Protein AF-0000000083873376 (afdb_homodimer)

Sequence (584 aa):
MPSGKTVKLILYEALQFTAFIVPVFVIFERFARLIHNVKGQDLTTYWLVVAVSTAYVTSASLLVWVPLKYMILKRRFLTEITQRPTVLVYLMLCTFPCFAILITSSKVQVDGGHCYDHFAELPVSLVLFSLICVDIIEQIRPCRLTGQPSAAYLYSLSAHPQSHSGPLGFLWRRDGRSQVFMDTFLFWLDTVEMVRVAGEPSVYYSGWVFPVYILAFLSTLRIAITPHNPLLSSAGVALQDLPFFIIRVALIIVFGYVTPLLYPLKNVLVSLTYIYFTFLTKLRIFRSHSMFMPSGKTVKLI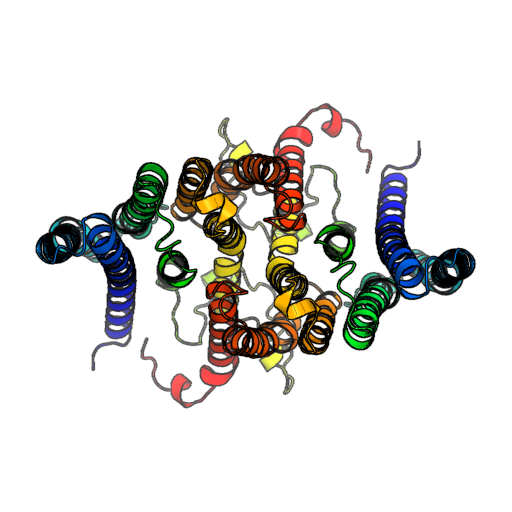LYEALQFTAFIVPVFVIFERFARLIHNVKGQDLTTYWLVVAVSTAYVTSASLLVWVPLKYMILKRRFLTEITQRPTVLVYLMLCTFPCFAILITSSKVQVDGGHCYDHFAELPVSLVLFSLICVDIIEQIRPCRLTGQPSAAYLYSLSAHPQSHSGPLGFLWRRDGRSQVFMDTFLFWLDTVEMVRVAGEPSVYYSGWVFPVYILAFLSTLRIAITPHNPLLSSAGVALQDLPFFIIRVALIIVFGYVTPLLYPLKNVLVSLTYIYFTFLTKLRIFRSHSMF

Nearest PDB structures (foldseek):
  8pjk-assembly1_R  TM=2.085E-01  e=6.915E+00  Homo sapiens
  8pjk-assembly1_R  TM=2.202E-01  e=6.065E+00  Homo sapiens

Solvent-accessible surface area (backbone atoms only — not comparable to full-atom values): 31466 Å² total; per-residue (Å²): 123,78,50,30,57,54,51,51,50,49,50,53,52,49,50,44,49,46,42,46,48,50,36,46,53,50,46,40,47,54,48,17,52,48,49,14,59,74,62,72,65,36,65,66,58,24,52,49,41,48,47,50,47,53,50,47,55,50,48,47,41,65,69,46,51,49,55,50,53,50,50,53,66,66,42,57,74,61,64,72,52,73,58,45,63,71,55,46,50,43,40,62,69,33,53,47,54,48,52,49,50,52,50,49,52,33,48,54,25,51,75,67,74,47,88,85,70,65,64,70,58,58,54,60,36,41,44,52,48,26,51,51,49,48,52,51,48,65,65,42,61,84,49,67,87,49,71,71,68,68,66,67,73,58,41,64,75,55,61,83,74,68,74,56,85,54,96,65,28,63,47,40,56,70,57,65,65,43,48,49,54,45,49,53,51,44,67,43,46,64,54,51,50,54,54,50,45,38,44,35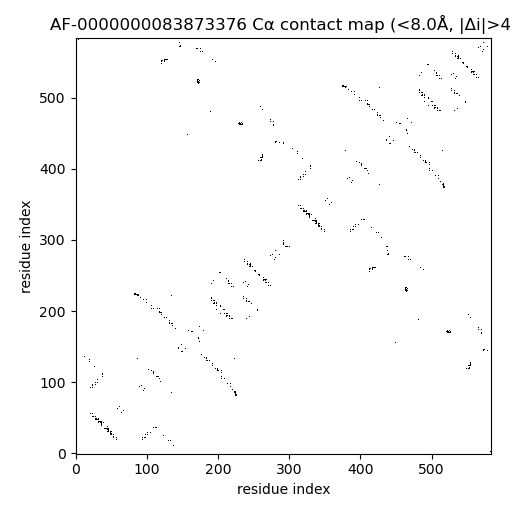,66,80,34,29,67,39,81,60,33,54,60,49,53,51,46,48,52,50,35,58,55,53,68,39,46,39,92,84,39,28,53,44,58,48,45,42,36,64,40,34,24,51,53,49,26,55,51,45,54,51,44,36,72,74,75,34,86,75,58,62,61,53,56,42,48,49,21,48,50,46,39,49,43,42,47,37,61,58,50,44,40,65,32,61,79,56,58,62,64,80,45,84,123,79,51,31,56,54,52,50,50,50,50,54,52,51,49,46,51,48,43,48,48,50,40,48,52,51,46,40,47,54,48,16,52,50,50,14,57,73,62,72,64,36,65,65,58,25,54,49,40,48,48,49,48,54,51,46,53,52,48,46,40,64,69,45,52,49,54,51,52,51,50,51,66,67,42,59,75,67,61,73,53,74,59,46,63,70,56,46,52,44,41,61,68,33,53,44,54,48,52,50,50,52,50,50,52,34,49,54,25,52,74,66,73,46,89,86,72,65,62,61,64,59,56,60,36,42,43,52,48,27,51,51,48,47,52,50,49,66,66,43,63,83,50,64,87,47,74,72,69,68,67,67,74,56,40,64,77,54,61,82,74,70,76,55,84,54,96,64,28,61,49,40,57,71,58,65,64,45,48,49,54,45,50,53,52,45,65,42,47,64,53,51,50,52,54,50,44,39,45,35,67,79,34,30,66,38,79,61,35,52,62,51,53,52,46,48,54,50,34,56,55,51,69,40,44,42,97,82,39,31,52,42,60,48,45,42,35,64,38,33,26,49,53,49,25,56,51,44,54,51,44,38,72,75,74,33,86,76,57,61,62,52,56,42,49,48,23,46,50,45,40,48,44,40,46,37,63,60,49,43,39,64,33,59,80,58,58,62,63,78,45,90

Secondary structure (DSSP, 8-state):
---HHHHHHHHHHHHHHHHHHHHHHHHHHHHHHHHHHHTTS-HHHHHHHHHHHHHHHHHHIIIIIHHHHHHHHH-GGGGG-SS-HHHHHHIIIIIHHHHHHHHHHHHHHHHHT--S----SHHHHHHHHHHHHHHHHHHHTTS-SSSS--HHHHHHHS-------SGGGGGG---HHHHHHHHHHHHHHHHHHHHHHHHSHHHHTSTTHHHHHHHHHHHHGGGGS-TT-HHHHHHHIIIIIHHHHHHHHHHHHHH-SSS-THHHHHHHHHHHHHHIIIIITTSHHHHH----/---HHHHHHHHHHHHHHHHHHHHHHHHHHHHHHHHHHHTTS-HHHHHHHHHHHHHHHHHHIIIIIHHHHHHHHH-TTGGG-SS-HHHHHHIIIIIHHHHHHHHHHHHHHHHHT-------HHHHHHHHHHHHHHHHHHHHTTS-SSSS--HHHHHHHS-------SGGGGGG---HHHHHHHHHHHHHHHHHHHHHHHHSHHHHTSTTHHHHHHHHHHHHGGGGS-TT-THHHHHHIIIIIHHHHHHHHHHHHHH-SSS-THHHHHHHHHHHHHHIIIIITTSHHHHH----

Organism: Monopterus albus (NCBI:txid43700)

Radius of gyration: 25.75 Å; Cα contacts (8 Å, |Δi|>4): 603; chains: 2; bounding box: 70×65×58 Å

pLDDT: mean 78.65, std 17.52, range [33.59, 95.5]

InterPro domains:
  IPR020394 Uncharacterised protein family, FAM23-like, transmembrane [PTHR31453] (158-292)

Structure (mmCIF, N/CA/C/O backbone):
data_AF-0000000083873376-model_v1
#
loop_
_entity.id
_entity.type
_entity.pdbx_description
1 polymer 'Uncharacterized protein'
#
loop_
_atom_site.group_PDB
_atom_site.id
_atom_site.type_symbol
_atom_site.label_atom_id
_atom_site.label_alt_id
_atom_site.label_comp_id
_atom_site.label_asym_id
_atom_site.label_entity_id
_atom_site.label_seq_id
_atom_site.pdbx_PDB_ins_code
_atom_site.Cartn_x
_atom_site.Cartn_y
_atom_site.Cartn_z
_atom_site.occupancy
_atom_site.B_iso_or_equiv
_atom_site.auth_seq_id
_atom_site.auth_comp_id
_atom_site.auth_asym_id
_atom_site.auth_atom_id
_atom_site.pdbx_PDB_model_num
ATOM 1 N N . MET A 1 1 ? 34.344 11.828 24.578 1 45.91 1 MET A N 1
ATOM 2 C CA . MET A 1 1 ? 33.125 11.141 24.188 1 45.91 1 MET A CA 1
ATOM 3 C C . MET A 1 1 ? 32.531 11.742 22.906 1 45.91 1 MET A C 1
ATOM 5 O O . MET A 1 1 ? 32.406 12.961 22.797 1 45.91 1 MET A O 1
ATOM 9 N N . PRO A 1 2 ? 32.719 11.055 21.812 1 57.53 2 PRO A N 1
ATOM 10 C CA . PRO A 1 2 ? 32.25 11.664 20.578 1 57.53 2 PRO A CA 1
ATOM 11 C C . PRO A 1 2 ? 30.844 12.266 20.703 1 57.53 2 PRO A C 1
ATOM 13 O O . PRO A 1 2 ? 30.031 11.766 21.469 1 57.53 2 PRO A O 1
ATOM 16 N N . SER A 1 3 ? 30.812 13.562 20.594 1 66.56 3 SER A N 1
ATOM 17 C CA . SER A 1 3 ? 29.578 14.336 20.703 1 66.56 3 SER A CA 1
ATOM 18 C C . SER A 1 3 ? 28.422 13.625 20.016 1 66.56 3 SER A C 1
ATOM 20 O O . SER A 1 3 ? 28.641 12.812 19.109 1 66.56 3 SER A O 1
ATOM 22 N N . GLY A 1 4 ? 27.438 13.281 20.719 1 69.5 4 GLY A N 1
ATOM 23 C CA . GLY A 1 4 ? 26.203 12.719 20.203 1 69.5 4 GLY A CA 1
ATOM 24 C C . GLY A 1 4 ? 25.922 13.086 18.766 1 69.5 4 GLY A C 1
ATOM 25 O O . GLY A 1 4 ? 25.438 12.258 17.984 1 69.5 4 GLY A O 1
ATOM 26 N N . LYS A 1 5 ? 26.438 14.203 18.469 1 74.44 5 LYS A N 1
ATOM 27 C CA . LYS A 1 5 ? 26.234 14.664 17.094 1 74.44 5 LYS A CA 1
ATOM 28 C C . LYS A 1 5 ? 27.109 13.898 16.109 1 74.44 5 LYS A C 1
ATOM 30 O O . LYS A 1 5 ? 26.672 13.555 15.008 1 74.44 5 LYS A O 1
ATOM 35 N N . THR A 1 6 ? 28.281 13.625 16.547 1 78.75 6 THR A N 1
ATOM 36 C CA . THR A 1 6 ? 29.203 12.898 15.688 1 78.75 6 THR A CA 1
ATOM 37 C C . THR A 1 6 ? 28.781 11.438 15.539 1 78.75 6 THR A C 1
ATOM 39 O O . THR A 1 6 ? 28.891 10.859 14.453 1 78.75 6 THR A O 1
ATOM 42 N N . VAL A 1 7 ? 28.344 10.93 16.562 1 79.75 7 VAL A N 1
ATOM 43 C CA . VAL A 1 7 ? 27.875 9.547 16.516 1 79.75 7 VAL A CA 1
ATOM 44 C C . VAL A 1 7 ? 26.672 9.43 15.594 1 79.75 7 VAL A C 1
ATOM 46 O O . VAL A 1 7 ? 26.547 8.477 14.828 1 79.75 7 VAL A O 1
ATOM 49 N N . LYS A 1 8 ? 25.781 10.359 15.781 1 81 8 LYS A N 1
ATOM 50 C CA . LYS A 1 8 ? 24.609 10.359 14.906 1 81 8 LYS A CA 1
ATOM 51 C C . LYS A 1 8 ? 25.031 10.492 13.445 1 81 8 LYS A C 1
ATOM 53 O O . LYS A 1 8 ? 24.484 9.797 12.578 1 81 8 LYS A O 1
ATOM 58 N N . LEU A 1 9 ? 25.969 11.328 13.227 1 81.94 9 LEU A N 1
ATOM 59 C CA . LEU A 1 9 ? 26.422 11.523 11.859 1 81.94 9 LEU A CA 1
ATOM 60 C C . LEU A 1 9 ? 27.094 10.258 11.32 1 81.94 9 LEU A C 1
ATOM 62 O O . LEU A 1 9 ? 26.828 9.852 10.18 1 81.94 9 LEU A O 1
ATOM 66 N N . ILE A 1 10 ? 27.812 9.609 12.102 1 85.31 10 ILE A N 1
ATOM 67 C CA . ILE A 1 10 ? 28.5 8.391 11.68 1 85.31 10 ILE A CA 1
ATOM 68 C C . ILE A 1 10 ? 27.484 7.277 11.461 1 85.31 10 ILE A C 1
ATOM 70 O O . ILE A 1 10 ? 27.609 6.5 10.508 1 85.31 10 ILE A O 1
ATOM 74 N N . LEU A 1 11 ? 26.562 7.23 12.25 1 84.81 11 LEU A N 1
ATOM 75 C CA . LEU A 1 11 ? 25.547 6.191 12.125 1 84.81 11 LEU A CA 1
ATOM 76 C C . LEU A 1 11 ? 24.719 6.391 10.859 1 84.81 11 LEU A C 1
ATOM 78 O O . LEU A 1 11 ? 24.469 5.438 10.117 1 84.81 11 LEU A O 1
ATOM 82 N N . TYR A 1 12 ? 24.359 7.551 10.633 1 85.56 12 TYR A N 1
ATOM 83 C CA . TYR A 1 12 ? 23.562 7.832 9.453 1 85.56 12 TYR A CA 1
ATOM 84 C C . TYR A 1 12 ? 24.359 7.586 8.172 1 85.56 12 TYR A C 1
ATOM 86 O O . TYR A 1 12 ? 23.828 7.047 7.203 1 85.56 12 TYR A O 1
ATOM 94 N N . GLU A 1 13 ? 25.641 7.945 8.227 1 88.62 13 GLU A N 1
ATOM 95 C CA . GLU A 1 13 ? 26.469 7.73 7.039 1 88.62 13 GLU A CA 1
ATOM 96 C C . GLU A 1 13 ? 26.75 6.25 6.828 1 88.62 13 GLU A C 1
ATOM 98 O O . GLU A 1 13 ? 26.781 5.77 5.691 1 88.62 13 GLU A O 1
ATOM 103 N N . ALA A 1 14 ? 26.922 5.562 7.867 1 90.19 14 ALA A N 1
ATOM 104 C CA . ALA A 1 14 ? 27.156 4.125 7.766 1 90.19 14 ALA A CA 1
ATOM 105 C C . ALA A 1 14 ? 25.906 3.398 7.262 1 90.19 14 ALA A C 1
ATOM 107 O O . ALA A 1 14 ? 26.016 2.469 6.457 1 90.19 14 ALA A O 1
ATOM 108 N N . LEU A 1 15 ? 24.781 3.838 7.699 1 90.25 15 LEU A N 1
ATOM 109 C CA . LEU A 1 15 ? 23.547 3.215 7.27 1 90.25 15 LEU A CA 1
ATOM 110 C C . LEU A 1 15 ? 23.266 3.51 5.797 1 90.25 15 LEU A C 1
ATOM 112 O O . LEU A 1 15 ? 22.812 2.633 5.059 1 90.25 15 LEU A O 1
ATOM 116 N N . GLN A 1 16 ? 23.531 4.656 5.438 1 90.44 16 GLN A N 1
ATOM 117 C CA . GLN A 1 16 ? 23.312 5.008 4.035 1 90.44 16 GLN A CA 1
ATOM 118 C C . GLN A 1 16 ? 24.297 4.262 3.131 1 90.44 16 GLN A C 1
ATOM 120 O O . GLN A 1 16 ? 23.922 3.82 2.039 1 90.44 16 GLN A O 1
ATOM 125 N N . PHE A 1 17 ? 25.469 4.129 3.58 1 91.88 17 PHE A N 1
ATOM 126 C CA . PHE A 1 17 ? 26.484 3.416 2.797 1 91.88 17 PHE A CA 1
ATOM 127 C C . PHE A 1 17 ? 26.141 1.933 2.707 1 91.88 17 PHE A C 1
ATOM 129 O O . PHE A 1 17 ? 26.297 1.317 1.649 1 91.88 17 PHE A O 1
ATOM 136 N N . THR A 1 18 ? 25.688 1.406 3.758 1 93.5 18 THR A N 1
ATOM 137 C CA . THR A 1 18 ? 25.25 0.011 3.748 1 93.5 18 THR A CA 1
ATOM 138 C C . THR A 1 18 ? 24.047 -0.181 2.828 1 93.5 18 THR A C 1
ATOM 140 O O . THR A 1 18 ? 23.969 -1.174 2.104 1 93.5 18 THR A O 1
ATOM 143 N N . ALA A 1 19 ? 23.141 0.744 2.879 1 92.81 19 ALA A N 1
ATOM 144 C CA . ALA A 1 19 ? 21.969 0.675 2.018 1 92.81 19 ALA A CA 1
ATOM 145 C C . ALA A 1 19 ? 22.359 0.789 0.546 1 92.81 19 ALA A C 1
ATOM 147 O O . ALA A 1 19 ? 21.641 0.304 -0.332 1 92.81 19 ALA A O 1
ATOM 148 N N . PHE A 1 20 ? 23.469 1.391 0.306 1 92.81 20 PHE A N 1
ATOM 149 C CA . PHE A 1 20 ? 23.969 1.562 -1.05 1 92.81 20 PHE A CA 1
ATOM 150 C C . PHE A 1 20 ? 24.656 0.29 -1.538 1 92.81 20 PHE A C 1
ATOM 152 O O . PHE A 1 20 ? 24.375 -0.187 -2.641 1 92.81 20 PHE A O 1
ATOM 159 N N . ILE A 1 21 ? 25.359 -0.399 -0.729 1 93.88 21 ILE A N 1
ATOM 160 C CA . ILE A 1 21 ? 26.234 -1.466 -1.188 1 93.88 21 ILE A CA 1
ATOM 161 C C . ILE A 1 21 ? 25.516 -2.807 -1.111 1 93.88 21 ILE A C 1
ATOM 163 O O . ILE A 1 21 ? 25.656 -3.65 -1.999 1 93.88 21 ILE A O 1
ATOM 167 N N . VAL A 1 22 ? 24.719 -2.99 -0.181 1 92.88 22 VAL A N 1
ATOM 168 C CA . VAL A 1 22 ? 24.156 -4.309 0.096 1 92.88 22 VAL A CA 1
ATOM 169 C C . VAL A 1 22 ? 23.234 -4.727 -1.044 1 92.88 22 VAL A C 1
ATOM 171 O O . VAL A 1 22 ? 23.375 -5.82 -1.598 1 92.88 22 VAL A O 1
ATOM 174 N N . PRO A 1 23 ? 22.312 -3.918 -1.459 1 94.19 23 PRO A N 1
ATOM 175 C CA . PRO A 1 23 ? 21.438 -4.367 -2.543 1 94.19 23 PRO A CA 1
ATOM 176 C C . PRO A 1 23 ? 22.188 -4.613 -3.848 1 94.19 23 PRO A C 1
ATOM 178 O O . PRO A 1 23 ? 21.828 -5.523 -4.605 1 94.19 23 PRO A O 1
ATOM 181 N N . VAL A 1 24 ? 23.188 -3.887 -4.094 1 94.94 24 VAL A N 1
ATOM 182 C CA . VAL A 1 24 ? 23.969 -4.059 -5.32 1 94.94 24 VAL A CA 1
ATOM 183 C C . VAL A 1 24 ? 24.672 -5.41 -5.297 1 94.94 24 VAL A C 1
ATOM 185 O O . VAL A 1 24 ? 24.625 -6.16 -6.273 1 94.94 24 VAL A O 1
ATOM 188 N N . PHE A 1 25 ? 25.234 -5.727 -4.176 1 94.75 25 PHE A N 1
ATOM 189 C CA . PHE A 1 25 ? 25.953 -6.988 -4.066 1 94.75 25 PHE A CA 1
ATOM 190 C C . PHE A 1 25 ? 25 -8.164 -4.156 1 94.75 25 PHE A C 1
ATOM 192 O O . PHE A 1 25 ? 25.297 -9.18 -4.789 1 94.75 25 PHE A O 1
ATOM 199 N N . VAL A 1 26 ? 23.891 -8.008 -3.57 1 92.62 26 VAL A N 1
ATOM 200 C CA . VAL A 1 26 ? 22.938 -9.109 -3.561 1 92.62 26 VAL A CA 1
ATOM 201 C C . VAL A 1 26 ? 22.391 -9.328 -4.969 1 92.62 26 VAL A C 1
ATOM 203 O O . VAL A 1 26 ? 22.328 -10.461 -5.441 1 92.62 26 VAL A O 1
ATOM 206 N N . ILE A 1 27 ? 22.031 -8.273 -5.648 1 93.56 27 ILE A N 1
ATOM 207 C CA . ILE A 1 27 ? 21.469 -8.391 -6.984 1 93.56 27 ILE A CA 1
ATOM 208 C C . ILE A 1 27 ? 22.516 -8.922 -7.953 1 93.56 27 ILE A C 1
ATOM 210 O O . ILE A 1 27 ? 22.234 -9.797 -8.773 1 93.56 27 ILE A O 1
ATOM 214 N N . PHE A 1 28 ? 23.75 -8.492 -7.84 1 93.69 28 PHE A N 1
ATOM 215 C CA . PHE A 1 28 ? 24.812 -8.953 -8.727 1 93.69 28 PHE A CA 1
ATOM 216 C C . PHE A 1 28 ? 25.156 -10.414 -8.445 1 93.69 28 PHE A C 1
ATOM 218 O O . PHE A 1 28 ? 25.484 -11.164 -9.367 1 93.69 28 PHE A O 1
ATOM 225 N N . GLU A 1 29 ? 25.125 -10.742 -7.18 1 92 29 GLU A N 1
ATOM 226 C CA . GLU A 1 29 ? 25.406 -12.133 -6.84 1 92 29 GLU A CA 1
ATOM 227 C C . GLU A 1 29 ? 24.359 -13.07 -7.426 1 92 29 GLU A C 1
ATOM 229 O O . GLU A 1 29 ? 24.688 -14.141 -7.941 1 92 29 GLU A O 1
ATOM 234 N N . ARG A 1 30 ? 23.156 -12.703 -7.336 1 91.5 30 ARG A N 1
ATOM 235 C CA . ARG A 1 30 ? 22.094 -13.523 -7.91 1 91.5 30 ARG A CA 1
ATOM 236 C C . ARG A 1 30 ? 22.203 -13.578 -9.43 1 91.5 30 ARG A C 1
ATOM 238 O O . ARG A 1 30 ? 21.922 -14.609 -10.039 1 91.5 30 ARG A O 1
ATOM 245 N N . PHE A 1 31 ?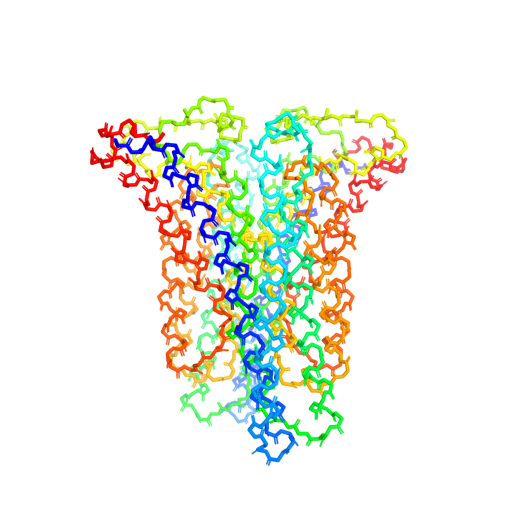 22.562 -12.516 -9.992 1 92.75 31 PHE A N 1
ATOM 246 C CA . PHE A 1 31 ? 22.781 -12.477 -11.43 1 92.75 31 PHE A CA 1
ATOM 247 C C . PHE A 1 31 ? 23.953 -13.375 -11.82 1 92.75 31 PHE A C 1
ATOM 249 O O . PHE A 1 31 ? 23.906 -14.062 -12.844 1 92.75 31 PHE A O 1
ATOM 256 N N . ALA A 1 32 ? 24.969 -13.336 -11.016 1 93.5 32 ALA A N 1
ATOM 257 C CA . ALA A 1 32 ? 26.125 -14.195 -11.281 1 93.5 32 ALA A CA 1
ATOM 258 C C . ALA A 1 32 ? 25.719 -15.664 -11.242 1 93.5 32 ALA A C 1
ATOM 260 O O . ALA A 1 32 ? 26.156 -16.453 -12.086 1 93.5 32 ALA A O 1
ATOM 261 N N . ARG A 1 33 ? 24.891 -15.984 -10.328 1 90.25 33 ARG A N 1
ATOM 262 C CA . ARG A 1 33 ? 24.422 -17.359 -10.219 1 90.25 33 ARG A CA 1
ATOM 263 C C . ARG A 1 33 ? 23.562 -17.75 -11.422 1 90.25 33 ARG A C 1
ATOM 265 O O . ARG A 1 33 ? 23.641 -18.875 -11.914 1 90.25 33 ARG A O 1
ATOM 272 N N . LEU A 1 34 ? 22.812 -16.859 -11.852 1 91.06 34 LEU A N 1
ATOM 273 C CA . LEU A 1 34 ? 21.953 -17.094 -13.016 1 91.06 34 LEU A CA 1
ATOM 274 C C . LEU A 1 34 ? 22.797 -17.328 -14.266 1 91.06 34 LEU A C 1
ATOM 276 O O . LEU A 1 34 ? 22.562 -18.266 -15.016 1 91.06 34 LEU A O 1
ATOM 280 N N . ILE A 1 35 ? 23.797 -16.469 -14.445 1 90 35 ILE A N 1
ATOM 281 C CA . ILE A 1 35 ? 24.641 -16.578 -15.625 1 90 35 ILE A CA 1
ATOM 282 C C . ILE A 1 35 ? 25.469 -17.859 -15.555 1 90 35 ILE A C 1
ATOM 284 O O . ILE A 1 35 ? 25.734 -18.5 -16.578 1 90 35 ILE A O 1
ATOM 288 N N . HIS A 1 36 ? 25.828 -18.156 -14.328 1 91.5 36 HIS A N 1
ATOM 289 C CA . HIS A 1 36 ? 26.547 -19.406 -14.125 1 91.5 36 HIS A CA 1
ATOM 290 C C . HIS A 1 36 ? 25.734 -20.594 -14.617 1 91.5 36 HIS A C 1
ATOM 292 O O . HIS A 1 36 ? 26.266 -21.484 -15.289 1 91.5 36 HIS A O 1
ATOM 298 N N . ASN A 1 37 ? 24.453 -20.578 -14.336 1 89.12 37 ASN A N 1
ATOM 299 C CA . ASN A 1 37 ? 23.578 -21.672 -14.742 1 89.12 37 ASN A CA 1
ATOM 300 C C . ASN A 1 37 ? 23.281 -21.641 -16.234 1 89.12 37 ASN A C 1
ATOM 302 O O . ASN A 1 37 ? 23.219 -22.688 -16.891 1 89.12 37 ASN A O 1
ATOM 306 N N . VAL A 1 38 ? 23.125 -20.531 -16.766 1 88.19 38 VAL A N 1
ATOM 307 C CA . VAL A 1 38 ? 22.781 -20.391 -18.188 1 88.19 38 VAL A CA 1
ATOM 308 C C . VAL A 1 38 ? 23.969 -20.781 -19.047 1 88.19 38 VAL A C 1
ATOM 310 O O . VAL A 1 38 ? 23.797 -21.375 -20.125 1 88.19 38 VAL A O 1
ATOM 313 N N . LYS A 1 39 ? 25.141 -20.453 -18.578 1 87.88 39 LYS A N 1
ATOM 314 C CA . LYS A 1 39 ? 26.344 -20.734 -19.375 1 87.88 39 LYS A CA 1
ATOM 315 C C . LYS A 1 39 ? 26.891 -22.125 -19.062 1 87.88 39 LYS A C 1
ATOM 317 O O . LYS A 1 39 ? 28.078 -22.391 -19.312 1 87.88 39 LYS A O 1
ATOM 322 N N . GLY A 1 40 ? 26.25 -22.984 -18.547 1 86.94 40 GLY A N 1
ATOM 323 C CA . GLY A 1 40 ? 26.656 -24.375 -18.344 1 86.94 40 GLY A CA 1
ATOM 324 C C . GLY A 1 40 ? 27.531 -24.578 -17.125 1 86.94 40 GLY A C 1
ATOM 325 O O . GLY A 1 40 ? 28.516 -25.312 -17.188 1 86.94 40 GLY A O 1
ATOM 326 N N . GLN A 1 41 ? 27.312 -23.797 -16.078 1 86.5 41 GLN A N 1
ATOM 327 C CA . GLN A 1 41 ? 27.984 -23.953 -14.805 1 86.5 41 GLN A CA 1
ATOM 328 C C . GLN A 1 41 ? 29.469 -23.594 -14.914 1 86.5 41 GLN A C 1
ATOM 330 O O . GLN A 1 41 ? 30.328 -24.328 -14.422 1 86.5 41 GLN A O 1
ATOM 335 N N . ASP A 1 42 ? 29.688 -22.547 -15.656 1 88.25 42 ASP A N 1
ATOM 336 C CA . ASP A 1 42 ? 31.047 -22 -15.773 1 88.25 42 ASP A CA 1
ATOM 337 C C . ASP A 1 42 ? 31.375 -21.125 -14.57 1 88.25 42 ASP A C 1
ATOM 339 O O . ASP A 1 42 ? 30.766 -20.062 -14.391 1 88.25 42 ASP A O 1
ATOM 343 N N . LEU A 1 43 ? 32.375 -21.484 -13.797 1 90.56 43 LEU A N 1
ATOM 344 C CA . LEU A 1 43 ? 32.75 -20.766 -12.594 1 90.56 43 LEU A CA 1
ATOM 345 C C . LEU A 1 43 ? 33.469 -19.453 -12.953 1 90.56 43 LEU A C 1
ATOM 347 O O . LEU A 1 43 ? 33.375 -18.469 -12.203 1 90.56 43 LEU A O 1
ATOM 351 N N . THR A 1 44 ? 34.062 -19.406 -14.07 1 90.88 44 THR A N 1
ATOM 352 C CA . THR A 1 44 ? 34.781 -18.188 -14.5 1 90.88 44 THR A CA 1
ATOM 353 C C . THR A 1 44 ? 33.781 -17.062 -14.742 1 90.88 44 THR A C 1
ATOM 355 O O . THR A 1 44 ? 34.062 -15.906 -14.398 1 90.88 44 THR A O 1
ATOM 358 N N . THR A 1 45 ? 32.75 -17.406 -15.297 1 90.5 45 THR A N 1
ATOM 359 C CA . THR A 1 45 ? 31.734 -16.391 -15.57 1 90.5 45 THR A CA 1
ATOM 360 C C . THR A 1 45 ? 31.141 -15.859 -14.266 1 90.5 45 THR A C 1
ATOM 362 O O . THR A 1 45 ? 30.875 -14.664 -14.141 1 90.5 45 THR A O 1
ATOM 365 N N . TYR A 1 46 ? 30.953 -16.75 -13.32 1 92.25 46 TYR A N 1
ATOM 366 C CA . TYR A 1 46 ? 30.469 -16.344 -12.008 1 92.25 46 TYR A CA 1
ATOM 367 C C . TYR A 1 46 ? 31.406 -15.344 -11.367 1 92.25 46 TYR A C 1
ATOM 369 O O . TYR A 1 46 ? 30.984 -14.266 -10.938 1 92.25 46 TYR A O 1
ATOM 377 N N . TRP A 1 47 ? 32.688 -15.625 -11.32 1 93.25 47 TRP A N 1
ATOM 378 C CA . TRP A 1 47 ? 33.656 -14.781 -10.656 1 93.25 47 TRP A CA 1
ATOM 379 C C . TRP A 1 47 ? 33.906 -13.5 -11.453 1 93.25 47 TRP A C 1
ATOM 381 O O . TRP A 1 47 ? 34.219 -12.453 -10.875 1 93.25 47 TRP A O 1
ATOM 391 N N . LEU A 1 48 ? 33.688 -13.539 -12.719 1 91.75 48 LEU A N 1
ATOM 392 C CA . LEU A 1 48 ? 33.812 -12.328 -13.531 1 91.75 48 LEU A CA 1
ATOM 393 C C . LEU A 1 48 ? 32.719 -11.336 -13.164 1 91.75 48 LEU A C 1
ATOM 395 O O . LEU A 1 48 ? 32.969 -10.141 -13.016 1 91.75 48 LEU A O 1
ATOM 399 N N . VAL A 1 49 ? 31.484 -11.867 -12.992 1 92.69 49 VAL A N 1
ATOM 400 C CA . VAL A 1 49 ? 30.375 -11.008 -12.641 1 92.69 49 VAL A CA 1
ATOM 401 C C . VAL A 1 49 ? 30.578 -10.43 -11.242 1 92.69 49 VAL A C 1
ATOM 403 O O . VAL A 1 49 ? 30.344 -9.242 -11.008 1 92.69 49 VAL A O 1
ATOM 406 N N . VAL A 1 50 ? 31.062 -11.25 -10.352 1 93 50 VAL A N 1
ATOM 407 C CA . VAL A 1 50 ? 31.328 -10.797 -8.984 1 93 50 VAL A CA 1
ATOM 408 C C . VAL A 1 50 ? 32.438 -9.758 -8.992 1 93 50 VAL A C 1
ATOM 410 O O . VAL A 1 50 ? 32.375 -8.758 -8.273 1 93 50 VAL A O 1
ATOM 413 N N . ALA A 1 51 ? 33.375 -9.938 -9.789 1 94.69 51 ALA A N 1
ATOM 414 C CA . ALA A 1 51 ? 34.5 -8.992 -9.898 1 94.69 51 ALA A CA 1
ATOM 415 C C . ALA A 1 51 ? 34 -7.656 -10.477 1 94.69 51 ALA A C 1
ATOM 417 O O . ALA A 1 51 ? 34.438 -6.59 -10.016 1 94.69 51 ALA A O 1
ATOM 418 N N . VAL A 1 52 ? 33.219 -7.707 -11.398 1 93.25 52 VAL A N 1
ATOM 419 C CA . VAL A 1 52 ? 32.656 -6.5 -12 1 93.25 52 VAL A CA 1
ATOM 420 C C . VAL A 1 52 ? 31.828 -5.738 -10.969 1 93.25 52 VAL A C 1
ATOM 422 O O . VAL A 1 52 ? 31.891 -4.508 -10.898 1 93.25 52 VAL A O 1
ATOM 425 N N . SER A 1 53 ? 31.062 -6.504 -10.188 1 93.94 53 SER A N 1
ATOM 426 C CA . SER A 1 53 ? 30.25 -5.859 -9.156 1 93.94 53 SER A CA 1
ATOM 427 C C . SER A 1 53 ? 31.125 -5.184 -8.109 1 93.94 53 SER A C 1
ATOM 429 O O . SER A 1 53 ? 30.844 -4.066 -7.68 1 93.94 53 SER A O 1
ATOM 431 N N . THR A 1 54 ? 32.156 -5.844 -7.707 1 95.12 54 THR A N 1
ATOM 432 C CA . THR A 1 54 ? 33.094 -5.266 -6.734 1 95.12 54 THR A CA 1
ATOM 433 C C . THR A 1 54 ? 33.781 -4.039 -7.312 1 95.12 54 THR A C 1
ATOM 435 O O . THR A 1 54 ? 33.969 -3.033 -6.621 1 95.12 54 THR A O 1
ATOM 438 N N . ALA A 1 55 ? 34.188 -4.125 -8.547 1 95.5 55 ALA A N 1
ATOM 439 C CA . ALA A 1 55 ? 34.812 -2.984 -9.211 1 95.5 55 ALA A CA 1
ATOM 440 C C . ALA A 1 55 ? 33.844 -1.816 -9.328 1 95.5 55 ALA A C 1
ATOM 442 O O . ALA A 1 55 ? 34.219 -0.66 -9.141 1 95.5 55 ALA A O 1
ATOM 443 N N . TYR A 1 56 ? 32.625 -2.115 -9.641 1 95.19 56 TYR A N 1
ATOM 444 C CA . TYR A 1 56 ? 31.609 -1.081 -9.773 1 95.19 56 TYR A CA 1
ATOM 445 C C . TYR A 1 56 ? 31.359 -0.385 -8.438 1 95.19 56 TYR A C 1
ATOM 447 O O . TYR A 1 56 ? 31.391 0.846 -8.359 1 95.19 56 TYR A O 1
ATOM 455 N N . VAL A 1 57 ? 31.109 -1.16 -7.383 1 94.5 57 VAL A N 1
ATOM 456 C CA . VAL A 1 57 ? 30.812 -0.602 -6.066 1 94.5 57 VAL A CA 1
ATOM 457 C C . VAL A 1 57 ? 32 0.213 -5.566 1 94.5 57 VAL A C 1
ATOM 459 O O . VAL A 1 57 ? 31.828 1.294 -5 1 94.5 57 VAL A O 1
ATOM 462 N N . THR A 1 58 ? 33.188 -0.289 -5.777 1 94.81 58 THR A N 1
ATOM 463 C CA . THR A 1 58 ? 34.375 0.416 -5.324 1 94.81 58 THR A CA 1
ATOM 464 C C . THR A 1 58 ? 34.562 1.719 -6.094 1 94.81 58 THR A C 1
ATOM 466 O O . THR A 1 58 ? 34.812 2.768 -5.5 1 94.81 58 THR A O 1
ATOM 469 N N . SER A 1 59 ? 34.438 1.671 -7.379 1 94.94 59 SER A N 1
ATOM 470 C CA . SER A 1 59 ? 34.594 2.869 -8.195 1 94.94 59 SER A CA 1
ATOM 471 C C . SER A 1 59 ? 33.5 3.887 -7.898 1 94.94 59 SER A C 1
ATOM 473 O O . SER A 1 59 ? 33.75 5.074 -7.73 1 94.94 59 SER A O 1
ATOM 475 N N . ALA A 1 60 ? 32.219 3.426 -7.812 1 94.19 60 ALA A N 1
ATOM 476 C CA . ALA A 1 60 ? 31.109 4.309 -7.52 1 94.19 60 ALA A CA 1
ATOM 477 C C . ALA A 1 60 ? 31.25 4.938 -6.137 1 94.19 60 ALA A C 1
ATOM 479 O O . ALA A 1 60 ? 30.891 6.102 -5.938 1 94.19 60 ALA A O 1
ATOM 480 N N . SER A 1 61 ? 31.734 4.18 -5.176 1 93.19 61 SER A N 1
ATOM 481 C CA . SER A 1 61 ? 31.906 4.691 -3.818 1 93.19 61 SER A CA 1
ATOM 482 C C . SER A 1 61 ? 33.031 5.719 -3.752 1 93.19 61 SER A C 1
ATOM 484 O O . SER A 1 61 ? 32.875 6.789 -3.166 1 93.19 61 SER A O 1
ATOM 486 N N . LEU A 1 62 ? 34.156 5.449 -4.418 1 93.25 62 LEU A N 1
ATOM 487 C CA . LEU A 1 62 ? 35.344 6.297 -4.281 1 93.25 62 LEU A CA 1
ATOM 488 C C . LEU A 1 62 ? 35.25 7.516 -5.195 1 93.25 62 LEU A C 1
ATOM 490 O O . LEU A 1 62 ? 35.688 8.602 -4.832 1 93.25 62 LEU A O 1
ATOM 494 N N . LEU A 1 63 ? 34.625 7.418 -6.332 1 93 63 LEU A N 1
ATOM 495 C CA . LEU A 1 63 ? 34.625 8.492 -7.32 1 93 63 LEU A CA 1
ATOM 496 C C . LEU A 1 63 ? 33.406 9.391 -7.164 1 93 63 LEU A C 1
ATOM 498 O O . LEU A 1 63 ? 33.469 10.57 -7.523 1 93 63 LEU A O 1
ATOM 502 N N . VAL A 1 64 ? 32.375 8.844 -6.703 1 91.69 64 VAL A N 1
ATOM 503 C CA . VAL A 1 64 ? 31.156 9.641 -6.715 1 91.69 64 VAL A CA 1
ATOM 504 C C . VAL A 1 64 ? 30.641 9.812 -5.293 1 91.69 64 VAL A C 1
ATOM 506 O O . VAL A 1 64 ? 30.547 10.938 -4.789 1 91.69 64 VAL A O 1
ATOM 509 N N . TRP A 1 65 ? 30.391 8.68 -4.523 1 90.25 65 TRP A N 1
ATOM 510 C CA . TRP A 1 65 ? 29.703 8.719 -3.24 1 90.25 65 TRP A CA 1
ATOM 511 C C . TRP A 1 65 ? 30.516 9.5 -2.209 1 90.25 65 TRP A C 1
ATOM 513 O O . TRP A 1 65 ? 30 10.43 -1.577 1 90.25 65 TRP A O 1
ATOM 523 N N . VAL A 1 66 ? 31.766 9.273 -2.051 1 88.81 66 VAL A N 1
ATOM 524 C CA . VAL A 1 66 ? 32.594 9.875 -1.011 1 88.81 66 VAL A CA 1
ATOM 525 C C . VAL A 1 66 ? 32.844 11.352 -1.332 1 88.81 66 VAL A C 1
ATOM 527 O O . VAL A 1 66 ? 32.656 12.219 -0.478 1 88.81 66 VAL A O 1
ATOM 530 N N . PRO A 1 67 ? 33.25 11.695 -2.529 1 89.25 67 PRO A N 1
ATOM 531 C CA . PRO A 1 67 ? 33.438 13.117 -2.826 1 89.25 67 PRO A CA 1
ATOM 532 C C . PRO A 1 67 ? 32.156 13.93 -2.67 1 89.25 67 PRO A C 1
ATOM 534 O O . PRO A 1 67 ? 32.188 15.086 -2.23 1 89.25 67 PRO A O 1
ATOM 537 N N . LEU A 1 68 ? 31.109 13.344 -3.078 1 86.25 68 LEU A N 1
ATOM 538 C CA . LEU A 1 68 ? 29.844 14.047 -2.941 1 86.25 68 LEU A CA 1
ATOM 539 C C . LEU A 1 68 ? 29.516 14.297 -1.473 1 86.25 68 LEU A C 1
ATOM 541 O O . LEU A 1 68 ? 29.094 15.398 -1.106 1 86.25 68 LEU A O 1
ATOM 545 N N . LYS A 1 69 ? 29.656 13.328 -0.65 1 84.19 69 LYS A N 1
ATOM 546 C CA . LYS A 1 69 ? 29.359 13.477 0.773 1 84.19 69 LYS A CA 1
ATOM 547 C C . LYS A 1 69 ? 30.312 14.469 1.429 1 84.19 69 LYS A C 1
ATOM 549 O O . LYS A 1 69 ? 29.922 15.227 2.316 1 84.19 69 LYS A O 1
ATOM 554 N N . TYR A 1 70 ? 31.484 14.5 0.997 1 83.56 70 TYR A N 1
ATOM 555 C CA . TYR A 1 70 ? 32.469 15.453 1.505 1 83.56 70 TYR A CA 1
ATOM 556 C C . TYR A 1 70 ? 32.062 16.875 1.146 1 83.56 70 TYR A C 1
ATOM 558 O O . TYR A 1 70 ? 32.156 17.781 1.982 1 83.56 70 TYR A O 1
ATOM 566 N N . MET A 1 71 ? 31.656 17.031 -0.041 1 83 71 MET A N 1
ATOM 567 C CA . MET A 1 71 ? 31.25 18.344 -0.505 1 83 71 MET A CA 1
ATOM 568 C C . MET A 1 71 ? 30.016 18.844 0.259 1 83 71 MET A C 1
ATOM 570 O O . MET A 1 71 ? 29.922 20.031 0.586 1 83 71 MET A O 1
ATOM 574 N N . ILE A 1 72 ? 29.094 17.953 0.55 1 77.88 72 ILE A N 1
ATOM 575 C CA . ILE A 1 72 ? 27.875 18.312 1.267 1 77.88 72 ILE A CA 1
ATOM 576 C C . ILE A 1 72 ? 28.203 18.672 2.713 1 77.88 72 ILE A C 1
ATOM 578 O O . ILE A 1 72 ? 27.641 19.609 3.273 1 77.88 72 ILE A O 1
ATOM 582 N N . LEU A 1 73 ? 29.031 17.969 3.334 1 75.25 73 LEU A N 1
ATOM 583 C CA . LEU A 1 73 ? 29.406 18.234 4.719 1 75.25 73 LEU A CA 1
ATOM 584 C C . LEU A 1 73 ? 30.203 19.531 4.828 1 75.25 73 LEU A C 1
ATOM 586 O O . LEU A 1 73 ? 30.078 20.266 5.816 1 75.25 73 LEU A O 1
ATOM 590 N N . LYS A 1 74 ? 31.031 19.703 3.902 1 72.56 74 LYS A N 1
ATOM 591 C CA . LYS A 1 74 ? 31.828 20.938 3.934 1 72.56 74 LYS A CA 1
ATOM 592 C C . LYS A 1 74 ? 30.984 22.156 3.568 1 72.56 74 LYS A C 1
ATOM 594 O O . LYS A 1 74 ? 31.125 23.219 4.164 1 72.56 74 LYS A O 1
ATOM 599 N N . ARG A 1 75 ? 30.312 22.062 2.58 1 61.53 75 ARG A N 1
ATOM 600 C CA . ARG A 1 75 ? 29.547 23.219 2.109 1 61.53 75 ARG A CA 1
ATOM 601 C C . ARG A 1 75 ? 28.219 23.328 2.838 1 61.53 75 ARG A C 1
ATOM 603 O O . ARG A 1 75 ? 27.203 22.781 2.389 1 61.53 75 ARG A O 1
ATOM 610 N N . ARG A 1 76 ? 28.219 23.312 4.152 1 53.38 76 ARG A N 1
ATOM 611 C CA . ARG A 1 76 ? 27 23.625 4.883 1 53.38 76 ARG A CA 1
ATOM 612 C C . ARG A 1 76 ? 26.062 24.469 4.023 1 53.38 76 ARG A C 1
ATOM 614 O O . ARG A 1 76 ? 24.844 24.469 4.258 1 53.38 76 ARG A O 1
ATOM 621 N N . PHE A 1 77 ? 26.609 25.484 3.363 1 41.75 77 PHE A N 1
ATOM 622 C CA . PHE A 1 77 ? 25.875 26.562 2.74 1 41.75 77 PHE A CA 1
ATOM 623 C C . PHE A 1 77 ? 24.906 26.031 1.689 1 41.75 77 PHE A C 1
ATOM 625 O O . PHE A 1 77 ? 24 26.75 1.25 1 41.75 77 PHE A O 1
ATOM 632 N N . LEU A 1 78 ? 25.266 25.062 1.074 1 41.19 78 LEU A N 1
ATOM 633 C CA . LEU A 1 78 ? 24.359 24.625 0.011 1 41.19 78 LEU A CA 1
ATOM 634 C C . LEU A 1 78 ? 23.125 23.953 0.589 1 41.19 78 LEU A C 1
ATOM 636 O O . LEU A 1 78 ? 22.406 23.25 -0.125 1 41.19 78 LEU A O 1
ATOM 640 N N . THR A 1 79 ? 23.062 23.969 1.853 1 43.12 79 THR A N 1
ATOM 641 C CA . THR A 1 79 ? 21.922 23.422 2.59 1 43.12 79 THR A CA 1
ATOM 642 C C . THR A 1 79 ? 20.609 23.922 2.01 1 43.12 79 THR A C 1
ATOM 644 O O . THR A 1 79 ? 19.531 23.453 2.379 1 43.12 79 THR A O 1
ATOM 647 N N . GLU A 1 80 ? 20.844 25.219 1.615 1 42.84 80 GLU A N 1
ATOM 648 C CA . GLU A 1 80 ? 19.562 25.797 1.214 1 42.84 80 GLU A CA 1
ATOM 649 C C . GLU A 1 80 ? 18.938 25.016 0.058 1 42.84 80 GLU A C 1
ATOM 651 O O . GLU A 1 80 ? 17.875 25.375 -0.448 1 42.84 80 GLU A O 1
ATOM 656 N N . ILE A 1 81 ? 19.797 24.328 -0.709 1 44.56 81 ILE A N 1
ATOM 657 C CA . ILE A 1 81 ? 19.234 23.828 -1.963 1 44.56 81 ILE A CA 1
ATOM 658 C C . ILE A 1 81 ? 18.141 22.812 -1.674 1 44.56 81 ILE A C 1
ATOM 660 O O . ILE A 1 81 ? 18.359 21.844 -0.938 1 44.56 81 ILE A O 1
ATOM 664 N N . THR A 1 82 ? 16.922 23.109 -1.865 1 49.25 82 THR A N 1
ATOM 665 C CA . THR A 1 82 ? 15.617 22.453 -1.982 1 49.25 82 THR A CA 1
ATOM 666 C C . THR A 1 82 ? 15.773 21.031 -2.496 1 49.25 82 THR A C 1
ATOM 668 O O . THR A 1 82 ? 14.844 20.219 -2.395 1 49.25 82 THR A O 1
ATOM 671 N N . GLN A 1 83 ? 17.016 20.656 -3.23 1 60.19 83 GLN A N 1
ATOM 672 C CA . GLN A 1 83 ? 17.109 19.344 -3.848 1 60.19 83 GLN A CA 1
ATOM 673 C C . GLN A 1 83 ? 17.906 18.375 -2.969 1 60.19 83 GLN A C 1
ATOM 675 O O . GLN A 1 83 ? 18.734 18.797 -2.16 1 60.19 83 GLN A O 1
ATOM 680 N N . ARG A 1 84 ? 17.531 17.172 -2.799 1 76.12 84 ARG A N 1
ATOM 681 C CA . ARG A 1 84 ? 18.172 16.062 -2.113 1 76.12 84 ARG A CA 1
ATOM 682 C C . ARG A 1 84 ? 19.172 15.359 -3.029 1 76.12 84 ARG A C 1
ATOM 684 O O . ARG A 1 84 ? 18.891 14.289 -3.568 1 76.12 84 ARG A O 1
ATOM 691 N N . PRO A 1 85 ? 20.391 15.953 -3.234 1 79.31 85 PRO A N 1
ATOM 692 C CA . PRO A 1 85 ? 21.359 15.344 -4.145 1 79.31 85 PRO A CA 1
ATOM 693 C C . PRO A 1 85 ? 21.766 13.93 -3.721 1 79.31 85 PRO A C 1
ATOM 695 O O . PRO A 1 85 ? 22.047 13.086 -4.57 1 79.31 85 PRO A O 1
ATOM 698 N N . THR A 1 86 ? 21.859 13.641 -2.465 1 83.56 86 THR A N 1
ATOM 699 C CA . THR A 1 86 ? 22.25 12.312 -1.984 1 83.56 86 THR A CA 1
ATOM 700 C C . THR A 1 86 ? 21.266 11.258 -2.488 1 83.56 86 THR A C 1
ATOM 702 O O . THR A 1 86 ? 21.688 10.172 -2.91 1 83.56 86 THR A O 1
ATOM 705 N N . VAL A 1 87 ? 20.078 11.648 -2.545 1 86.81 87 VAL A N 1
ATOM 706 C CA . VAL A 1 87 ? 19.062 10.688 -2.959 1 86.81 87 VAL A CA 1
ATOM 707 C C . VAL A 1 87 ? 19.141 10.461 -4.465 1 86.81 87 VAL A C 1
ATOM 709 O O . VAL A 1 87 ? 18.953 9.344 -4.945 1 86.81 87 VAL A O 1
ATOM 712 N N . LEU A 1 88 ? 19.469 11.508 -5.168 1 87.06 88 LEU A N 1
ATOM 713 C CA . LEU A 1 88 ? 19.578 11.383 -6.617 1 87.06 88 LEU A CA 1
ATOM 714 C C . LEU A 1 88 ? 20.766 10.5 -7 1 87.06 88 LEU A C 1
ATOM 716 O O . LEU A 1 88 ? 20.656 9.672 -7.91 1 87.06 88 LEU A O 1
ATOM 720 N N . VAL A 1 89 ? 21.812 10.742 -6.355 1 89.38 89 VAL A N 1
ATOM 721 C CA . VAL A 1 89 ? 22.984 9.938 -6.641 1 89.38 89 VAL A CA 1
ATOM 722 C C . VAL A 1 89 ? 22.734 8.484 -6.242 1 89.38 89 VAL A C 1
ATOM 724 O O . VAL A 1 89 ? 23.156 7.559 -6.938 1 89.38 89 VAL A O 1
ATOM 727 N N . TYR A 1 90 ? 22.047 8.258 -5.156 1 91.12 90 TYR A N 1
ATOM 728 C CA . TYR A 1 90 ? 21.672 6.91 -4.742 1 91.12 90 TYR A CA 1
ATOM 729 C C . TYR A 1 90 ? 20.844 6.223 -5.812 1 91.12 90 TYR A C 1
ATOM 731 O O . TYR A 1 90 ? 21.078 5.055 -6.137 1 91.12 90 TYR A O 1
ATOM 739 N N . LEU A 1 91 ? 19.906 6.957 -6.355 1 91.75 91 LEU A N 1
ATOM 740 C CA . LEU A 1 91 ? 19.047 6.398 -7.391 1 91.75 91 LEU A CA 1
ATOM 741 C C . LEU A 1 91 ? 19.859 6.012 -8.625 1 91.75 91 LEU A C 1
ATOM 743 O O . LEU A 1 91 ? 19.641 4.941 -9.203 1 91.75 91 LEU A O 1
ATOM 747 N N . MET A 1 92 ? 20.812 6.828 -8.961 1 92.06 92 MET A N 1
ATOM 748 C CA . MET A 1 92 ? 21.594 6.609 -10.172 1 92.06 92 MET A CA 1
ATOM 749 C C . MET A 1 92 ? 22.609 5.492 -9.969 1 92.06 92 MET A C 1
ATOM 751 O O . MET A 1 92 ? 22.891 4.73 -10.898 1 92.06 92 MET A O 1
ATOM 755 N N . LEU A 1 93 ? 23.047 5.387 -8.758 1 93.31 93 LEU A N 1
ATOM 756 C CA . LEU A 1 93 ? 24.156 4.473 -8.555 1 93.31 93 LEU A CA 1
ATOM 757 C C . LEU A 1 93 ? 23.672 3.135 -8.008 1 93.31 93 LEU A C 1
ATOM 759 O O . LEU A 1 93 ? 24.375 2.123 -8.133 1 93.31 93 LEU A O 1
ATOM 763 N N . CYS A 1 94 ? 22.516 3.088 -7.41 1 93.75 94 CYS A N 1
ATOM 764 C CA . CYS A 1 94 ? 22.078 1.839 -6.801 1 93.75 94 CYS A CA 1
ATOM 765 C C . CYS A 1 94 ? 20.797 1.338 -7.449 1 93.75 94 CYS A C 1
ATOM 767 O O . CYS A 1 94 ? 20.766 0.246 -8.023 1 93.75 94 CYS A O 1
ATOM 769 N N . THR A 1 95 ? 19.797 2.145 -7.5 1 92.94 95 THR A N 1
ATOM 770 C CA . THR A 1 95 ? 18.5 1.685 -7.977 1 92.94 95 THR A CA 1
ATOM 771 C C . THR A 1 95 ? 18.531 1.426 -9.477 1 92.94 95 THR A C 1
ATOM 773 O O . THR A 1 95 ? 18.031 0.399 -9.945 1 92.94 95 THR A O 1
ATOM 776 N N . PHE A 1 96 ? 19.172 2.277 -10.195 1 93.88 96 PHE A N 1
ATOM 777 C CA . PHE A 1 96 ? 19.203 2.162 -11.648 1 93.88 96 PHE A CA 1
ATOM 778 C C . PHE A 1 96 ? 19.938 0.901 -12.086 1 93.88 96 PHE A C 1
ATOM 780 O O . PHE A 1 96 ? 19.391 0.074 -12.812 1 93.88 96 PHE A O 1
ATOM 787 N N . PRO A 1 97 ? 21.094 0.712 -11.68 1 93.75 97 PRO A N 1
ATOM 788 C CA . PRO A 1 97 ? 21.781 -0.51 -12.102 1 93.75 97 PRO A CA 1
ATOM 789 C C . PRO A 1 97 ? 21.094 -1.777 -11.602 1 93.75 97 PRO A C 1
ATOM 791 O O . PRO A 1 97 ? 21.094 -2.799 -12.297 1 93.75 97 PRO A O 1
ATOM 794 N N . CYS A 1 98 ? 20.531 -1.747 -10.43 1 93.94 98 CYS A N 1
ATOM 795 C CA . CYS A 1 98 ? 19.828 -2.916 -9.922 1 93.94 98 CYS A CA 1
ATOM 796 C C . CYS A 1 98 ? 18.641 -3.266 -10.805 1 93.94 98 CYS A C 1
ATOM 798 O O . CYS A 1 98 ? 18.438 -4.43 -11.156 1 93.94 98 CYS A O 1
ATOM 800 N N . PHE A 1 99 ? 17.906 -2.307 -11.211 1 93.56 99 PHE A N 1
ATOM 801 C CA . PHE A 1 99 ? 16.766 -2.557 -12.086 1 93.56 99 PHE A CA 1
ATOM 802 C C . PHE A 1 99 ? 17.234 -2.994 -13.469 1 93.56 99 PHE A C 1
ATOM 804 O O . PHE A 1 99 ? 16.594 -3.83 -14.109 1 93.56 99 PHE A O 1
ATOM 811 N N . ALA A 1 100 ? 18.328 -2.449 -13.898 1 93.44 100 ALA A N 1
ATOM 812 C CA . ALA A 1 100 ? 18.875 -2.85 -15.188 1 93.44 100 ALA A CA 1
ATOM 813 C C . ALA A 1 100 ? 19.297 -4.316 -15.18 1 93.44 100 ALA A C 1
ATOM 815 O O . ALA A 1 100 ? 19.062 -5.047 -16.141 1 93.44 100 ALA A O 1
ATOM 816 N N . ILE A 1 101 ? 19.875 -4.707 -14.117 1 93.75 101 ILE A N 1
ATOM 817 C CA . ILE A 1 101 ? 20.328 -6.094 -14.008 1 93.75 101 ILE A CA 1
ATOM 818 C C . ILE A 1 101 ? 19.109 -7.02 -13.914 1 93.75 101 ILE A C 1
ATOM 820 O O . ILE A 1 101 ? 19.125 -8.125 -14.453 1 93.75 101 ILE A O 1
ATOM 824 N N . LEU A 1 102 ? 18.078 -6.582 -13.289 1 92.44 102 LEU A N 1
ATOM 825 C CA . LEU A 1 102 ? 16.859 -7.383 -13.203 1 92.44 102 LEU A CA 1
ATOM 826 C C . LEU A 1 102 ? 16.219 -7.555 -14.578 1 92.44 102 LEU A C 1
ATOM 828 O O . LEU A 1 102 ? 15.797 -8.656 -14.93 1 92.44 102 LEU A O 1
ATOM 832 N N . ILE A 1 103 ? 16.219 -6.453 -15.312 1 92.5 103 ILE A N 1
ATOM 833 C CA . ILE A 1 103 ? 15.68 -6.512 -16.672 1 92.5 103 ILE A CA 1
ATOM 834 C C . ILE A 1 103 ? 16.531 -7.441 -17.531 1 92.5 103 ILE A C 1
ATOM 836 O O . ILE A 1 103 ? 16.016 -8.273 -18.266 1 92.5 103 ILE A O 1
ATOM 840 N N . THR A 1 104 ? 17.812 -7.34 -17.422 1 92.12 104 THR A N 1
ATOM 841 C CA . THR A 1 104 ? 18.719 -8.164 -18.203 1 92.12 104 THR A CA 1
ATOM 842 C C . THR A 1 104 ? 18.594 -9.633 -17.812 1 92.12 104 THR A C 1
ATOM 844 O O . THR A 1 104 ? 18.672 -10.523 -18.656 1 92.12 104 THR A O 1
ATOM 847 N N . SER A 1 105 ? 18.438 -9.859 -16.531 1 91.62 105 SER A N 1
ATOM 848 C CA . SER A 1 105 ? 18.281 -11.234 -16.062 1 91.62 105 SER A CA 1
ATOM 849 C C . SER A 1 105 ? 17.031 -11.883 -16.641 1 91.62 105 SER A C 1
ATOM 851 O O . SER A 1 105 ? 17.031 -13.07 -16.953 1 91.62 105 SER A O 1
ATOM 853 N N . SER A 1 106 ? 15.977 -11.148 -16.719 1 90.44 106 SER A N 1
ATOM 854 C CA . SER A 1 106 ? 14.75 -11.672 -17.312 1 90.44 106 SER A CA 1
ATOM 855 C C . SER A 1 106 ? 14.93 -11.938 -18.812 1 90.44 106 SER A C 1
ATOM 857 O O . SER A 1 106 ? 14.516 -12.984 -19.312 1 90.44 106 SER A O 1
ATOM 859 N N . LYS A 1 107 ? 15.641 -11.039 -19.469 1 91.12 107 LYS A N 1
ATOM 860 C CA . LYS A 1 107 ? 15.836 -11.172 -20.906 1 91.12 107 LYS A CA 1
ATOM 861 C C . LYS A 1 107 ? 16.703 -12.383 -21.234 1 91.12 107 LYS A C 1
ATOM 863 O O . LYS A 1 107 ? 16.422 -13.125 -22.188 1 91.12 107 LYS A O 1
ATOM 868 N N . VAL A 1 108 ? 17.656 -12.609 -20.5 1 89.38 108 VAL A N 1
ATOM 869 C CA . VAL A 1 108 ? 18.562 -13.727 -20.75 1 89.38 108 VAL A CA 1
ATOM 870 C C . VAL A 1 108 ? 17.828 -15.047 -20.578 1 89.38 108 VAL A C 1
ATOM 872 O O . VAL A 1 108 ? 18.047 -16 -21.328 1 89.38 108 VAL A O 1
ATOM 875 N N . GLN A 1 109 ? 16.969 -15.062 -19.672 1 89.5 109 GLN A N 1
ATOM 876 C CA . GLN A 1 109 ? 16.219 -16.297 -19.406 1 89.5 109 GLN A CA 1
ATOM 877 C C . GLN A 1 109 ? 15.156 -16.516 -20.469 1 89.5 109 GLN A C 1
ATOM 879 O O . GLN A 1 109 ? 14.961 -17.656 -20.938 1 89.5 109 GLN A O 1
ATOM 884 N N . VAL A 1 110 ? 14.5 -15.492 -20.812 1 87.69 110 VAL A N 1
ATOM 885 C CA . VAL A 1 110 ? 13.453 -15.609 -21.828 1 87.69 110 VAL A CA 1
ATOM 886 C C . VAL A 1 110 ? 14.07 -15.984 -23.172 1 87.69 110 VAL A C 1
ATOM 888 O O . VAL A 1 110 ? 13.539 -16.828 -23.891 1 87.69 110 VAL A O 1
ATOM 891 N N . ASP A 1 111 ? 15.156 -15.367 -23.469 1 88.19 111 ASP A N 1
ATOM 892 C CA . ASP A 1 111 ? 15.844 -15.656 -24.734 1 88.19 111 ASP A CA 1
ATOM 893 C C . ASP A 1 111 ? 16.406 -17.062 -24.734 1 88.19 111 ASP A C 1
ATOM 895 O O . ASP A 1 111 ? 16.453 -17.734 -25.766 1 88.19 111 ASP A O 1
ATOM 899 N N . GLY A 1 112 ? 16.812 -17.547 -23.641 1 87 112 GLY A N 1
ATOM 900 C CA . GLY A 1 112 ? 17.391 -18.875 -23.547 1 87 112 GLY A CA 1
ATOM 901 C C . GLY A 1 112 ? 16.375 -19.969 -23.312 1 87 112 GLY A C 1
ATOM 902 O O . GLY A 1 112 ? 16.688 -21.156 -23.391 1 87 112 GLY A O 1
ATOM 903 N N . GLY A 1 113 ? 15.18 -19.562 -23.031 1 83.81 113 GLY A N 1
ATOM 904 C CA . GLY A 1 113 ? 14.125 -20.531 -22.781 1 83.81 113 GLY A CA 1
ATOM 905 C C . GLY A 1 113 ? 14.266 -21.234 -21.438 1 83.81 113 GLY A C 1
ATOM 906 O O . GLY A 1 113 ? 13.977 -22.422 -21.328 1 83.81 113 GLY A O 1
ATOM 907 N N . HIS A 1 114 ? 14.984 -20.516 -20.531 1 82.94 114 HIS A N 1
ATOM 908 C CA . HIS A 1 114 ? 15.18 -21.094 -19.219 1 82.94 114 HIS A CA 1
ATOM 909 C C . HIS A 1 114 ? 14.375 -20.344 -18.156 1 82.94 114 HIS A C 1
ATOM 911 O O . HIS A 1 114 ? 14.07 -19.156 -18.328 1 82.94 114 HIS A O 1
ATOM 917 N N . CYS A 1 115 ? 13.859 -21.078 -17.203 1 81 115 CYS A N 1
ATOM 918 C CA . CYS A 1 115 ? 13.18 -20.5 -16.047 1 81 115 CYS A CA 1
ATOM 919 C C . CYS A 1 115 ? 13.867 -20.891 -14.75 1 81 115 CYS A C 1
ATOM 921 O O . CYS A 1 115 ? 13.375 -21.75 -14.016 1 81 115 CYS A O 1
ATOM 923 N N . TYR A 1 116 ? 15.031 -20.219 -14.57 1 78.25 116 TYR A N 1
ATOM 924 C CA . TYR A 1 116 ? 15.836 -20.625 -13.414 1 78.25 116 TYR A CA 1
ATOM 925 C C . TYR A 1 116 ? 15.414 -19.859 -12.172 1 78.25 116 TYR A C 1
ATOM 927 O O . TYR A 1 116 ? 15.18 -20.453 -11.117 1 78.25 116 TYR A O 1
ATOM 935 N N . ASP A 1 117 ? 15.539 -18.609 -12.328 1 78.38 117 ASP A N 1
ATOM 936 C CA . ASP A 1 117 ? 15.297 -17.781 -11.156 1 78.38 117 ASP A CA 1
ATOM 937 C C . ASP A 1 117 ? 14.492 -16.531 -11.516 1 78.38 117 ASP A C 1
ATOM 939 O O . ASP A 1 117 ? 14.852 -15.805 -12.445 1 78.38 117 ASP A O 1
ATOM 943 N N . HIS A 1 118 ? 13.367 -16.375 -10.898 1 73 118 HIS A N 1
ATOM 944 C CA . HIS A 1 118 ? 12.594 -15.156 -11.164 1 73 118 HIS A CA 1
ATOM 945 C C . HIS A 1 118 ? 12.797 -14.125 -10.055 1 73 118 HIS A C 1
ATOM 947 O O . HIS A 1 118 ? 11.977 -13.227 -9.891 1 73 118 HIS A O 1
ATOM 953 N N . PHE A 1 119 ? 14.078 -14.164 -9.469 1 69.38 119 PHE A N 1
ATOM 954 C CA . PHE A 1 119 ? 14.477 -13.18 -8.469 1 69.38 119 PHE A CA 1
ATOM 955 C C . PHE A 1 119 ? 13.398 -13.023 -7.402 1 69.38 119 PHE A C 1
ATOM 957 O O . PHE A 1 119 ? 12.828 -11.945 -7.238 1 69.38 119 PHE A O 1
ATOM 964 N N . ALA A 1 120 ? 13.156 -14.203 -6.84 1 67.31 120 ALA A N 1
ATOM 965 C CA . ALA A 1 120 ? 12.141 -14.297 -5.797 1 67.31 120 ALA A CA 1
ATOM 966 C C . ALA A 1 120 ? 12.227 -13.109 -4.84 1 67.31 120 ALA A C 1
ATOM 968 O O . ALA A 1 120 ? 13.273 -12.859 -4.254 1 67.31 120 ALA A O 1
ATOM 969 N N . GLU A 1 121 ? 11.398 -12.227 -4.527 1 77.25 121 GLU A N 1
ATOM 970 C CA . GLU A 1 121 ? 10.906 -11.148 -3.672 1 77.25 121 GLU A CA 1
ATOM 971 C C . GLU A 1 121 ? 12.016 -10.609 -2.773 1 77.25 121 GLU A C 1
ATOM 973 O O . GLU A 1 121 ? 12.109 -9.398 -2.559 1 77.25 121 GLU A O 1
ATOM 978 N N . LEU A 1 122 ? 13.227 -11.32 -2.508 1 79.56 122 LEU A N 1
ATOM 979 C CA . LEU A 1 122 ? 14.18 -10.836 -1.518 1 79.56 122 LEU A CA 1
ATOM 980 C C . LEU A 1 122 ? 15.078 -9.75 -2.111 1 79.56 122 LEU A C 1
ATOM 982 O O . LEU A 1 122 ? 15.18 -8.648 -1.561 1 79.56 122 LEU A O 1
ATOM 986 N N . PRO A 1 123 ? 15.633 -10.031 -3.311 1 85.31 123 PRO A N 1
ATOM 987 C CA . PRO A 1 123 ? 16.531 -9 -3.836 1 85.31 123 PRO A CA 1
ATOM 988 C C . PRO A 1 123 ? 15.797 -7.711 -4.199 1 85.31 123 PRO A C 1
ATOM 990 O O . PRO A 1 123 ? 16.297 -6.617 -3.932 1 85.31 123 PRO A O 1
ATOM 993 N N . VAL A 1 124 ? 14.672 -7.852 -4.773 1 87.25 124 VAL A N 1
ATOM 994 C CA . VAL A 1 124 ? 13.922 -6.672 -5.191 1 87.25 124 VAL A CA 1
ATOM 995 C C . VAL A 1 124 ? 13.43 -5.91 -3.965 1 87.25 124 VAL A C 1
ATOM 997 O O . VAL A 1 124 ? 13.469 -4.68 -3.93 1 87.25 124 VAL A O 1
ATOM 1000 N N . SER A 1 125 ? 12.977 -6.633 -2.959 1 88.38 125 SER A N 1
ATOM 1001 C CA . SER A 1 125 ? 12.523 -6.004 -1.726 1 88.38 125 SER A CA 1
ATOM 1002 C C . SER A 1 125 ? 13.672 -5.297 -1.01 1 88.38 125 SER A C 1
ATOM 1004 O O . SER A 1 125 ? 13.469 -4.262 -0.37 1 88.38 125 SER A O 1
ATOM 1006 N N . LEU A 1 126 ? 14.789 -5.852 -1.161 1 90.19 126 LEU A N 1
ATOM 1007 C CA . LEU A 1 126 ? 15.953 -5.25 -0.521 1 90.19 126 LEU A CA 1
ATOM 1008 C C . LEU A 1 126 ? 16.297 -3.908 -1.164 1 90.19 126 LEU A C 1
ATOM 1010 O O . LEU A 1 126 ? 16.656 -2.957 -0.47 1 90.19 126 LEU A O 1
ATOM 1014 N N . VAL A 1 127 ? 16.203 -3.844 -2.439 1 92 127 VAL A N 1
ATOM 1015 C CA . VAL A 1 127 ? 16.484 -2.604 -3.154 1 92 127 VAL A CA 1
ATOM 1016 C C . VAL A 1 127 ? 15.508 -1.519 -2.725 1 92 127 VAL A C 1
ATOM 1018 O O . VAL A 1 127 ? 15.906 -0.393 -2.422 1 92 127 VAL A O 1
ATOM 1021 N N . LEU A 1 128 ? 14.234 -1.857 -2.648 1 91.25 128 LEU A N 1
ATOM 1022 C CA . LEU A 1 128 ? 13.211 -0.888 -2.279 1 91.25 128 LEU A CA 1
ATOM 1023 C C . LEU A 1 128 ? 13.328 -0.515 -0.804 1 91.25 128 LEU A C 1
ATOM 1025 O O . LEU A 1 128 ? 13.117 0.644 -0.435 1 91.25 128 LEU A O 1
ATOM 1029 N N . PHE A 1 129 ? 13.656 -1.476 -0.036 1 91.25 129 PHE A N 1
ATOM 1030 C CA . PHE A 1 129 ? 13.836 -1.203 1.385 1 91.25 129 PHE A CA 1
ATOM 1031 C C . PHE A 1 129 ? 15 -0.24 1.606 1 91.25 129 PHE A C 1
ATOM 1033 O O . PHE A 1 129 ? 14.914 0.66 2.443 1 91.25 129 PHE A O 1
ATOM 1040 N N . SER A 1 130 ? 16 -0.468 0.939 1 92.75 130 SER A N 1
ATOM 1041 C CA . SER A 1 130 ? 17.156 0.416 1.059 1 92.75 130 SER A CA 1
ATOM 1042 C C . SER A 1 130 ? 16.812 1.83 0.599 1 92.75 130 SER A C 1
ATOM 1044 O O . SER A 1 130 ? 17.266 2.809 1.199 1 92.75 130 SER A O 1
ATOM 1046 N N . LEU A 1 131 ? 16.078 1.874 -0.443 1 91.12 131 LEU A N 1
ATOM 1047 C CA . LEU A 1 131 ? 15.648 3.182 -0.922 1 91.12 131 LEU A CA 1
ATOM 1048 C C . LEU A 1 131 ? 14.82 3.9 0.137 1 91.12 131 LEU A C 1
ATOM 1050 O O . LEU A 1 131 ? 15.008 5.094 0.377 1 91.12 131 LEU A O 1
ATOM 1054 N N . ILE A 1 132 ? 13.938 3.229 0.771 1 89.56 132 ILE A N 1
ATOM 1055 C CA . ILE A 1 132 ? 13.086 3.801 1.805 1 89.56 132 ILE A CA 1
ATOM 1056 C C . ILE A 1 132 ? 13.938 4.242 2.994 1 89.56 132 ILE A C 1
ATOM 1058 O O . ILE A 1 132 ? 13.703 5.309 3.566 1 89.56 132 ILE A O 1
ATOM 1062 N N . CYS A 1 133 ? 14.891 3.449 3.258 1 88.5 133 CYS A N 1
ATOM 1063 C CA . CYS A 1 133 ? 15.758 3.775 4.379 1 88.5 133 CYS A CA 1
ATOM 1064 C C . CYS A 1 133 ? 16.547 5.059 4.113 1 88.5 133 CYS A C 1
ATOM 1066 O O . CYS A 1 133 ? 16.656 5.91 4.992 1 88.5 133 CYS A O 1
ATOM 1068 N N . VAL A 1 134 ? 17.047 5.156 2.979 1 88.94 134 VAL A N 1
ATOM 1069 C CA . VAL A 1 134 ? 17.812 6.352 2.627 1 88.94 134 VAL A CA 1
ATOM 1070 C C . VAL A 1 134 ? 16.891 7.574 2.67 1 88.94 134 VAL A C 1
ATOM 1072 O O . VAL A 1 134 ? 17.297 8.641 3.133 1 88.94 134 VAL A O 1
ATOM 1075 N N . ASP A 1 135 ? 15.672 7.398 2.26 1 86.19 135 ASP A N 1
ATOM 1076 C CA . ASP A 1 135 ? 14.711 8.5 2.285 1 86.19 135 ASP A CA 1
ATOM 1077 C C . ASP A 1 135 ? 14.398 8.914 3.719 1 86.19 135 ASP A C 1
ATOM 1079 O O . ASP A 1 135 ? 14.352 10.109 4.027 1 86.19 135 ASP A O 1
ATOM 1083 N N . ILE A 1 136 ? 14.195 7.953 4.504 1 84.56 136 ILE A N 1
ATOM 1084 C CA . ILE A 1 136 ? 13.875 8.234 5.898 1 84.56 136 ILE A CA 1
ATOM 1085 C C . ILE A 1 136 ? 15.039 8.945 6.57 1 84.56 136 ILE A C 1
ATOM 1087 O O . ILE A 1 136 ? 14.844 9.914 7.305 1 84.56 136 ILE A O 1
ATOM 1091 N N . ILE A 1 137 ? 16.234 8.523 6.316 1 84.38 137 ILE A N 1
ATOM 1092 C CA . ILE A 1 137 ? 17.422 9.094 6.938 1 84.38 137 ILE A CA 1
ATOM 1093 C C . ILE A 1 137 ? 17.594 10.547 6.508 1 84.38 137 ILE A C 1
ATOM 1095 O O . ILE A 1 137 ? 17.938 11.406 7.324 1 84.38 137 ILE A O 1
ATOM 1099 N N . GLU A 1 138 ? 17.359 10.805 5.316 1 82.31 138 GLU A N 1
ATOM 1100 C CA . GLU A 1 138 ? 17.484 12.164 4.816 1 82.31 138 GLU A CA 1
ATOM 1101 C C . GLU A 1 138 ? 16.438 13.086 5.422 1 82.31 138 GLU A C 1
ATOM 1103 O O . GLU A 1 138 ? 16.672 14.273 5.629 1 82.31 138 GLU A O 1
ATOM 1108 N N . GLN A 1 139 ? 15.312 12.531 5.723 1 78.5 139 GLN A N 1
ATOM 1109 C CA . GLN A 1 139 ? 14.234 13.336 6.289 1 78.5 139 GLN A CA 1
ATOM 1110 C C . GLN A 1 139 ? 14.438 13.555 7.785 1 78.5 139 GLN A C 1
ATOM 1112 O O . GLN A 1 139 ? 14.039 14.586 8.328 1 78.5 139 GLN A O 1
ATOM 1117 N N . ILE A 1 140 ? 15.031 12.602 8.422 1 76.88 140 ILE A N 1
ATOM 1118 C CA . ILE A 1 140 ? 15.172 12.672 9.867 1 76.88 140 ILE A CA 1
ATOM 1119 C C . ILE A 1 140 ? 16.5 13.32 10.234 1 76.88 140 ILE A C 1
ATOM 1121 O O . ILE A 1 140 ? 16.703 13.758 11.367 1 76.88 140 ILE A O 1
ATOM 1125 N N . ARG A 1 141 ? 17.312 13.477 9.305 1 74.56 141 ARG A N 1
ATOM 1126 C CA . ARG A 1 141 ? 18.656 14.016 9.547 1 74.56 141 ARG A CA 1
ATOM 1127 C C . ARG A 1 141 ? 18.578 15.344 10.297 1 74.56 141 ARG A C 1
ATOM 1129 O O . ARG A 1 141 ? 19.297 15.555 11.273 1 74.56 141 ARG A O 1
ATOM 1136 N N . PRO A 1 142 ? 17.641 16.156 9.875 1 69.25 142 PRO A N 1
ATOM 1137 C CA . PRO A 1 142 ? 17.594 17.422 10.609 1 69.25 142 PRO A CA 1
ATOM 1138 C C . PRO A 1 142 ? 16.922 17.297 11.977 1 69.25 142 PRO A C 1
ATOM 1140 O O . PRO A 1 142 ? 17.047 18.172 12.82 1 69.25 142 PRO A O 1
ATOM 1143 N N . CYS A 1 143 ? 16.234 16.172 12.234 1 64.31 143 CYS A N 1
ATOM 1144 C CA . CYS A 1 143 ? 15.484 15.992 13.469 1 64.31 143 CYS A CA 1
ATOM 1145 C C . CYS A 1 143 ? 16.359 15.414 14.57 1 64.31 143 CYS A C 1
ATOM 1147 O O . CYS A 1 143 ? 17.297 14.664 14.297 1 64.31 143 CYS A O 1
ATOM 1149 N N . ARG A 1 144 ? 16.203 16.031 15.797 1 59.97 144 ARG A N 1
ATOM 1150 C CA . ARG A 1 144 ? 16.922 15.477 16.938 1 59.97 144 ARG A CA 1
ATOM 1151 C C . ARG A 1 144 ? 16.312 14.156 17.375 1 59.97 144 ARG A C 1
ATOM 1153 O O . ARG A 1 144 ? 15.086 14.023 17.453 1 59.97 144 ARG A O 1
ATOM 1160 N N . LEU A 1 145 ? 16.906 13.172 17.047 1 58.03 145 LEU A N 1
ATOM 1161 C CA . LEU A 1 145 ? 16.406 11.852 17.422 1 58.03 145 LEU A CA 1
ATOM 1162 C C . LEU A 1 145 ? 16.062 11.805 18.906 1 58.03 145 LEU A C 1
ATOM 1164 O O . LEU A 1 145 ? 15.398 10.867 19.359 1 58.03 145 LEU A O 1
ATOM 1168 N N . THR A 1 146 ? 16.641 12.758 19.641 1 53.25 146 THR A N 1
ATOM 1169 C CA . THR A 1 146 ? 16.328 12.734 21.078 1 53.25 146 THR A CA 1
ATOM 1170 C C . THR A 1 146 ? 14.992 13.414 21.344 1 53.25 146 THR A C 1
ATOM 1172 O O . THR A 1 146 ? 14.523 14.219 20.547 1 53.25 146 THR A O 1
ATOM 1175 N N . GLY A 1 147 ? 14.094 13.07 22.281 1 46.59 147 GLY A N 1
ATOM 1176 C CA . GLY A 1 147 ? 12.781 13.32 22.859 1 46.59 147 GLY A CA 1
ATOM 1177 C C . GLY A 1 147 ? 12.305 14.742 22.688 1 46.59 147 GLY A C 1
ATOM 1178 O O . GLY A 1 147 ? 11.109 15.031 22.812 1 46.59 147 GLY A O 1
ATOM 1179 N N . GLN A 1 148 ? 13.102 15.781 23.203 1 40.84 148 GLN A N 1
ATOM 1180 C CA . GLN A 1 148 ? 12.5 17.094 23.344 1 40.84 148 GLN A CA 1
ATOM 1181 C C . GLN A 1 148 ? 12.359 17.781 21.984 1 40.84 148 GLN A C 1
ATOM 1183 O O . GLN A 1 148 ? 13.352 17.969 21.266 1 40.84 148 GLN A O 1
ATOM 1188 N N . PRO A 1 149 ? 11.25 17.594 21.391 1 43.16 149 PRO A N 1
ATOM 1189 C CA . PRO A 1 149 ? 11.008 18.234 20.109 1 43.16 149 PRO A CA 1
ATOM 1190 C C . PRO A 1 149 ? 11.633 19.625 20.016 1 43.16 149 PRO A C 1
ATOM 1192 O O . PRO A 1 149 ? 11.453 20.438 20.906 1 43.16 149 PRO A O 1
ATOM 1195 N N . SER A 1 150 ? 12.789 19.859 19.797 1 37.78 150 SER A N 1
ATOM 1196 C CA . SER A 1 150 ? 12.945 21.297 19.531 1 37.78 150 SER A CA 1
ATOM 1197 C C . SER A 1 150 ? 11.727 21.859 18.828 1 37.78 150 SER A C 1
ATOM 1199 O O . SER A 1 150 ? 11.078 21.172 18.031 1 37.78 150 SER A O 1
ATOM 1201 N N . ALA A 1 151 ? 10.992 22.906 19.266 1 36.22 151 ALA A N 1
ATOM 1202 C CA . ALA A 1 151 ? 9.758 23.672 19.141 1 36.22 151 ALA A CA 1
ATOM 1203 C C . ALA A 1 151 ? 9.312 23.781 17.688 1 36.22 151 ALA A C 1
ATOM 1205 O O . ALA A 1 151 ? 8.117 23.703 17.391 1 36.22 151 ALA A O 1
ATOM 1206 N N . ALA A 1 152 ? 10.094 24.156 16.812 1 37.25 152 ALA A N 1
ATOM 1207 C CA . ALA A 1 152 ? 9.719 24.859 15.586 1 37.25 152 ALA A CA 1
ATOM 1208 C C . ALA A 1 152 ? 9.172 23.891 14.539 1 37.25 152 ALA A C 1
ATOM 1210 O O . ALA A 1 152 ? 8.133 24.156 13.922 1 37.25 152 ALA A O 1
ATOM 1211 N N . TYR A 1 153 ? 9.953 22.906 14.07 1 35.62 153 TYR A N 1
ATOM 1212 C CA . TYR A 1 153 ? 9.57 22.172 12.867 1 35.62 153 TYR A CA 1
ATOM 1213 C C . TYR A 1 153 ? 8.453 21.172 13.172 1 35.62 153 TYR A C 1
ATOM 1215 O O . TYR A 1 153 ? 7.57 20.953 12.336 1 35.62 153 TYR A O 1
ATOM 1223 N N . LEU A 1 154 ? 8.43 20.422 14.273 1 38.88 154 LEU A N 1
ATOM 1224 C CA . LEU A 1 154 ? 7.371 19.531 14.758 1 38.88 154 LEU A CA 1
ATOM 1225 C C . LEU A 1 154 ? 6.094 20.328 15.031 1 38.88 154 LEU A C 1
ATOM 1227 O O . LEU A 1 154 ? 5.016 19.734 15.156 1 38.88 154 LEU A O 1
ATOM 1231 N N . TYR A 1 155 ? 6.129 21.516 15.578 1 35.06 155 TYR A N 1
ATOM 1232 C CA . TYR A 1 155 ? 5.055 22.469 15.805 1 35.06 155 TYR A CA 1
ATOM 1233 C C . TYR A 1 155 ? 4.199 22.625 14.555 1 35.06 155 TYR A C 1
ATOM 1235 O O . TYR A 1 155 ? 2.996 22.891 14.648 1 35.06 155 TYR A O 1
ATOM 1243 N N . SER A 1 156 ? 4.805 22.859 13.414 1 39.34 156 SER A N 1
ATOM 1244 C CA . SER A 1 156 ? 3.984 23.125 12.234 1 39.34 156 SER A CA 1
ATOM 1245 C C . SER A 1 156 ? 3.135 21.922 11.859 1 39.34 156 SER A C 1
ATOM 1247 O O . SER A 1 156 ? 2.068 22.078 11.258 1 39.34 156 SER A O 1
ATOM 1249 N N . LEU A 1 157 ? 3.646 20.719 11.789 1 40.16 157 LEU A N 1
ATOM 1250 C CA . LEU A 1 157 ? 2.857 19.547 11.445 1 40.16 157 LEU A CA 1
ATOM 1251 C C . LEU A 1 157 ? 1.852 19.219 12.547 1 40.16 157 LEU A C 1
ATOM 1253 O O . LEU A 1 157 ? 0.75 18.734 12.266 1 40.16 157 LEU A O 1
ATOM 1257 N N . SER A 1 158 ? 2.271 18.906 13.836 1 40.28 158 SER A N 1
ATOM 1258 C CA . SER A 1 158 ? 1.427 18.578 14.977 1 40.28 158 SER A CA 1
ATOM 1259 C C . SER A 1 158 ? 0.765 19.812 15.555 1 40.28 158 SER A C 1
ATOM 1261 O O . SER A 1 158 ? 1.362 20.531 16.375 1 40.28 158 SER A O 1
ATOM 1263 N N . ALA A 1 159 ? 0.194 20.703 14.93 1 39.12 159 ALA A N 1
ATOM 1264 C CA . ALA A 1 159 ? -0.448 21.797 15.648 1 39.12 159 ALA A CA 1
ATOM 1265 C C . ALA A 1 159 ? -0.897 21.344 17.047 1 39.12 159 ALA A C 1
ATOM 1267 O O . ALA A 1 159 ? -0.628 22.031 18.031 1 39.12 159 ALA A O 1
ATOM 1268 N N . HIS A 1 160 ? -2.174 20.703 17.266 1 37.91 160 HIS A N 1
ATOM 1269 C CA . HIS A 1 160 ? -2.854 20.812 18.547 1 37.91 160 HIS A CA 1
ATOM 1270 C C . HIS A 1 160 ? -2.357 19.75 19.516 1 37.91 160 HIS A C 1
ATOM 1272 O O . HIS A 1 160 ? -2.648 18.562 19.359 1 37.91 160 HIS A O 1
ATOM 1278 N N . PRO A 1 161 ? -1.165 19.859 20.125 1 42.94 161 PRO A N 1
ATOM 1279 C CA . PRO A 1 161 ? -0.872 19.047 21.312 1 42.94 161 PRO A CA 1
ATOM 1280 C C . PRO A 1 161 ? -2.07 18.922 22.25 1 42.94 161 PRO A C 1
ATOM 1282 O O . PRO A 1 161 ? -2.48 19.906 22.875 1 42.94 161 PRO A O 1
ATOM 1285 N N . GLN A 1 162 ? -3.268 18.531 21.922 1 41.22 162 GLN A N 1
ATOM 1286 C CA . GLN A 1 162 ? -4.105 18.438 23.125 1 41.22 162 GLN A CA 1
ATOM 1287 C C . GLN A 1 162 ? -3.516 17.469 24.141 1 41.22 162 GLN A C 1
ATOM 1289 O O . GLN A 1 162 ? -3.441 16.266 23.875 1 41.22 162 GLN A O 1
ATOM 1294 N N . SER A 1 163 ? -2.393 17.766 24.828 1 42.22 163 SER A N 1
ATOM 1295 C CA . SER A 1 163 ? -1.873 17.156 26.047 1 42.22 163 SER A CA 1
ATOM 1296 C C . SER A 1 163 ? -3.004 16.656 26.938 1 42.22 163 SER A C 1
ATOM 1298 O O . SER A 1 163 ? -3.785 17.453 27.469 1 42.22 163 SER A O 1
ATOM 1300 N N . HIS A 1 164 ? -3.812 15.758 26.609 1 41.25 164 HIS A N 1
ATOM 1301 C CA . HIS A 1 164 ? -4.602 15.289 27.75 1 41.25 164 HIS A CA 1
ATOM 1302 C C . HIS A 1 164 ? -3.707 14.688 28.828 1 41.25 164 HIS A C 1
ATOM 1304 O O . HIS A 1 164 ? -2.799 13.906 28.531 1 41.25 164 HIS A O 1
ATOM 1310 N N . SER A 1 165 ? -3.416 15.344 29.844 1 44.81 165 SER A N 1
ATOM 1311 C CA . SER A 1 165 ? -2.715 15.148 31.109 1 44.81 165 SER A CA 1
ATOM 1312 C C . SER A 1 165 ? -2.973 13.75 31.672 1 44.81 165 SER A C 1
ATOM 1314 O O . SER A 1 165 ? -2.49 13.414 32.75 1 44.81 165 SER A O 1
ATOM 1316 N N . GLY A 1 166 ? -3.84 12.883 31.297 1 46.41 166 GLY A N 1
ATOM 1317 C CA . GLY A 1 166 ? -4.102 11.711 32.125 1 46.41 166 GLY A CA 1
ATOM 1318 C C . GLY A 1 166 ? -3.111 10.586 31.891 1 46.41 166 GLY A C 1
ATOM 1319 O O . GLY A 1 166 ? -2.193 10.719 31.078 1 46.41 166 GLY A O 1
ATOM 1320 N N . PRO A 1 167 ? -3.109 9.531 32.781 1 50.34 167 PRO A N 1
ATOM 1321 C CA . PRO A 1 167 ? -2.201 8.383 32.75 1 50.34 167 PRO A CA 1
ATOM 1322 C C . PRO A 1 167 ? -2.068 7.773 31.344 1 50.34 167 PRO A C 1
ATOM 1324 O O . PRO A 1 167 ? -1.06 7.133 31.047 1 50.34 167 PRO A O 1
ATOM 1327 N N . LEU A 1 168 ? -3.053 7.984 30.672 1 49.38 168 LEU A N 1
ATOM 1328 C CA . LEU A 1 168 ? -3.02 7.398 29.328 1 49.38 168 LEU A CA 1
ATOM 1329 C C . LEU A 1 168 ? -2.646 8.445 28.297 1 49.38 168 LEU A C 1
ATOM 1331 O O . LEU A 1 168 ? -2.906 8.266 27.109 1 49.38 168 LEU A O 1
ATOM 1335 N N . GLY A 1 169 ? -2.059 9.383 28.766 1 53.53 169 GLY A N 1
ATOM 1336 C CA . GLY A 1 169 ? -1.682 10.508 27.922 1 53.53 169 GLY A CA 1
ATOM 1337 C C . GLY A 1 169 ? -0.664 10.148 26.859 1 53.53 169 GLY A C 1
ATOM 1338 O O . GLY A 1 169 ? -0.606 10.781 25.812 1 53.53 169 GLY A O 1
ATOM 1339 N N . PHE A 1 170 ? -0.013 9.078 27.312 1 54.66 170 PHE A N 1
ATOM 1340 C CA . PHE A 1 170 ? 1.074 8.703 26.422 1 54.66 170 PHE A CA 1
ATOM 1341 C C . PHE A 1 170 ? 0.528 8.164 25.109 1 54.66 170 PHE A C 1
ATOM 1343 O O . PHE A 1 170 ? 1.183 8.281 24.062 1 54.66 170 PHE A O 1
ATOM 1350 N N . LEU A 1 171 ? -0.608 7.66 25.203 1 54.66 171 LEU A N 1
ATOM 1351 C CA . LEU A 1 171 ? -1.212 7.086 24 1 54.66 171 LEU A CA 1
ATOM 1352 C C . LEU A 1 171 ? -1.67 8.18 23.047 1 54.66 171 LEU A C 1
ATOM 1354 O O . LEU A 1 171 ? -1.92 7.914 21.875 1 54.66 171 LEU A O 1
ATOM 1358 N N . TRP A 1 172 ? -1.619 9.359 23.609 1 53.16 172 TRP A N 1
ATOM 1359 C CA . TRP A 1 172 ? -2.189 10.477 22.875 1 53.16 172 TRP A CA 1
ATOM 1360 C C . TRP A 1 172 ? -1.096 11.281 22.172 1 53.16 172 TRP A C 1
ATOM 1362 O O . TRP A 1 172 ? -1.377 12.289 21.516 1 53.16 172 TRP A O 1
ATOM 1372 N N . ARG A 1 173 ? 0.089 10.812 22.453 1 55.09 173 ARG A N 1
ATOM 1373 C CA . ARG A 1 173 ? 1.137 11.656 21.891 1 55.09 173 ARG A CA 1
ATOM 1374 C C . ARG A 1 173 ? 1.456 11.258 20.453 1 55.09 173 ARG A C 1
ATOM 1376 O O . ARG A 1 173 ? 1.628 10.07 20.156 1 55.09 173 ARG A O 1
ATOM 1383 N N . ARG A 1 174 ? 1.027 12.109 19.578 1 58.44 174 ARG A N 1
ATOM 1384 C CA . ARG A 1 174 ? 1.416 11.938 18.188 1 58.44 174 ARG A CA 1
ATOM 1385 C C . ARG A 1 174 ? 2.85 12.406 17.953 1 58.44 174 ARG A C 1
ATOM 1387 O O . ARG A 1 174 ? 3.174 13.57 18.188 1 58.44 174 ARG A O 1
ATOM 1394 N N . ASP A 1 175 ? 3.777 11.367 18.031 1 60.56 175 ASP A N 1
ATOM 1395 C CA . ASP A 1 175 ? 5.137 11.781 17.703 1 60.56 175 ASP A CA 1
ATOM 1396 C C . ASP A 1 175 ? 5.309 11.953 16.188 1 60.56 175 ASP A C 1
ATOM 1398 O O . ASP A 1 175 ? 4.934 11.078 15.406 1 60.56 175 ASP A O 1
ATOM 1402 N N . GLY A 1 176 ? 5.535 13.062 15.734 1 64.44 176 GLY A N 1
ATOM 1403 C CA . GLY A 1 176 ? 5.738 13.453 14.344 1 64.44 176 GLY A CA 1
ATOM 1404 C C . GLY A 1 176 ? 6.73 12.57 13.617 1 64.44 176 GLY A C 1
ATOM 1405 O O . GLY A 1 176 ? 6.605 12.352 12.414 1 64.44 176 GLY A O 1
ATOM 1406 N N . ARG A 1 177 ? 7.668 12.008 14.367 1 68.31 177 ARG A N 1
ATOM 1407 C CA . ARG A 1 177 ? 8.695 11.211 13.711 1 68.31 177 ARG A CA 1
ATOM 1408 C C . ARG A 1 177 ? 8.141 9.859 13.266 1 68.31 177 ARG A C 1
ATOM 1410 O O . ARG A 1 177 ? 8.453 9.383 12.172 1 68.31 177 ARG A O 1
ATOM 1417 N N . SER A 1 178 ? 7.395 9.297 14.102 1 71.31 178 SER A N 1
ATOM 1418 C CA . SER A 1 178 ? 6.777 8.031 13.734 1 71.31 178 SER A CA 1
ATOM 1419 C C . SER A 1 178 ? 5.848 8.195 12.531 1 71.31 178 SER A C 1
ATOM 1421 O O . SER A 1 178 ? 5.738 7.297 11.695 1 71.31 178 SER A O 1
ATOM 1423 N N . GLN A 1 179 ? 5.328 9.305 12.445 1 72.31 179 GLN A N 1
ATOM 1424 C CA . GLN A 1 179 ? 4.43 9.57 11.32 1 72.31 179 GLN A CA 1
ATOM 1425 C C . GLN A 1 179 ? 5.207 9.695 10.016 1 72.31 179 GLN A C 1
ATOM 1427 O O . GLN A 1 179 ? 4.73 9.281 8.961 1 72.31 179 GLN A O 1
ATOM 1432 N N . VAL A 1 180 ? 6.355 10.195 10.188 1 72.44 180 VAL A N 1
ATOM 1433 C CA . VAL A 1 180 ? 7.184 10.312 8.992 1 72.44 180 VAL A CA 1
ATOM 1434 C C . VAL A 1 180 ? 7.551 8.922 8.477 1 72.44 180 VAL A C 1
ATOM 1436 O O . VAL A 1 180 ? 7.535 8.68 7.273 1 72.44 180 VAL A O 1
ATOM 1439 N N . PHE A 1 181 ? 7.852 8.031 9.359 1 76.62 181 PHE A N 1
ATOM 1440 C CA . PHE A 1 181 ? 8.188 6.66 8.992 1 76.62 181 PHE A CA 1
ATOM 1441 C C . PHE A 1 181 ? 7.008 5.984 8.305 1 76.62 181 PHE A C 1
ATOM 1443 O O . PHE A 1 181 ? 7.168 5.371 7.246 1 76.62 181 PHE A O 1
ATOM 1450 N N . MET A 1 182 ? 5.895 6.215 8.867 1 75.56 182 MET A N 1
ATOM 1451 C CA . MET A 1 182 ? 4.699 5.598 8.297 1 75.56 182 MET A CA 1
ATOM 1452 C C . MET A 1 182 ? 4.367 6.211 6.941 1 75.56 182 MET A C 1
ATOM 1454 O O . MET A 1 182 ? 4.094 5.488 5.98 1 75.56 182 MET A O 1
ATOM 1458 N N . ASP A 1 183 ? 4.512 7.461 6.898 1 76.75 183 ASP A N 1
ATOM 1459 C CA . ASP A 1 183 ? 4.156 8.156 5.668 1 76.75 183 ASP A CA 1
ATOM 1460 C C . ASP A 1 183 ? 5.113 7.793 4.535 1 76.75 183 ASP A C 1
ATOM 1462 O O . ASP A 1 183 ? 4.699 7.656 3.383 1 76.75 183 ASP A O 1
ATOM 1466 N N . THR A 1 184 ? 6.309 7.594 4.895 1 80.62 184 THR A N 1
ATOM 1467 C CA . THR A 1 184 ? 7.281 7.254 3.867 1 80.62 184 THR A CA 1
ATOM 1468 C C . THR A 1 184 ? 7.043 5.84 3.342 1 80.62 184 THR A C 1
ATOM 1470 O O . THR A 1 184 ? 7.094 5.605 2.133 1 80.62 184 THR A O 1
ATOM 1473 N N . PHE A 1 185 ? 6.738 5.012 4.16 1 80.88 185 PHE A N 1
ATOM 1474 C CA . PHE A 1 185 ? 6.457 3.645 3.732 1 80.88 185 PHE A CA 1
ATOM 1475 C C . PHE A 1 185 ? 5.207 3.598 2.865 1 80.88 185 PHE A C 1
ATOM 1477 O O . PHE A 1 185 ? 5.184 2.922 1.834 1 80.88 185 PHE A O 1
ATOM 1484 N N . LEU A 1 186 ? 4.246 4.316 3.361 1 77.12 186 LEU A N 1
ATOM 1485 C CA . LEU A 1 186 ? 2.996 4.316 2.613 1 77.12 186 LEU A CA 1
ATOM 1486 C C . LEU A 1 186 ? 3.188 4.938 1.233 1 77.12 186 LEU A C 1
ATOM 1488 O O . LEU A 1 186 ? 2.557 4.512 0.263 1 77.12 186 LEU A O 1
ATOM 1492 N N . PHE A 1 187 ? 4.129 5.801 1.218 1 79.25 187 PHE A N 1
ATOM 1493 C CA . PHE A 1 187 ? 4.418 6.496 -0.031 1 79.25 187 PHE A CA 1
ATOM 1494 C C . PHE A 1 187 ? 4.969 5.527 -1.074 1 79.25 187 PHE A C 1
ATOM 1496 O O . PHE A 1 187 ? 4.684 5.664 -2.266 1 79.25 187 PHE A O 1
ATOM 1503 N N . TRP A 1 188 ? 5.594 4.523 -0.6 1 86.44 188 TRP A N 1
ATOM 1504 C CA . TRP A 1 188 ? 6.289 3.645 -1.533 1 86.44 188 TRP A CA 1
ATOM 1505 C C . TRP A 1 188 ? 5.516 2.344 -1.735 1 86.44 188 TRP A C 1
ATOM 1507 O O . TRP A 1 188 ? 5.922 1.492 -2.529 1 86.44 188 TRP A O 1
ATOM 1517 N N . LEU A 1 189 ? 4.395 2.168 -1.138 1 83.88 189 LEU A N 1
ATOM 1518 C CA . LEU A 1 189 ? 3.678 0.897 -1.193 1 83.88 189 LEU A CA 1
ATOM 1519 C C . LEU A 1 189 ? 3.16 0.626 -2.602 1 83.88 189 LEU A C 1
ATOM 1521 O O . LEU A 1 189 ? 3.141 -0.523 -3.051 1 83.88 189 LEU A O 1
ATOM 1525 N N . ASP A 1 190 ? 2.83 1.723 -3.225 1 86.88 190 ASP A N 1
ATOM 1526 C CA . ASP A 1 190 ? 2.342 1.541 -4.59 1 86.88 190 ASP A CA 1
ATOM 1527 C C . ASP A 1 190 ? 3.453 1.032 -5.504 1 86.88 190 ASP A C 1
ATOM 1529 O O . ASP A 1 190 ? 3.223 0.149 -6.336 1 86.88 190 ASP A O 1
ATOM 1533 N N . THR A 1 191 ? 4.598 1.568 -5.359 1 89.19 191 THR A N 1
ATOM 1534 C CA . THR A 1 191 ? 5.738 1.137 -6.16 1 89.19 191 THR A CA 1
ATOM 1535 C C . THR A 1 191 ? 6.137 -0.292 -5.801 1 89.19 191 THR A C 1
ATOM 1537 O O . THR A 1 191 ? 6.508 -1.077 -6.68 1 89.19 191 THR A O 1
ATOM 1540 N N . VAL A 1 192 ? 6.066 -0.596 -4.547 1 87.88 192 VAL A N 1
ATOM 1541 C CA . VAL A 1 192 ? 6.402 -1.939 -4.09 1 87.88 192 VAL A CA 1
ATOM 1542 C C . VAL A 1 192 ? 5.461 -2.957 -4.73 1 87.88 192 VAL A C 1
ATOM 1544 O O . VAL A 1 192 ? 5.895 -4.031 -5.152 1 87.88 192 VAL A O 1
ATOM 1547 N N . GLU A 1 193 ? 4.223 -2.576 -4.836 1 87.94 193 GLU A N 1
ATOM 1548 C CA . GLU A 1 193 ? 3.266 -3.492 -5.445 1 87.94 193 GLU A CA 1
ATOM 1549 C C . GLU A 1 193 ? 3.543 -3.668 -6.938 1 87.94 193 GLU A C 1
ATOM 1551 O O . GLU A 1 193 ? 3.371 -4.762 -7.48 1 87.94 193 GLU A O 1
ATOM 1556 N N . MET A 1 194 ? 3.93 -2.604 -7.559 1 90.69 194 MET A N 1
ATOM 1557 C CA . MET A 1 194 ? 4.238 -2.705 -8.984 1 90.69 194 MET A CA 1
ATOM 1558 C C . MET A 1 194 ? 5.418 -3.639 -9.219 1 90.69 194 MET A C 1
ATOM 1560 O O . MET A 1 194 ? 5.402 -4.441 -10.148 1 90.69 194 MET A O 1
ATOM 1564 N N . VAL A 1 195 ? 6.398 -3.52 -8.391 1 89.94 195 VAL A N 1
ATOM 1565 C CA . VAL A 1 195 ? 7.59 -4.348 -8.547 1 89.94 195 VAL A CA 1
ATOM 1566 C C . VAL A 1 195 ? 7.27 -5.789 -8.156 1 89.94 195 VAL A C 1
ATOM 1568 O O . VAL A 1 195 ? 7.832 -6.73 -8.727 1 89.94 195 VAL A O 1
ATOM 1571 N N . ARG A 1 196 ? 6.359 -5.984 -7.258 1 87.56 196 ARG A N 1
ATOM 1572 C CA . ARG A 1 196 ? 5.914 -7.332 -6.91 1 87.56 196 ARG A CA 1
ATOM 1573 C C . ARG A 1 196 ? 5.234 -8.008 -8.094 1 87.56 196 ARG A C 1
ATOM 1575 O O . ARG A 1 196 ? 5.41 -9.211 -8.312 1 87.56 196 ARG A O 1
ATOM 1582 N N . VAL A 1 197 ? 4.473 -7.23 -8.812 1 88.44 197 VAL A N 1
ATOM 1583 C CA . VAL A 1 197 ? 3.795 -7.766 -9.984 1 88.44 197 VAL A CA 1
ATOM 1584 C C . VAL A 1 197 ? 4.828 -8.234 -11.008 1 88.44 197 VAL A C 1
ATOM 1586 O O . VAL A 1 197 ? 4.621 -9.242 -11.688 1 88.44 197 VAL A O 1
ATOM 1589 N N . ALA A 1 198 ? 5.934 -7.523 -11.078 1 89.5 198 ALA A N 1
ATOM 1590 C CA . ALA A 1 198 ? 7 -7.898 -12 1 89.5 198 ALA A CA 1
ATOM 1591 C C . ALA A 1 198 ? 7.648 -9.219 -11.586 1 89.5 198 ALA A C 1
ATOM 1593 O O . ALA A 1 198 ? 8.234 -9.922 -12.414 1 89.5 198 ALA A O 1
ATOM 1594 N N . GLY A 1 199 ? 7.547 -9.516 -10.297 1 85.69 199 GLY A N 1
ATOM 1595 C CA . GLY A 1 199 ? 8.141 -10.734 -9.781 1 85.69 199 GLY A CA 1
ATOM 1596 C C . GLY A 1 199 ? 7.285 -11.961 -10.008 1 85.69 199 GLY A C 1
ATOM 1597 O O . GLY A 1 199 ? 7.738 -13.094 -9.812 1 85.69 199 GLY A O 1
ATOM 1598 N N . GLU A 1 200 ? 6.07 -11.812 -10.453 1 84.12 200 GLU A N 1
ATOM 1599 C CA . GLU A 1 200 ? 5.223 -12.945 -10.805 1 84.12 200 GLU A CA 1
ATOM 1600 C C . GLU A 1 200 ? 5.77 -13.688 -12.016 1 84.12 200 GLU A C 1
ATOM 1602 O O . GLU A 1 200 ? 6.141 -13.07 -13.016 1 84.12 200 GLU A O 1
ATOM 1607 N N . PRO A 1 201 ? 5.844 -14.992 -11.914 1 86.56 201 PRO A N 1
ATOM 1608 C CA . PRO A 1 201 ? 6.445 -15.773 -12.992 1 86.56 201 PRO A CA 1
ATOM 1609 C C . PRO A 1 201 ? 5.793 -15.516 -14.344 1 86.56 201 PRO A C 1
ATOM 1611 O O . PRO A 1 201 ? 6.48 -15.477 -15.367 1 86.56 201 PRO A O 1
ATOM 1614 N N . SER A 1 202 ? 4.508 -15.289 -14.406 1 87.94 202 SER A N 1
ATOM 1615 C CA . SER A 1 202 ? 3.826 -15.055 -15.672 1 87.94 202 SER A CA 1
ATOM 1616 C C . SER A 1 202 ? 4.266 -13.734 -16.297 1 87.94 202 SER A C 1
ATOM 1618 O O . SER A 1 202 ? 4.379 -13.633 -17.516 1 87.94 202 SER A O 1
ATOM 1620 N N . VAL A 1 203 ? 4.582 -12.797 -15.477 1 89.5 203 VAL A N 1
ATOM 1621 C CA . VAL A 1 203 ? 4.973 -11.477 -15.961 1 89.5 203 VAL A CA 1
ATOM 1622 C C . VAL A 1 203 ? 6.484 -11.422 -16.156 1 89.5 203 VAL A C 1
ATOM 1624 O O . VAL A 1 203 ? 6.973 -10.875 -17.141 1 89.5 203 VAL A O 1
ATOM 1627 N N . TYR A 1 204 ? 7.207 -12.125 -15.289 1 88.94 204 TYR A N 1
ATOM 1628 C CA . TYR A 1 204 ? 8.664 -12.07 -15.297 1 88.94 204 TYR A CA 1
ATOM 1629 C C . TYR A 1 204 ? 9.234 -12.688 -16.562 1 88.94 204 TYR A C 1
ATOM 1631 O O . TYR A 1 204 ? 10.219 -12.195 -17.125 1 88.94 204 TYR A O 1
ATOM 1639 N N . TYR A 1 205 ? 8.648 -13.758 -17 1 89.75 205 TYR A N 1
ATOM 1640 C CA . TYR A 1 205 ? 9.164 -14.445 -18.172 1 89.75 205 TYR A CA 1
ATOM 1641 C C . TYR A 1 205 ? 8.461 -13.969 -19.438 1 89.75 205 TYR A C 1
ATOM 1643 O O . TYR A 1 205 ? 8.375 -14.703 -20.422 1 89.75 205 TYR A O 1
ATOM 1651 N N . SER A 1 206 ? 7.902 -12.797 -19.359 1 88.5 206 SER A N 1
ATOM 1652 C CA . SER A 1 206 ? 7.301 -12.164 -20.531 1 88.5 206 SER A CA 1
ATOM 1653 C C . SER A 1 206 ? 7.961 -10.82 -20.828 1 88.5 206 SER A C 1
ATOM 1655 O O . SER A 1 206 ? 8.828 -10.367 -20.094 1 88.5 206 SER A O 1
ATOM 1657 N N . GLY A 1 207 ? 7.676 -10.211 -21.922 1 88.38 207 GLY A N 1
ATOM 1658 C CA . GLY A 1 207 ? 8.227 -8.922 -22.312 1 88.38 207 GLY A CA 1
ATOM 1659 C C . GLY A 1 207 ? 7.652 -7.766 -21.516 1 88.38 207 GLY A C 1
ATOM 1660 O O . GLY A 1 207 ? 8.148 -6.641 -21.609 1 88.38 207 GLY A O 1
ATOM 1661 N N . TRP A 1 208 ? 6.719 -8.086 -20.641 1 91.62 208 TRP A N 1
ATOM 1662 C CA . TRP A 1 208 ? 6.043 -7.02 -19.906 1 91.62 208 TRP A CA 1
ATOM 1663 C C . TRP A 1 208 ? 6.887 -6.559 -18.719 1 91.62 208 TRP A C 1
ATOM 1665 O O . TRP A 1 208 ? 6.594 -5.527 -18.094 1 91.62 208 TRP A O 1
ATOM 1675 N N . VAL A 1 209 ? 7.945 -7.297 -18.453 1 91 209 VAL A N 1
ATOM 1676 C CA . VAL A 1 209 ? 8.82 -6.938 -17.344 1 91 209 VAL A CA 1
ATOM 1677 C C . VAL A 1 209 ? 9.547 -5.633 -17.672 1 91 209 VAL A C 1
ATOM 1679 O O . VAL A 1 209 ? 9.859 -4.852 -16.766 1 91 209 VAL A O 1
ATOM 1682 N N . PHE A 1 210 ? 9.727 -5.207 -18.922 1 93.38 210 PHE A N 1
ATOM 1683 C CA . PHE A 1 210 ? 10.469 -4.027 -19.344 1 93.38 210 PHE A CA 1
ATOM 1684 C C . PHE A 1 210 ? 9.719 -2.754 -18.969 1 93.38 210 PHE A C 1
ATOM 1686 O O . PHE A 1 210 ? 10.227 -1.937 -18.188 1 93.38 210 PHE A O 1
ATOM 1693 N N . PRO A 1 211 ? 8.5 -2.709 -19.406 1 93.69 211 PRO A N 1
ATOM 1694 C CA . PRO A 1 211 ? 7.797 -1.477 -19.047 1 93.69 211 PRO A CA 1
ATOM 1695 C C . PRO A 1 211 ? 7.52 -1.377 -17.547 1 93.69 211 PRO A C 1
ATOM 1697 O O . PRO A 1 211 ? 7.5 -0.276 -16.984 1 93.69 211 PRO A O 1
ATOM 1700 N N . VAL A 1 212 ? 7.324 -2.441 -16.875 1 94 212 VAL A N 1
ATOM 1701 C CA . VAL A 1 212 ? 7.023 -2.4 -15.445 1 94 212 VAL A CA 1
ATOM 1702 C C . VAL A 1 212 ? 8.219 -1.836 -14.68 1 94 212 VAL A C 1
ATOM 1704 O O . VAL A 1 212 ? 8.062 -0.918 -13.867 1 94 212 VAL A O 1
ATOM 1707 N N . TYR A 1 213 ? 9.422 -2.291 -14.984 1 93.56 213 TYR A N 1
ATOM 1708 C CA . TYR A 1 213 ? 10.602 -1.815 -14.266 1 93.56 213 TYR A CA 1
ATOM 1709 C C . TYR A 1 213 ? 10.977 -0.402 -14.703 1 93.56 213 TYR A C 1
ATOM 1711 O O . TYR A 1 213 ? 11.469 0.392 -13.898 1 93.56 213 TYR A O 1
ATOM 1719 N N . ILE A 1 214 ? 10.719 -0.064 -15.883 1 93.88 214 ILE A N 1
ATOM 1720 C CA . ILE A 1 214 ? 11 1.287 -16.359 1 93.88 214 ILE A CA 1
ATOM 1721 C C . ILE A 1 214 ? 10.086 2.283 -15.641 1 93.88 214 ILE A C 1
ATOM 1723 O O . ILE A 1 214 ? 10.555 3.312 -15.148 1 93.88 214 ILE A O 1
ATOM 1727 N N . LEU A 1 215 ? 8.852 1.937 -15.578 1 94.75 215 LEU A N 1
ATOM 1728 C CA . LEU A 1 215 ? 7.898 2.828 -14.93 1 94.75 215 LEU A CA 1
ATOM 1729 C C . LEU A 1 215 ? 8.141 2.869 -13.422 1 94.75 215 LEU A C 1
ATOM 1731 O O . LEU A 1 215 ? 7.953 3.912 -12.789 1 94.75 215 LEU A O 1
ATOM 1735 N N . ALA A 1 216 ? 8.477 1.709 -12.898 1 93.5 216 ALA A N 1
ATOM 1736 C CA . ALA A 1 216 ? 8.812 1.699 -11.477 1 93.5 216 ALA A CA 1
ATOM 1737 C C . ALA A 1 216 ? 10 2.611 -11.188 1 93.5 216 ALA A C 1
ATOM 1739 O O . ALA A 1 216 ? 10.008 3.3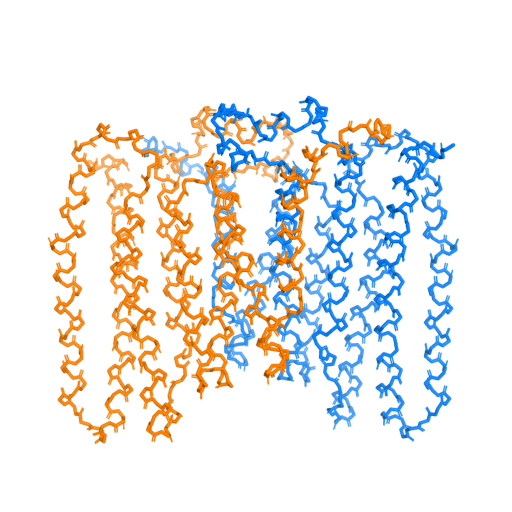36 -10.188 1 93.5 216 ALA A O 1
ATOM 1740 N N . PHE A 1 217 ? 10.977 2.617 -12.062 1 92.69 217 PHE A N 1
ATOM 1741 C CA . PHE A 1 217 ? 12.133 3.48 -11.875 1 92.69 217 PHE A CA 1
ATOM 1742 C C . PHE A 1 217 ? 11.742 4.949 -11.984 1 92.69 217 PHE A C 1
ATOM 1744 O O . PHE A 1 217 ? 12.188 5.777 -11.188 1 92.69 217 PHE A O 1
ATOM 1751 N N . LEU A 1 218 ? 10.93 5.215 -12.906 1 91.81 218 LEU A N 1
ATOM 1752 C CA . LEU A 1 218 ? 10.469 6.586 -13.086 1 91.81 218 LEU A CA 1
ATOM 1753 C C . LEU A 1 218 ? 9.719 7.074 -11.852 1 91.81 218 LEU A C 1
ATOM 1755 O O . LEU A 1 218 ? 9.836 8.242 -11.477 1 91.81 218 LEU A O 1
ATOM 1759 N N . SER A 1 219 ? 9.023 6.18 -11.281 1 91.38 219 SER A N 1
ATOM 1760 C CA . SER A 1 219 ? 8.266 6.555 -10.094 1 91.38 219 SER A CA 1
ATOM 1761 C C . SER A 1 219 ? 9.195 6.883 -8.93 1 91.38 219 SER A C 1
ATOM 1763 O O . SER A 1 219 ? 8.852 7.684 -8.062 1 91.38 219 SER A O 1
ATOM 1765 N N . THR A 1 220 ? 10.375 6.258 -8.883 1 91.12 220 THR A N 1
ATOM 1766 C CA . THR A 1 220 ? 11.297 6.5 -7.781 1 91.12 220 THR A CA 1
ATOM 1767 C C . THR A 1 220 ? 11.953 7.871 -7.914 1 91.12 220 THR A C 1
ATOM 1769 O O . THR A 1 220 ? 12.5 8.406 -6.941 1 91.12 220 THR A O 1
ATOM 1772 N N . LEU A 1 221 ? 11.852 8.516 -9.031 1 87.94 221 LEU A N 1
ATOM 1773 C CA . LEU A 1 221 ? 12.461 9.82 -9.258 1 87.94 221 LEU A CA 1
ATOM 1774 C C . LEU A 1 221 ? 11.742 10.898 -8.453 1 87.94 221 LEU A C 1
ATOM 1776 O O . LEU A 1 221 ? 12.297 11.969 -8.203 1 87.94 221 LEU A O 1
ATOM 1780 N N . ARG A 1 222 ? 10.586 10.547 -7.938 1 86.31 222 ARG A N 1
ATOM 1781 C CA . ARG A 1 222 ? 9.82 11.508 -7.148 1 86.31 222 ARG A CA 1
ATOM 1782 C C . ARG A 1 222 ? 10.516 11.805 -5.824 1 86.31 222 ARG A C 1
ATOM 1784 O O . ARG A 1 222 ? 10.281 12.852 -5.215 1 86.31 222 ARG A O 1
ATOM 1791 N N . ILE A 1 223 ? 11.312 10.898 -5.469 1 81.62 223 ILE A N 1
ATOM 1792 C CA . ILE A 1 223 ? 11.977 11.062 -4.184 1 81.62 223 ILE A CA 1
ATOM 1793 C C . ILE A 1 223 ? 12.922 12.266 -4.238 1 81.62 223 ILE A C 1
ATOM 1795 O O . ILE A 1 223 ? 13.289 12.82 -3.201 1 81.62 223 ILE A O 1
ATOM 1799 N N . ALA A 1 224 ? 13.328 12.633 -5.445 1 78.56 224 ALA A N 1
ATOM 1800 C CA . ALA A 1 224 ? 14.273 13.734 -5.613 1 78.56 224 ALA A CA 1
ATOM 1801 C C . ALA A 1 224 ? 13.609 15.078 -5.328 1 78.56 224 ALA A C 1
ATOM 1803 O O . ALA A 1 224 ? 14.289 16.078 -5.082 1 78.56 224 ALA A O 1
ATOM 1804 N N . ILE A 1 225 ? 12.227 14.984 -5.281 1 76.56 225 ILE A N 1
ATOM 1805 C CA . ILE A 1 225 ? 11.492 16.219 -5.012 1 76.56 225 ILE A CA 1
ATOM 1806 C C . ILE A 1 225 ? 11.234 16.359 -3.512 1 76.56 225 ILE A C 1
ATOM 1808 O O . ILE A 1 225 ? 10.836 15.383 -2.857 1 76.56 225 ILE A O 1
ATOM 1812 N N . THR A 1 226 ? 11.609 17.406 -2.916 1 65.06 226 THR A N 1
ATOM 1813 C CA . THR A 1 226 ? 11.453 17.656 -1.485 1 65.06 226 THR A CA 1
ATOM 1814 C C . THR A 1 226 ? 10.008 17.438 -1.054 1 65.06 226 THR A C 1
ATOM 1816 O O . THR A 1 226 ? 9.078 17.734 -1.807 1 65.06 226 THR A O 1
ATOM 1819 N N . PRO A 1 227 ? 10.07 16.984 0.259 1 62.97 227 PRO A N 1
ATOM 1820 C CA . PRO A 1 227 ? 8.727 16.766 0.807 1 62.97 227 PRO A CA 1
ATOM 1821 C C . PRO A 1 227 ? 7.988 18.078 1.064 1 62.97 227 PRO A C 1
ATOM 1823 O O . PRO A 1 227 ? 8.609 19.094 1.409 1 62.97 227 PRO A O 1
ATOM 1826 N N . HIS A 1 228 ? 6.965 18.469 0.45 1 59.59 228 HIS A N 1
ATOM 1827 C CA . HIS A 1 228 ? 6.113 19.625 0.663 1 59.59 228 HIS A CA 1
ATOM 1828 C C . HIS A 1 228 ? 6.145 20.562 -0.542 1 59.59 228 HIS A C 1
ATOM 1830 O O . HIS A 1 228 ? 5.582 21.656 -0.498 1 59.59 228 HIS A O 1
ATOM 1836 N N . ASN A 1 229 ? 7.035 20.094 -1.455 1 66.56 229 ASN A N 1
ATOM 1837 C CA . ASN A 1 229 ? 6.973 20.828 -2.719 1 66.56 229 ASN A CA 1
ATOM 1838 C C . ASN A 1 229 ? 5.688 20.516 -3.482 1 66.56 229 ASN A C 1
ATOM 1840 O O . ASN A 1 229 ? 5.305 19.344 -3.611 1 66.56 229 ASN A O 1
ATOM 1844 N N . PRO A 1 230 ? 4.953 21.5 -3.73 1 66.5 230 PRO A N 1
ATOM 1845 C CA . PRO A 1 230 ? 3.719 21.25 -4.48 1 66.5 230 PRO A CA 1
ATOM 1846 C C . PRO A 1 230 ? 3.953 20.484 -5.773 1 66.5 230 PRO A C 1
ATOM 1848 O O . PRO A 1 230 ? 3.029 19.859 -6.301 1 66.5 230 PRO A O 1
ATOM 1851 N N . LEU A 1 231 ? 5.215 20.531 -6.172 1 71.25 231 LEU A N 1
ATOM 1852 C CA . LEU A 1 231 ? 5.535 19.781 -7.383 1 71.25 231 LEU A CA 1
ATOM 1853 C C . LEU A 1 231 ? 5.445 18.281 -7.141 1 71.25 231 LEU A C 1
ATOM 1855 O O . LEU A 1 231 ? 5.348 17.5 -8.086 1 71.25 231 LEU A O 1
ATOM 1859 N N . LEU A 1 232 ? 5.441 17.953 -5.926 1 75.44 232 LEU A N 1
ATOM 1860 C CA . LEU A 1 232 ? 5.398 16.531 -5.586 1 75.44 232 LEU A CA 1
ATOM 1861 C C . LEU A 1 232 ? 4.047 15.93 -5.961 1 75.44 232 LEU A C 1
ATOM 1863 O O . LEU A 1 232 ? 3.982 14.789 -6.43 1 75.44 232 LEU A O 1
ATOM 1867 N N . SER A 1 233 ? 3.057 16.719 -5.855 1 75.5 233 SER A N 1
ATOM 1868 C CA . SER A 1 233 ? 1.731 16.203 -6.188 1 75.5 233 SER A CA 1
ATOM 1869 C C . SER A 1 233 ? 1.575 16 -7.691 1 75.5 233 SER A C 1
ATOM 1871 O O . SER A 1 233 ? 1.062 14.977 -8.141 1 75.5 233 SER A O 1
ATOM 1873 N N . SER A 1 234 ? 2.078 16.953 -8.367 1 79 234 SER A N 1
ATOM 1874 C CA . SER A 1 234 ? 2.014 16.828 -9.812 1 79 234 SER A CA 1
ATOM 1875 C C . SER A 1 234 ? 2.939 15.734 -10.32 1 79 234 SER A C 1
ATOM 1877 O O . SER A 1 234 ? 2.584 14.984 -11.234 1 79 234 SER A O 1
ATOM 1879 N N . ALA A 1 235 ? 4.062 15.68 -9.734 1 82.56 235 ALA A N 1
ATOM 1880 C CA . ALA A 1 235 ? 5.008 14.641 -10.125 1 82.56 235 ALA A CA 1
ATOM 1881 C C . ALA A 1 235 ? 4.48 13.258 -9.742 1 82.56 235 ALA A C 1
ATOM 1883 O O . ALA A 1 235 ? 4.719 12.281 -10.461 1 82.56 235 ALA A O 1
ATOM 1884 N N . GLY A 1 236 ? 3.768 13.188 -8.695 1 83.81 236 GLY A N 1
ATOM 1885 C CA . GLY A 1 236 ? 3.178 11.922 -8.289 1 83.81 236 GLY A CA 1
ATOM 1886 C C . GLY A 1 236 ? 2.125 11.414 -9.258 1 83.81 236 GLY A C 1
ATOM 188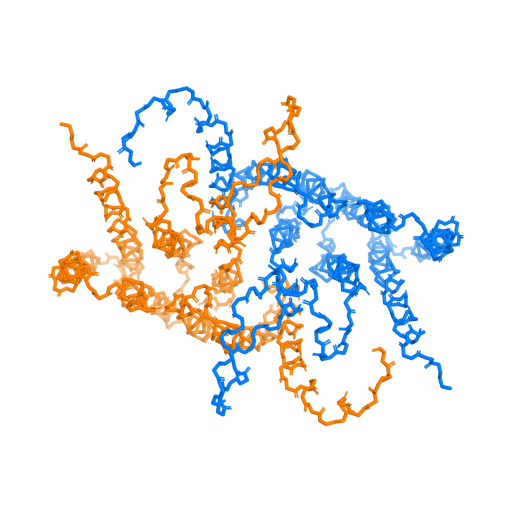7 O O . GLY A 1 236 ? 2.094 10.227 -9.578 1 83.81 236 GLY A O 1
ATOM 1888 N N . VAL A 1 237 ? 1.383 12.289 -9.719 1 85.06 237 VAL A N 1
ATOM 1889 C CA . VAL A 1 237 ? 0.323 11.898 -10.641 1 85.06 237 VAL A CA 1
ATOM 1890 C C . VAL A 1 237 ? 0.918 11.586 -12.008 1 85.06 237 VAL A C 1
ATOM 1892 O O . VAL A 1 237 ? 0.547 10.602 -12.648 1 85.06 237 VAL A O 1
ATOM 1895 N N . ALA A 1 238 ? 1.902 12.32 -12.375 1 86.44 238 ALA A N 1
ATOM 1896 C CA . ALA A 1 238 ? 2.453 12.195 -13.719 1 86.44 238 ALA A CA 1
ATOM 1897 C C . ALA A 1 238 ? 3.424 11.023 -13.812 1 86.44 238 ALA A C 1
ATOM 1899 O O . ALA A 1 238 ? 3.465 10.32 -14.82 1 86.44 238 ALA A O 1
ATOM 1900 N N . LEU A 1 239 ? 4.141 10.766 -12.742 1 88.94 239 LEU A N 1
ATOM 1901 C CA . LEU A 1 239 ? 5.211 9.781 -12.828 1 88.94 239 LEU A CA 1
ATOM 1902 C C . LEU A 1 239 ? 4.77 8.445 -12.227 1 88.94 239 LEU A C 1
ATOM 1904 O O . LEU A 1 239 ? 5.363 7.406 -12.516 1 88.94 239 LEU A O 1
ATOM 1908 N N . GLN A 1 240 ? 3.746 8.461 -11.477 1 89.75 240 GLN A N 1
ATOM 1909 C CA . GLN A 1 240 ? 3.396 7.223 -10.789 1 89.75 240 GLN A CA 1
ATOM 1910 C C . GLN A 1 240 ? 1.939 6.848 -11.047 1 89.75 240 GLN A C 1
ATOM 1912 O O . GLN A 1 240 ? 1.656 5.809 -11.648 1 89.75 240 GLN A O 1
ATOM 1917 N N . ASP A 1 241 ? 1.02 7.703 -10.781 1 89.62 241 ASP A N 1
ATOM 1918 C CA . ASP A 1 241 ? -0.383 7.301 -10.75 1 89.62 241 ASP A CA 1
ATOM 1919 C C . ASP A 1 241 ? -0.91 7.059 -12.164 1 89.62 241 ASP A C 1
ATOM 1921 O O . ASP A 1 241 ? -1.531 6.031 -12.438 1 89.62 241 ASP A O 1
ATOM 1925 N N . LEU A 1 242 ? -0.609 7.863 -13.039 1 91.88 242 LEU A N 1
ATOM 1926 C CA . LEU A 1 242 ? -1.127 7.711 -14.391 1 91.88 242 LEU A CA 1
ATOM 1927 C C . LEU A 1 242 ? -0.44 6.555 -15.109 1 91.88 242 LEU A C 1
ATOM 1929 O O . LEU A 1 242 ? -1.107 5.652 -15.617 1 91.88 242 LEU A O 1
ATOM 1933 N N . PRO A 1 243 ? 0.811 6.586 -15.117 1 93.44 243 PRO A N 1
ATOM 1934 C CA . PRO A 1 243 ? 1.471 5.457 -15.781 1 93.44 243 PRO A CA 1
ATOM 1935 C C . PRO A 1 243 ? 1.163 4.117 -15.109 1 93.44 243 PRO A C 1
ATOM 1937 O O . PRO A 1 243 ? 0.999 3.105 -15.797 1 93.44 243 PRO A O 1
ATOM 1940 N N . PHE A 1 244 ? 1.093 4.066 -13.812 1 94.31 244 PHE A N 1
ATOM 1941 C CA . PHE A 1 244 ? 0.788 2.832 -13.102 1 94.31 244 PHE A CA 1
ATOM 1942 C C . PHE A 1 244 ? -0.622 2.352 -13.43 1 94.31 244 PHE A C 1
ATOM 1944 O O . PHE A 1 244 ? -0.871 1.146 -13.508 1 94.31 244 PHE A O 1
ATOM 1951 N N . PHE A 1 245 ? -1.511 3.293 -13.609 1 94.81 245 PHE A N 1
ATOM 1952 C CA . PHE A 1 245 ? -2.873 2.912 -13.961 1 94.81 245 PHE A CA 1
ATOM 1953 C C . PHE A 1 245 ? -2.91 2.236 -15.328 1 94.81 245 PHE A C 1
ATOM 1955 O O . PHE A 1 245 ? -3.506 1.168 -15.484 1 94.81 245 PHE A O 1
ATOM 1962 N N . ILE A 1 246 ? -2.232 2.811 -16.203 1 94.69 246 ILE A N 1
ATOM 1963 C CA . ILE A 1 246 ? -2.238 2.303 -17.578 1 94.69 246 ILE A CA 1
ATOM 1964 C C . ILE A 1 246 ? -1.587 0.922 -17.609 1 94.69 246 ILE A C 1
ATOM 1966 O O . ILE A 1 246 ? -2.137 -0.013 -18.203 1 94.69 246 ILE A O 1
ATOM 1970 N N . ILE A 1 247 ? -0.521 0.79 -16.938 1 94.94 247 ILE A N 1
ATOM 1971 C CA . ILE A 1 247 ? 0.199 -0.477 -17 1 94.94 247 ILE A CA 1
ATOM 1972 C C . ILE A 1 247 ? -0.564 -1.543 -16.219 1 94.94 247 ILE A C 1
ATOM 1974 O O . ILE A 1 247 ? -0.6 -2.709 -16.609 1 94.94 247 ILE A O 1
ATOM 1978 N N . ARG A 1 248 ? -1.175 -1.196 -15.164 1 94.31 248 ARG A N 1
ATOM 1979 C CA . ARG A 1 248 ? -1.924 -2.166 -14.367 1 94.31 248 ARG A CA 1
ATOM 1980 C C . ARG A 1 248 ? -3.141 -2.676 -15.133 1 94.31 248 ARG A C 1
ATOM 1982 O O . ARG A 1 248 ? -3.443 -3.871 -15.102 1 94.31 248 ARG A O 1
ATOM 1989 N N . VAL A 1 249 ? -3.795 -1.803 -15.781 1 94.06 249 VAL A N 1
ATOM 1990 C CA . VAL A 1 249 ? -4.953 -2.205 -16.578 1 94.06 249 VAL A CA 1
ATOM 1991 C C . VAL A 1 249 ? -4.508 -3.123 -17.719 1 94.06 249 VAL A C 1
ATOM 1993 O O . VAL A 1 249 ? -5.148 -4.141 -17.984 1 94.06 249 VAL A O 1
ATOM 1996 N N . ALA A 1 250 ? -3.395 -2.781 -18.266 1 95.12 250 ALA A N 1
ATOM 1997 C CA . ALA A 1 250 ? -2.857 -3.619 -19.344 1 95.12 250 ALA A CA 1
A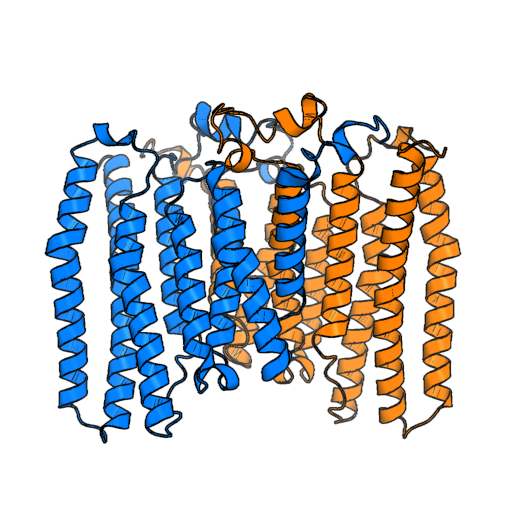TOM 1998 C C . ALA A 1 250 ? -2.48 -5 -18.812 1 95.12 250 ALA A C 1
ATOM 2000 O O . ALA A 1 250 ? -2.775 -6.016 -19.453 1 95.12 250 ALA A O 1
ATOM 2001 N N . LEU A 1 251 ? -1.925 -5.043 -17.703 1 93.88 251 LEU A N 1
ATOM 2002 C CA . LEU A 1 251 ? -1.496 -6.316 -17.125 1 93.88 251 LEU A CA 1
ATOM 2003 C C . LEU A 1 251 ? -2.697 -7.168 -16.734 1 93.88 251 LEU A C 1
ATOM 2005 O O . LEU A 1 251 ? -2.676 -8.391 -16.891 1 93.88 251 LEU A O 1
ATOM 2009 N N . ILE A 1 252 ? -3.727 -6.555 -16.25 1 91 252 ILE A N 1
ATOM 2010 C CA . ILE A 1 252 ? -4.926 -7.285 -15.859 1 91 252 ILE A CA 1
ATOM 2011 C C . ILE A 1 252 ? -5.602 -7.875 -17.094 1 91 252 ILE A C 1
ATOM 2013 O O . ILE A 1 252 ? -6.109 -9 -17.062 1 91 252 ILE A O 1
ATOM 2017 N N . ILE A 1 253 ? -5.543 -7.152 -18.172 1 92.44 253 ILE A N 1
ATOM 2018 C CA . ILE A 1 253 ? -6.168 -7.613 -19.406 1 92.44 253 ILE A CA 1
ATOM 2019 C C . ILE A 1 253 ? -5.383 -8.797 -19.969 1 92.44 253 ILE A C 1
ATOM 2021 O O . ILE A 1 253 ? -5.969 -9.758 -20.453 1 92.44 253 ILE A O 1
ATOM 2025 N N . VAL A 1 254 ? -4.086 -8.812 -19.859 1 92.38 254 VAL A N 1
ATOM 2026 C CA . VAL A 1 254 ? -3.242 -9.828 -20.484 1 92.38 254 VAL A CA 1
ATOM 2027 C C . VAL A 1 254 ? -3.09 -11.023 -19.562 1 92.38 254 VAL A C 1
ATOM 2029 O O . VAL A 1 254 ? -3.174 -12.172 -20 1 92.38 254 VAL A O 1
ATOM 2032 N N . PHE A 1 255 ? -2.82 -10.812 -18.266 1 91.5 255 PHE A N 1
ATOM 2033 C CA . PHE A 1 255 ? -2.428 -11.898 -17.375 1 91.5 255 PHE A CA 1
ATOM 2034 C C . PHE A 1 255 ? -3.535 -12.211 -16.375 1 91.5 255 PHE A C 1
ATOM 2036 O O . PHE A 1 255 ? -3.469 -13.211 -15.664 1 91.5 255 PHE A O 1
ATOM 2043 N N . GLY A 1 256 ? -4.547 -11.367 -16.281 1 84 256 GLY A N 1
ATOM 2044 C CA . GLY A 1 256 ? -5.582 -11.562 -15.273 1 84 256 GLY A CA 1
ATOM 2045 C C . GLY A 1 256 ? -5.328 -10.781 -14 1 84 256 GLY A C 1
ATOM 2046 O O . GLY A 1 256 ? -4.664 -9.742 -14.023 1 84 256 GLY A O 1
ATOM 2047 N N . TYR A 1 257 ? -5.781 -11.234 -12.805 1 78.69 257 TYR A N 1
ATOM 2048 C CA . TYR A 1 257 ? -5.734 -10.484 -11.562 1 78.69 257 TYR A CA 1
ATOM 2049 C C . TYR A 1 257 ? -4.406 -10.695 -10.844 1 78.69 257 TYR A C 1
ATOM 2051 O O . TYR A 1 257 ? -4.363 -11.289 -9.758 1 78.69 257 TYR A O 1
ATOM 2059 N N . VAL A 1 258 ? -3.336 -10.125 -11.531 1 81.12 258 VAL A N 1
ATOM 2060 C CA . VAL A 1 258 ? -2.012 -10.188 -10.922 1 81.12 258 VAL A CA 1
ATOM 2061 C C . VAL A 1 258 ? -1.891 -9.133 -9.828 1 81.12 258 VAL A C 1
ATOM 2063 O O . VAL A 1 258 ? -1.117 -9.297 -8.875 1 81.12 258 VAL A O 1
ATOM 2066 N N . THR A 1 259 ? -2.662 -8.07 -9.969 1 84.12 259 THR A N 1
ATOM 2067 C CA . THR A 1 259 ? -2.719 -7.004 -8.969 1 84.12 259 THR A CA 1
ATOM 2068 C C . THR A 1 259 ? -4.152 -6.777 -8.5 1 84.12 259 THR A C 1
ATOM 2070 O O . THR A 1 259 ? -5.098 -6.938 -9.273 1 84.12 259 THR A O 1
ATOM 2073 N N . PRO A 1 260 ? -4.211 -6.484 -7.246 1 84.75 260 PRO A N 1
ATOM 2074 C CA . PRO A 1 260 ? -5.562 -6.18 -6.781 1 84.75 260 PRO A CA 1
ATOM 2075 C C . PRO A 1 260 ? -6.176 -4.977 -7.492 1 84.75 260 PRO A C 1
ATOM 2077 O O . PRO A 1 260 ? -5.473 -4.004 -7.777 1 84.75 260 PRO A O 1
ATOM 2080 N N . LEU A 1 261 ? -7.426 -5.047 -7.758 1 88.06 261 LEU A N 1
ATOM 2081 C CA . LEU A 1 261 ? -8.148 -4.016 -8.492 1 88.06 261 LEU A CA 1
ATOM 2082 C C . LEU A 1 261 ? -8.164 -2.703 -7.723 1 88.06 261 LEU A C 1
ATOM 2084 O O . LEU A 1 261 ? -8.375 -1.637 -8.305 1 88.06 261 LEU A O 1
ATOM 2088 N N . LEU A 1 262 ? -7.859 -2.811 -6.488 1 86.5 262 LEU A N 1
ATOM 2089 C CA . LEU A 1 262 ? -7.906 -1.61 -5.664 1 86.5 262 LEU A CA 1
ATOM 2090 C C . LEU A 1 262 ? -6.766 -0.663 -6.016 1 86.5 262 LEU A C 1
ATOM 2092 O O . LEU A 1 262 ? -6.895 0.555 -5.871 1 86.5 262 LEU A O 1
ATOM 2096 N N . TYR A 1 263 ? -5.688 -1.222 -6.516 1 88.06 263 TYR A N 1
ATOM 2097 C CA . TYR A 1 263 ? -4.535 -0.381 -6.82 1 88.06 263 TYR A CA 1
ATOM 2098 C C . TYR A 1 263 ? -4.789 0.46 -8.07 1 88.06 263 TYR A C 1
ATOM 2100 O O . TYR A 1 263 ? -4.582 1.676 -8.055 1 88.06 263 TYR A O 1
ATOM 2108 N N . PRO A 1 264 ? -5.312 -0.181 -9.125 1 90.19 264 PRO A N 1
ATOM 2109 C CA . PRO A 1 264 ? -5.652 0.661 -10.273 1 90.19 264 PRO A CA 1
ATOM 2110 C C . PRO A 1 264 ? -6.793 1.632 -9.977 1 90.19 264 PRO A C 1
ATOM 2112 O O . PRO A 1 264 ? -6.828 2.738 -10.516 1 90.19 264 PRO A O 1
ATOM 2115 N N . LEU A 1 265 ? -7.668 1.249 -9.156 1 86.94 265 LEU A N 1
ATOM 2116 C CA . LEU A 1 265 ? -8.758 2.146 -8.781 1 86.94 265 LEU A CA 1
ATOM 2117 C C . LEU A 1 265 ? -8.227 3.346 -8.008 1 86.94 265 LEU A C 1
ATOM 2119 O O . LEU A 1 265 ? -8.68 4.473 -8.211 1 86.94 265 LEU A O 1
ATOM 2123 N N . LYS A 1 266 ? -7.316 3.111 -7.129 1 86.75 266 LYS A N 1
ATOM 2124 C CA . LYS A 1 266 ? -6.691 4.203 -6.391 1 86.75 266 LYS A CA 1
ATOM 2125 C C . LYS A 1 266 ? -5.969 5.16 -7.332 1 86.75 266 LYS A C 1
ATOM 2127 O O . LYS A 1 266 ? -6.105 6.379 -7.211 1 86.75 266 LYS A O 1
ATOM 2132 N N . ASN A 1 267 ? -5.262 4.551 -8.281 1 89.62 267 ASN A N 1
ATOM 2133 C CA . ASN A 1 267 ? -4.48 5.375 -9.203 1 89.62 267 ASN A CA 1
ATOM 2134 C C . ASN A 1 267 ? -5.383 6.25 -10.07 1 89.62 267 ASN A C 1
ATOM 2136 O O . ASN A 1 267 ? -5.086 7.426 -10.289 1 89.62 267 ASN A O 1
ATOM 2140 N N . VAL A 1 268 ? -6.48 5.719 -10.438 1 88.88 268 VAL A N 1
ATOM 2141 C CA . VAL A 1 268 ? -7.359 6.48 -11.32 1 88.88 268 VAL A CA 1
ATOM 2142 C C . VAL A 1 268 ? -8.117 7.535 -10.516 1 88.88 268 VAL A C 1
ATOM 2144 O O . VAL A 1 268 ? -8.289 8.664 -10.969 1 88.88 268 VAL A O 1
ATOM 2147 N N . LEU A 1 269 ? -8.508 7.215 -9.352 1 85.38 269 LEU A N 1
ATOM 2148 C CA . LEU A 1 269 ? -9.273 8.156 -8.539 1 85.38 269 LEU A CA 1
ATOM 2149 C C . LEU A 1 269 ? -8.391 9.312 -8.086 1 85.38 269 LEU A C 1
ATOM 2151 O O . LEU A 1 269 ? -8.812 10.469 -8.102 1 85.38 269 LEU A O 1
ATOM 2155 N N . VAL A 1 270 ? -7.199 8.992 -7.73 1 83.44 270 VAL A N 1
ATOM 2156 C CA . VAL A 1 270 ? -6.273 10.031 -7.305 1 83.44 270 VAL A CA 1
ATOM 2157 C C . VAL A 1 270 ? -5.938 10.945 -8.484 1 83.44 270 VAL A C 1
ATOM 2159 O O . VAL A 1 270 ? -5.879 12.164 -8.336 1 83.44 270 VAL A O 1
ATOM 2162 N N . SER A 1 271 ? -5.797 10.352 -9.617 1 85.5 271 SER A N 1
ATOM 2163 C CA . SER A 1 271 ? -5.488 11.148 -10.805 1 85.5 271 SER A CA 1
ATOM 2164 C C . SER A 1 271 ? -6.672 12.008 -11.211 1 85.5 271 SER A C 1
ATOM 2166 O O . SER A 1 271 ? -6.504 13.188 -11.555 1 85.5 271 SER A O 1
ATOM 2168 N N . LEU A 1 272 ? -7.801 11.43 -11.133 1 83.31 272 LEU A N 1
ATOM 2169 C CA . LEU A 1 272 ? -8.992 12.164 -11.531 1 83.31 272 LEU A CA 1
ATOM 2170 C C . LEU A 1 272 ? -9.273 13.312 -10.562 1 83.31 272 LEU A C 1
ATOM 2172 O O . LEU A 1 272 ? -9.672 14.398 -10.984 1 83.31 272 LEU A O 1
ATOM 2176 N N . THR A 1 273 ? -9.117 13.055 -9.32 1 78.75 273 THR A N 1
ATOM 2177 C CA . THR A 1 273 ? -9.367 14.094 -8.336 1 78.75 273 THR A CA 1
ATOM 2178 C C . THR A 1 273 ? -8.344 15.227 -8.477 1 78.75 273 THR A C 1
ATOM 2180 O O . THR A 1 273 ? -8.688 16.406 -8.344 1 78.75 273 THR A O 1
ATOM 2183 N N . TYR A 1 274 ? -7.168 14.789 -8.742 1 77.75 274 TYR A N 1
ATOM 2184 C CA . TYR A 1 274 ? -6.133 15.805 -8.938 1 77.75 274 TYR A CA 1
ATOM 2185 C C . TYR A 1 274 ? -6.438 16.672 -10.148 1 77.75 274 TYR A C 1
ATOM 2187 O O . TYR A 1 274 ? -6.332 17.906 -10.078 1 77.75 274 TYR A O 1
ATOM 2195 N N . ILE A 1 275 ? -6.789 16.047 -11.203 1 77 275 ILE A N 1
ATOM 2196 C CA . ILE A 1 275 ? -7.086 16.781 -12.438 1 77 275 ILE A CA 1
ATOM 2197 C C . ILE A 1 275 ? -8.344 17.625 -12.242 1 77 275 ILE A C 1
ATOM 2199 O O . ILE A 1 275 ? -8.406 18.766 -12.711 1 77 275 ILE A O 1
ATOM 2203 N N . TYR A 1 276 ? -9.227 17.094 -11.531 1 74.44 276 TYR A N 1
ATOM 2204 C CA . TYR A 1 276 ? -10.477 17.812 -11.297 1 74.44 276 TYR A CA 1
ATOM 2205 C C . TYR A 1 276 ? -10.242 19.062 -10.461 1 74.44 276 TYR A C 1
ATOM 2207 O O . TYR A 1 276 ? -10.672 20.156 -10.836 1 74.44 276 TYR A O 1
ATOM 2215 N N . PHE A 1 277 ? -9.547 19 -9.438 1 71.19 277 PHE A N 1
ATOM 2216 C CA . PHE A 1 277 ? -9.391 20.125 -8.523 1 71.19 277 PHE A CA 1
ATOM 2217 C C . PHE A 1 277 ? -8.367 21.109 -9.055 1 71.19 277 PHE A C 1
ATOM 2219 O O . PHE A 1 277 ? -8.453 22.312 -8.789 1 71.19 277 PHE A O 1
ATOM 2226 N N . THR A 1 278 ? -7.473 20.547 -9.766 1 70.19 278 THR A N 1
ATOM 2227 C CA . THR A 1 278 ? -6.43 21.438 -10.273 1 70.19 278 THR A CA 1
ATOM 2228 C C . THR A 1 278 ? -6.879 22.109 -11.57 1 70.19 278 THR A C 1
ATOM 2230 O O . THR A 1 278 ? -6.582 23.281 -11.805 1 70.19 278 THR A O 1
ATOM 2233 N N . PHE A 1 279 ? -7.582 21.359 -12.398 1 65.88 279 PHE A N 1
ATOM 2234 C CA . PHE A 1 279 ? -7.891 21.891 -13.719 1 65.88 279 PHE A CA 1
ATOM 2235 C C . PHE A 1 279 ? -9.359 22.297 -13.812 1 65.88 279 PHE A C 1
ATOM 2237 O O . PHE A 1 279 ? -9.68 23.359 -14.359 1 65.88 279 PHE A O 1
ATOM 2244 N N . LEU A 1 280 ? -10.195 21.391 -13.297 1 60.56 280 LEU A N 1
ATOM 2245 C CA . LEU A 1 280 ? -11.609 21.609 -13.578 1 60.56 280 LEU A CA 1
ATOM 2246 C C . LEU A 1 280 ? -12.172 22.719 -12.688 1 60.56 280 LEU A C 1
ATOM 2248 O O . LEU A 1 280 ? -13.062 23.469 -13.102 1 60.56 280 LEU A O 1
ATOM 2252 N N . THR A 1 281 ? -11.695 22.688 -11.383 1 58.94 281 THR A N 1
ATOM 2253 C CA . THR A 1 281 ? -12.25 23.75 -10.539 1 58.94 281 THR A CA 1
ATOM 2254 C C . THR A 1 281 ? -11.867 25.125 -11.078 1 58.94 281 THR A C 1
ATOM 2256 O O . THR A 1 281 ? -12.539 26.109 -10.797 1 58.94 281 THR A O 1
ATOM 2259 N N . LYS A 1 282 ? -10.812 25.141 -11.719 1 55.91 282 LYS A N 1
ATOM 2260 C CA . LYS A 1 282 ? -10.445 26.422 -12.312 1 55.91 282 LYS A CA 1
ATOM 2261 C C . LYS A 1 282 ? -11.227 26.672 -13.602 1 55.91 282 LYS A C 1
ATOM 2263 O O . LYS A 1 282 ? -11.211 27.797 -14.133 1 55.91 282 LYS A O 1
ATOM 2268 N N . LEU A 1 283 ? -11.703 25.578 -14.148 1 49.97 283 LEU A N 1
ATOM 2269 C CA . LEU A 1 283 ? -12.484 25.797 -15.367 1 49.97 283 LEU A CA 1
ATOM 2270 C C . LEU A 1 283 ? -13.758 26.578 -15.07 1 49.97 283 LEU A C 1
ATOM 2272 O O . LEU A 1 283 ? -14.352 26.422 -14 1 49.97 283 LEU A O 1
ATOM 2276 N N . ARG A 1 284 ? -13.844 27.656 -15.656 1 50.91 284 ARG A N 1
ATOM 2277 C CA . ARG A 1 284 ? -14.914 28.656 -15.648 1 50.91 284 ARG A CA 1
ATOM 2278 C C . ARG A 1 284 ? -16.266 28 -15.414 1 50.91 284 ARG A C 1
ATOM 2280 O O . ARG A 1 284 ? -17.188 28.625 -14.875 1 50.91 284 ARG A O 1
ATOM 2287 N N . ILE A 1 285 ? -16.438 26.922 -15.961 1 47.47 285 ILE A N 1
ATOM 2288 C CA . ILE A 1 285 ? -17.766 26.359 -15.867 1 47.47 285 ILE A CA 1
ATOM 2289 C C . ILE A 1 285 ? -18.125 26.094 -14.406 1 47.47 285 ILE A C 1
ATOM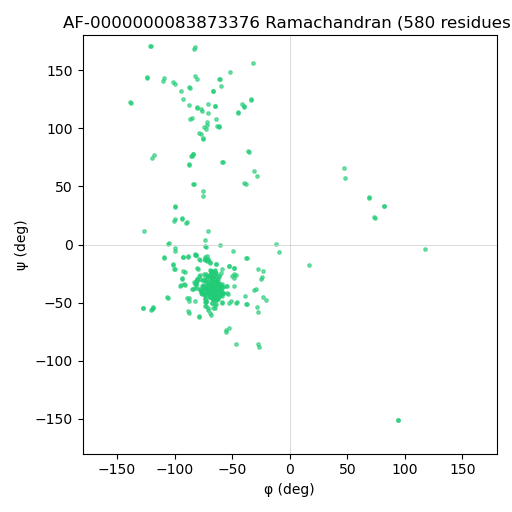 2291 O O . ILE A 1 285 ? -19.281 26.25 -14 1 47.47 285 ILE A O 1
ATOM 2295 N N . PHE A 1 286 ? -17.156 25.75 -13.594 1 46.69 286 PHE A N 1
ATOM 2296 C CA . PHE A 1 286 ? -17.453 25.5 -12.188 1 46.69 286 PHE A CA 1
ATOM 2297 C C . PHE A 1 286 ? -17.266 26.766 -11.359 1 46.69 286 PHE A C 1
ATOM 2299 O O . PHE A 1 286 ? -17.516 26.781 -10.156 1 46.69 286 PHE A O 1
ATOM 2306 N N . ARG A 1 287 ? -16.453 27.766 -11.812 1 46.25 287 ARG A N 1
ATOM 2307 C CA . ARG A 1 287 ? -16.406 29.078 -11.172 1 46.25 287 ARG A CA 1
ATOM 2308 C C . ARG A 1 287 ? -17.812 29.641 -11 1 46.25 287 ARG A C 1
ATOM 2310 O O . ARG A 1 287 ? -18.031 30.484 -10.117 1 46.25 287 ARG A O 1
ATOM 2317 N N . SER A 1 288 ? -18.578 29.578 -12.156 1 39.75 288 SER A N 1
ATOM 2318 C CA . SER A 1 288 ? -19.797 30.359 -11.984 1 39.75 288 SER A CA 1
ATOM 2319 C C . SER A 1 288 ? -20.578 29.891 -10.758 1 39.75 288 SER A C 1
ATOM 2321 O O . SER A 1 288 ? -21.188 30.703 -10.047 1 39.75 288 SER A O 1
ATOM 2323 N N . HIS A 1 289 ? -21.266 28.75 -10.828 1 37.69 289 HIS A N 1
ATOM 2324 C CA . HIS A 1 289 ? -22.375 28.562 -9.898 1 37.69 289 HIS A CA 1
ATOM 2325 C C . HIS A 1 289 ? -21.859 28.266 -8.492 1 37.69 289 HIS A C 1
ATOM 2327 O O . HIS A 1 289 ? -21 27.391 -8.312 1 37.69 289 HIS A O 1
ATOM 2333 N N . SER A 1 290 ? -21.844 29.312 -7.539 1 39.94 290 SER A N 1
ATOM 2334 C CA . SER A 1 290 ? -22.141 29.391 -6.109 1 39.94 290 SER A CA 1
ATOM 2335 C C . SER A 1 290 ? -22.766 28.109 -5.602 1 39.94 290 SER A C 1
ATOM 2337 O O . SER A 1 290 ? -23.5 28.109 -4.609 1 39.94 290 SER A O 1
ATOM 2339 N N . MET A 1 291 ? -23.016 27.312 -6.523 1 36.34 291 MET A N 1
ATOM 2340 C CA . MET A 1 291 ? -24.047 26.406 -6.031 1 36.34 291 MET A CA 1
ATOM 2341 C C . MET A 1 291 ? -23.641 25.781 -4.699 1 36.34 291 MET A C 1
ATOM 2343 O O . MET A 1 291 ? -24.5 25.438 -3.887 1 36.34 291 MET A O 1
ATOM 2347 N N . PHE A 1 292 ? -22.547 24.734 -4.645 1 34.38 292 PHE A N 1
ATOM 2348 C CA . PHE A 1 292 ? -22.594 23.984 -3.4 1 34.38 292 PHE A CA 1
ATOM 2349 C C . PHE A 1 292 ? -21.719 24.625 -2.336 1 34.38 292 PHE A C 1
ATOM 2351 O O . PHE A 1 292 ? -20.656 25.156 -2.646 1 34.38 292 PHE A O 1
ATOM 2358 N N . MET B 1 1 ? -34.562 25.078 -7.93 1 46.53 1 MET B N 1
ATOM 2359 C CA . MET B 1 1 ? -33.281 24.391 -8.188 1 46.53 1 MET B CA 1
ATOM 2360 C C . MET B 1 1 ? -32.688 23.844 -6.898 1 46.53 1 MET B C 1
ATOM 2362 O O . MET B 1 1 ? -32.625 24.562 -5.895 1 46.53 1 MET B O 1
ATOM 2366 N N . PRO B 1 2 ? -32.812 22.562 -6.699 1 58.34 2 PRO B N 1
ATOM 2367 C CA . PRO B 1 2 ? -32.312 22.047 -5.422 1 58.34 2 PRO B CA 1
ATOM 2368 C C . PRO B 1 2 ? -30.953 22.594 -5.051 1 58.34 2 PRO B C 1
ATOM 2370 O O . PRO B 1 2 ? -30.141 22.875 -5.934 1 58.34 2 PRO B O 1
ATOM 2373 N N . SER B 1 3 ? -30.938 23.375 -3.998 1 67.81 3 SER B N 1
ATOM 2374 C CA . SER B 1 3 ? -29.734 24.016 -3.48 1 67.81 3 SER B CA 1
ATOM 2375 C C . SER B 1 3 ? -28.547 23.062 -3.545 1 67.81 3 SER B C 1
ATOM 2377 O O . SER B 1 3 ? -28.719 21.844 -3.562 1 67.81 3 SER B O 1
ATOM 2379 N N . GLY B 1 4 ? -27.562 23.391 -4.23 1 70.06 4 GLY B N 1
ATOM 2380 C CA . GLY B 1 4 ? -26.297 22.688 -4.301 1 70.06 4 GLY B CA 1
ATOM 2381 C C . GLY B 1 4 ? -26 21.844 -3.064 1 70.06 4 GLY B C 1
ATOM 2382 O O . GLY B 1 4 ? -25.484 20.734 -3.166 1 70.06 4 GLY B O 1
ATOM 2383 N N . LYS B 1 5 ? -26.547 22.359 -2.031 1 74.5 5 LYS B N 1
ATOM 2384 C CA . LYS B 1 5 ? -26.328 21.641 -0.779 1 74.5 5 LYS B CA 1
ATOM 2385 C C . LYS B 1 5 ? -27.188 20.375 -0.718 1 74.5 5 LYS B C 1
ATOM 2387 O O . LYS B 1 5 ? -26.719 19.328 -0.239 1 74.5 5 LYS B O 1
ATOM 2392 N N . THR B 1 6 ? -28.344 20.484 -1.237 1 79 6 THR B N 1
ATOM 2393 C CA . THR B 1 6 ? -29.234 19.328 -1.229 1 79 6 THR B CA 1
ATOM 2394 C C . THR B 1 6 ? -28.75 18.266 -2.213 1 79 6 THR B C 1
ATOM 2396 O O . THR B 1 6 ? -28.828 17.062 -1.929 1 79 6 THR B O 1
ATOM 2399 N N . VAL B 1 7 ? -28.312 18.703 -3.26 1 79.88 7 VAL B N 1
ATOM 2400 C CA . VAL B 1 7 ? -27.812 17.766 -4.254 1 79.88 7 VAL B CA 1
ATOM 2401 C C . VAL B 1 7 ? -26.578 17.047 -3.707 1 79.88 7 VAL B C 1
ATOM 2403 O O . VAL B 1 7 ? -26.422 15.836 -3.91 1 79.88 7 VAL B O 1
ATOM 2406 N N . LYS B 1 8 ? -25.719 17.828 -3.123 1 81.12 8 LYS B N 1
ATOM 2407 C CA . LYS B 1 8 ? -24.547 17.219 -2.52 1 81.12 8 LYS B CA 1
ATOM 2408 C C . LYS B 1 8 ? -24.938 16.188 -1.46 1 81.12 8 LYS B C 1
ATOM 2410 O O . LYS B 1 8 ? -24.375 15.094 -1.401 1 81.12 8 LYS B O 1
ATOM 2415 N N . LEU B 1 9 ? -25.906 16.531 -0.704 1 81.94 9 LEU B N 1
ATOM 2416 C CA . LEU B 1 9 ? -26.359 15.625 0.342 1 81.94 9 LEU B CA 1
ATOM 2417 C C . LEU B 1 9 ? -26.969 14.359 -0.262 1 81.94 9 LEU B C 1
ATOM 2419 O O . LEU B 1 9 ? -26.688 13.25 0.191 1 81.94 9 LEU B O 1
ATOM 2423 N N . ILE B 1 10 ? -27.703 14.508 -1.283 1 85.31 10 ILE B N 1
ATOM 2424 C CA . ILE B 1 10 ? -28.344 13.359 -1.924 1 85.31 10 ILE B CA 1
ATOM 2425 C C . ILE B 1 10 ? -27.281 12.484 -2.596 1 85.31 10 ILE B C 1
ATOM 2427 O O . ILE B 1 10 ? -27.359 11.258 -2.547 1 85.31 10 ILE B O 1
ATOM 2431 N N . LEU B 1 11 ? -26.375 13.086 -3.137 1 85.06 11 LEU B N 1
ATOM 2432 C CA . LEU B 1 11 ? -25.328 12.328 -3.814 1 85.06 11 LEU B CA 1
ATOM 2433 C C . LEU B 1 11 ? -24.484 11.539 -2.814 1 85.06 11 LEU B C 1
ATOM 2435 O O . LEU B 1 11 ? -24.203 10.359 -3.029 1 85.06 11 LEU B O 1
ATOM 2439 N N . TYR B 1 12 ? -24.156 12.148 -1.786 1 85.75 12 TYR B N 1
ATOM 2440 C CA . TYR B 1 12 ? -23.344 11.477 -0.782 1 85.75 12 TYR B CA 1
ATOM 2441 C C . TYR B 1 12 ? -24.109 10.336 -0.126 1 85.75 12 TYR B C 1
ATOM 2443 O O . TYR B 1 12 ? -23.547 9.266 0.126 1 85.75 12 TYR B O 1
ATOM 2451 N N . GLU B 1 13 ? -25.406 10.578 0.09 1 88.62 13 GLU B N 1
ATOM 2452 C CA . GLU B 1 13 ? -26.203 9.523 0.709 1 88.62 13 GLU B CA 1
ATOM 2453 C C . GLU B 1 13 ? -26.453 8.367 -0.26 1 88.62 13 GLU B C 1
ATOM 2455 O O . GLU B 1 13 ? -26.438 7.203 0.141 1 88.62 13 GLU B O 1
ATOM 2460 N N . ALA B 1 14 ? -26.609 8.68 -1.466 1 90.19 14 ALA B N 1
ATOM 2461 C CA . ALA B 1 14 ? -26.797 7.637 -2.473 1 90.19 14 ALA B CA 1
ATOM 2462 C C . ALA B 1 14 ? -25.516 6.816 -2.656 1 90.19 14 ALA B C 1
ATOM 2464 O O . ALA B 1 14 ? -25.578 5.594 -2.814 1 90.19 14 ALA B O 1
ATOM 2465 N N . LEU B 1 15 ? -24.422 7.477 -2.594 1 90.44 15 LEU B N 1
ATOM 2466 C CA . LEU B 1 15 ? -23.141 6.777 -2.752 1 90.44 15 LEU B CA 1
ATOM 2467 C C . LEU B 1 15 ? -22.859 5.887 -1.551 1 90.44 15 LEU B C 1
ATOM 2469 O O . LEU B 1 15 ? -22.375 4.762 -1.708 1 90.44 15 LEU B O 1
ATOM 2473 N N . GLN B 1 16 ? -23.156 6.379 -0.471 1 90.5 16 GLN B N 1
ATOM 2474 C CA . GLN B 1 16 ? -22.938 5.574 0.727 1 90.5 16 GLN B CA 1
ATOM 2475 C C . GLN B 1 16 ? -23.875 4.371 0.76 1 90.5 16 GLN B C 1
ATOM 2477 O O . GLN B 1 16 ? -23.484 3.275 1.159 1 90.5 16 GLN B O 1
ATOM 2482 N N . PHE B 1 17 ? -25.062 4.582 0.34 1 91.94 17 PHE B N 1
ATOM 2483 C CA . PHE B 1 17 ? -26.031 3.49 0.32 1 91.94 17 PHE B CA 1
ATOM 2484 C C . PHE B 1 17 ? -25.641 2.443 -0.72 1 91.94 17 PHE B C 1
ATOM 2486 O O . PHE B 1 17 ? -25.766 1.242 -0.477 1 91.94 17 PHE B O 1
ATOM 2493 N N . THR B 1 18 ? -25.172 2.889 -1.797 1 93.5 18 THR B N 1
ATOM 2494 C CA . THR B 1 18 ? -24.703 1.966 -2.824 1 93.5 18 THR B CA 1
ATOM 2495 C C . THR B 1 18 ? -23.484 1.189 -2.336 1 93.5 18 THR B C 1
ATOM 2497 O O . THR B 1 18 ? -23.359 -0.011 -2.588 1 93.5 18 THR B O 1
ATOM 2500 N N . ALA B 1 19 ? -22.609 1.865 -1.659 1 93.06 19 ALA B N 1
ATOM 2501 C CA . ALA B 1 19 ? -21.422 1.215 -1.119 1 93.06 19 ALA B CA 1
ATOM 2502 C C . ALA B 1 19 ? -21.781 0.181 -0.06 1 93.06 19 ALA B C 1
ATOM 2504 O O . ALA B 1 19 ? -21.047 -0.77 0.18 1 93.06 19 ALA B O 1
ATOM 2505 N N . PHE B 1 20 ? -22.922 0.362 0.516 1 93.06 20 PHE B N 1
ATOM 2506 C CA . PHE B 1 20 ? -23.406 -0.55 1.543 1 93.06 20 PHE B CA 1
ATOM 2507 C C . PHE B 1 20 ? -24.047 -1.784 0.914 1 93.06 20 PHE B C 1
ATOM 2509 O O . PHE B 1 20 ? -23.734 -2.914 1.301 1 93.06 20 PHE B O 1
ATOM 2516 N N . ILE B 1 21 ? -24.734 -1.672 -0.147 1 94 21 ILE B N 1
ATOM 2517 C CA . ILE B 1 21 ? -25.578 -2.752 -0.648 1 94 21 ILE B CA 1
ATOM 2518 C C . ILE B 1 21 ? -24.812 -3.562 -1.69 1 94 21 ILE B C 1
ATOM 2520 O O . ILE B 1 21 ? -24.906 -4.793 -1.728 1 94 21 ILE B O 1
ATOM 2524 N N . VAL B 1 22 ? -24.031 -2.963 -2.434 1 93.06 22 VAL B N 1
ATOM 2525 C CA . VAL B 1 22 ? -23.438 -3.613 -3.598 1 93.06 22 VAL B CA 1
ATOM 2526 C C . VAL B 1 22 ? -22.484 -4.715 -3.145 1 93.06 22 VAL B C 1
ATOM 2528 O O . VAL B 1 22 ? -22.578 -5.855 -3.596 1 93.06 22 VAL B O 1
ATOM 2531 N N . PRO B 1 23 ? -21.562 -4.457 -2.248 1 94.38 23 PRO B N 1
ATOM 2532 C CA . PRO B 1 23 ? -20.656 -5.535 -1.858 1 94.38 23 PRO B CA 1
ATOM 2533 C C . PRO B 1 23 ? -21.375 -6.699 -1.185 1 94.38 23 PRO B C 1
ATOM 2535 O O . PRO B 1 23 ? -20.984 -7.855 -1.355 1 94.38 23 PRO B O 1
ATOM 2538 N N . VAL B 1 24 ? -22.406 -6.434 -0.499 1 95.12 24 VAL B N 1
ATOM 2539 C CA . VAL B 1 24 ? -23.141 -7.496 0.177 1 95.12 24 VAL B CA 1
ATOM 2540 C C . VAL B 1 24 ? -23.812 -8.398 -0.857 1 95.12 24 VAL B C 1
ATOM 2542 O O . VAL B 1 24 ? -23.719 -9.625 -0.768 1 95.12 24 VAL B O 1
ATOM 2545 N N . PHE B 1 25 ? -24.391 -7.801 -1.843 1 94.75 25 PHE B N 1
ATOM 2546 C CA . PHE B 1 25 ? -25.062 -8.586 -2.869 1 94.75 25 PHE B CA 1
ATOM 2547 C C . PHE B 1 25 ? -24.062 -9.398 -3.676 1 94.75 25 PHE B C 1
ATOM 2549 O O . PHE B 1 25 ? -24.328 -10.555 -4.02 1 94.75 25 PHE B O 1
ATOM 2556 N N . VAL B 1 26 ? -22.969 -8.812 -3.912 1 92.75 26 VAL B N 1
ATOM 2557 C CA . VAL B 1 26 ? -21.984 -9.5 -4.73 1 92.75 26 VAL B CA 1
ATOM 2558 C C . VAL B 1 26 ? -21.406 -10.68 -3.955 1 92.75 26 VAL B C 1
ATOM 2560 O O . VAL B 1 26 ? -21.297 -11.789 -4.488 1 92.75 26 VAL B O 1
ATOM 2563 N N . ILE B 1 27 ? -21.062 -10.484 -2.719 1 93.69 27 ILE B N 1
ATOM 2564 C CA . ILE B 1 27 ? -20.469 -11.539 -1.912 1 93.69 27 ILE B CA 1
ATOM 2565 C C . ILE B 1 27 ? -21.5 -12.656 -1.687 1 93.69 27 ILE B C 1
ATOM 2567 O O . ILE B 1 27 ? -21.156 -13.836 -1.789 1 93.69 27 ILE B O 1
ATOM 2571 N N . PHE B 1 28 ? -22.75 -12.32 -1.466 1 93.81 28 PHE B N 1
ATOM 2572 C CA . PHE B 1 28 ? -23.781 -13.328 -1.233 1 93.81 28 PHE B CA 1
ATOM 2573 C C . PHE B 1 28 ? -24.078 -14.094 -2.514 1 93.81 28 PHE B C 1
ATOM 2575 O O . PHE B 1 28 ? -24.375 -15.289 -2.473 1 93.81 28 PHE B O 1
ATOM 2582 N N . GLU B 1 29 ? -24.062 -13.367 -3.596 1 91.94 29 GLU B N 1
ATOM 2583 C CA . GLU B 1 29 ? -24.312 -14.039 -4.867 1 91.94 29 GLU B CA 1
ATOM 2584 C C . GLU B 1 29 ? -23.219 -15.062 -5.168 1 91.94 29 GLU B C 1
ATOM 2586 O O . GLU B 1 29 ? -23.5 -16.172 -5.629 1 91.94 29 GLU B O 1
ATOM 2591 N N . ARG B 1 30 ? -22.031 -14.711 -4.91 1 91.62 30 ARG B N 1
ATOM 2592 C CA . ARG B 1 30 ? -20.938 -15.641 -5.133 1 91.62 30 ARG B CA 1
ATOM 2593 C C . ARG B 1 30 ? -21.016 -16.828 -4.168 1 91.62 30 ARG B C 1
ATOM 2595 O O . ARG B 1 30 ? -20.688 -17.953 -4.535 1 91.62 30 ARG B O 1
ATOM 2602 N N . PHE B 1 31 ? -21.406 -16.562 -3.025 1 92.81 31 PHE B N 1
ATOM 2603 C CA . PHE B 1 31 ? -21.594 -17.625 -2.045 1 92.81 31 PHE B CA 1
ATOM 2604 C C . PHE B 1 31 ? -22.734 -18.547 -2.475 1 92.81 31 PHE B C 1
ATOM 2606 O O . PHE B 1 31 ? -22.641 -19.766 -2.312 1 92.81 31 PHE B O 1
ATOM 2613 N N . ALA B 1 32 ? -23.75 -17.969 -2.994 1 93.62 32 ALA B N 1
ATOM 2614 C CA . ALA B 1 32 ? -24.875 -18.766 -3.48 1 93.62 32 ALA B CA 1
ATOM 2615 C C . ALA B 1 32 ? -24.438 -19.703 -4.602 1 93.62 32 ALA B C 1
ATOM 2617 O O . ALA B 1 32 ? -24.828 -20.875 -4.641 1 93.62 32 ALA B O 1
ATOM 2618 N N . ARG B 1 33 ? -23.609 -19.188 -5.434 1 90.38 33 ARG B N 1
ATOM 2619 C CA . ARG B 1 33 ? -23.094 -20.016 -6.531 1 90.38 33 ARG B CA 1
ATOM 2620 C C . ARG B 1 33 ? -22.219 -21.141 -6.008 1 90.38 33 ARG B C 1
ATOM 2622 O O . ARG B 1 33 ? -22.25 -22.25 -6.527 1 90.38 33 ARG B O 1
ATOM 2629 N N . LEU B 1 34 ? -21.469 -20.844 -5.035 1 91.12 34 LEU B N 1
ATOM 2630 C CA . LEU B 1 34 ? -20.609 -21.844 -4.43 1 91.12 34 LEU B CA 1
ATOM 2631 C C . LEU B 1 34 ? -21.422 -22.969 -3.783 1 91.12 34 LEU B C 1
ATOM 2633 O O . LEU B 1 34 ? -21.141 -24.141 -3.992 1 91.12 34 LEU B O 1
ATOM 2637 N N . ILE B 1 35 ? -22.438 -22.562 -3.059 1 90.12 35 ILE B N 1
ATOM 2638 C CA . ILE B 1 35 ? -23.266 -23.547 -2.367 1 90.12 35 ILE B CA 1
ATOM 2639 C C . ILE B 1 35 ? -24.047 -24.359 -3.385 1 90.12 35 ILE B C 1
ATOM 2641 O O . ILE B 1 35 ? -24.281 -25.562 -3.191 1 90.12 35 ILE B O 1
ATOM 2645 N N . HIS B 1 36 ? -24.406 -23.656 -4.418 1 91.56 36 HIS B N 1
ATOM 2646 C CA . HIS B 1 36 ? -25.094 -24.359 -5.504 1 91.56 36 HIS B CA 1
ATOM 2647 C C . HIS B 1 36 ? -24.234 -25.5 -6.051 1 91.56 36 HIS B C 1
ATOM 2649 O O . HIS B 1 36 ? -24.734 -26.594 -6.277 1 91.56 36 HIS B O 1
ATOM 2655 N N . ASN B 1 37 ? -22.953 -25.234 -6.191 1 89.06 37 ASN B N 1
ATOM 2656 C CA . ASN B 1 37 ? -22.047 -26.234 -6.73 1 89.06 37 ASN B CA 1
ATOM 2657 C C . ASN B 1 37 ? -21.734 -27.312 -5.707 1 89.06 37 ASN B C 1
ATOM 2659 O O . ASN B 1 37 ? -21.625 -28.5 -6.055 1 89.06 37 ASN B O 1
ATOM 2663 N N . VAL B 1 38 ? -21.594 -26.984 -4.527 1 88.12 38 VAL B N 1
ATOM 2664 C CA . VAL B 1 38 ? -21.234 -27.938 -3.475 1 88.12 38 VAL B CA 1
ATOM 2665 C C . VAL B 1 38 ? -22.406 -28.891 -3.215 1 88.12 38 VAL B C 1
ATOM 2667 O O . VAL B 1 38 ? -22.188 -30.062 -2.938 1 88.12 38 VAL B O 1
ATOM 2670 N N . LYS B 1 39 ? -23.594 -28.375 -3.311 1 87.75 39 LYS B N 1
ATOM 2671 C CA . LYS B 1 39 ? -24.766 -29.172 -3.008 1 87.75 39 LYS B CA 1
ATOM 2672 C C . LYS B 1 39 ? -25.281 -29.875 -4.258 1 87.75 39 LYS B C 1
ATOM 2674 O O . LYS B 1 39 ? -26.453 -30.281 -4.312 1 87.75 39 LYS B O 1
ATOM 2679 N N . GLY B 1 40 ? -24.625 -30.047 -5.242 1 86.88 40 GLY B N 1
ATOM 2680 C CA . GLY B 1 40 ? -24.984 -30.844 -6.41 1 86.88 40 GLY B CA 1
ATOM 2681 C C . GLY B 1 40 ? -25.875 -30.094 -7.383 1 86.88 40 GLY B C 1
ATOM 2682 O O . GLY B 1 40 ? -26.828 -30.641 -7.914 1 86.88 40 GLY B O 1
ATOM 2683 N N . GLN B 1 41 ? -25.672 -28.766 -7.488 1 86.5 41 GLN B N 1
ATOM 2684 C CA . GLN B 1 41 ? -26.359 -27.938 -8.469 1 86.5 41 GLN B CA 1
ATOM 2685 C C . GLN B 1 41 ? -27.844 -27.828 -8.148 1 86.5 41 GLN B C 1
ATOM 2687 O O . GLN B 1 41 ? -28.688 -27.984 -9.031 1 86.5 41 GLN B O 1
ATOM 2692 N N . ASP B 1 42 ? -28.125 -27.703 -6.883 1 88.25 42 ASP B N 1
ATOM 2693 C CA . ASP B 1 42 ? -29.484 -27.469 -6.414 1 88.25 42 ASP B CA 1
ATOM 2694 C C . ASP B 1 42 ? -29.859 -26 -6.551 1 88.25 42 ASP B C 1
ATOM 2696 O O . ASP B 1 42 ? -29.297 -25.141 -5.871 1 88.25 42 ASP B O 1
ATOM 2700 N N . LEU B 1 43 ? -30.859 -25.703 -7.348 1 90.75 43 LEU B N 1
ATOM 2701 C CA . LEU B 1 43 ? -31.297 -24.328 -7.609 1 90.75 43 LEU B CA 1
ATOM 2702 C C . LEU B 1 43 ? -32.031 -23.766 -6.402 1 90.75 43 LEU B C 1
ATOM 2704 O O . LEU B 1 43 ? -31.984 -22.547 -6.16 1 90.75 43 LEU B O 1
ATOM 2708 N N . THR B 1 44 ? -32.625 -24.578 -5.609 1 91 44 THR B N 1
ATOM 2709 C CA . THR B 1 44 ? -33.344 -24.109 -4.434 1 91 44 THR B CA 1
ATOM 2710 C C . THR B 1 44 ? -32.375 -23.516 -3.406 1 91 44 THR B C 1
ATOM 2712 O O . THR B 1 44 ? -32.688 -22.5 -2.779 1 91 44 THR B O 1
ATOM 2715 N N . THR B 1 45 ? -31.344 -24.141 -3.303 1 90.56 45 THR B N 1
ATOM 2716 C CA . THR B 1 45 ? -30.359 -23.641 -2.352 1 90.56 45 THR B CA 1
ATOM 2717 C C . THR B 1 45 ? -29.797 -22.297 -2.809 1 90.56 45 THR B C 1
ATOM 2719 O O . THR B 1 45 ? -29.578 -21.406 -1.993 1 90.56 45 THR B O 1
ATOM 2722 N N . TYR B 1 46 ? -29.594 -22.172 -4.102 1 92.38 46 TYR B N 1
ATOM 2723 C CA . TYR B 1 46 ? -29.141 -20.891 -4.656 1 92.38 46 TYR B CA 1
ATOM 2724 C C . TYR B 1 46 ? -30.141 -19.781 -4.34 1 92.38 46 TYR B C 1
ATOM 2726 O O . TYR B 1 46 ? -29.75 -18.734 -3.811 1 92.38 46 TYR B O 1
ATOM 2734 N N . TRP B 1 47 ? -31.406 -19.969 -4.594 1 93.19 47 TRP B N 1
ATOM 2735 C CA . TRP B 1 47 ? -32.438 -18.953 -4.41 1 93.19 47 TRP B CA 1
ATOM 2736 C C . TRP B 1 47 ? -32.688 -18.703 -2.93 1 93.19 47 TRP B C 1
ATOM 2738 O O . TRP B 1 47 ? -33.062 -17.594 -2.535 1 93.19 47 TRP B O 1
ATOM 2748 N N . LEU B 1 48 ? -32.438 -19.672 -2.105 1 91.62 48 LEU B N 1
ATOM 2749 C CA . LEU B 1 48 ? -32.562 -19.469 -0.665 1 91.62 48 LEU B CA 1
ATOM 2750 C C . LEU B 1 48 ? -31.5 -18.5 -0.152 1 91.62 48 LEU B C 1
ATOM 2752 O O . LEU B 1 48 ? -31.812 -17.609 0.641 1 91.62 48 LEU B O 1
ATOM 2756 N N . VAL B 1 49 ? -30.281 -18.672 -0.66 1 92.81 49 VAL B N 1
ATOM 2757 C CA . VAL B 1 49 ? -29.188 -17.797 -0.238 1 92.81 49 VAL B CA 1
ATOM 2758 C C . VAL B 1 49 ? -29.453 -16.375 -0.736 1 92.81 49 VAL B C 1
ATOM 2760 O O . VAL B 1 49 ? -29.25 -15.414 -0 1 92.81 49 VAL B O 1
ATOM 2763 N N . VAL B 1 50 ? -29.922 -16.266 -1.938 1 93.06 50 VAL B N 1
ATOM 2764 C CA . VAL B 1 50 ? -30.234 -14.969 -2.508 1 93.06 50 VAL B CA 1
ATOM 2765 C C . VAL B 1 50 ? -31.375 -14.32 -1.732 1 93.06 50 VAL B C 1
ATOM 2767 O O . VAL B 1 50 ? -31.359 -13.117 -1.467 1 93.06 50 VAL B O 1
ATOM 2770 N N . ALA B 1 51 ? -32.281 -15.07 -1.354 1 94.69 51 ALA B N 1
ATOM 2771 C CA . ALA B 1 51 ? -33.438 -14.562 -0.582 1 94.69 51 ALA B CA 1
ATOM 2772 C C . ALA B 1 51 ? -32.969 -14.094 0.8 1 94.69 51 ALA B C 1
ATOM 2774 O O . ALA B 1 51 ? -33.438 -13.062 1.29 1 94.69 51 ALA B O 1
ATOM 2775 N N . VAL B 1 52 ? -32.156 -14.789 1.383 1 93.25 52 VAL B N 1
ATOM 2776 C CA . VAL B 1 52 ? -31.625 -14.422 2.691 1 93.25 52 VAL B CA 1
ATOM 2777 C C . VAL B 1 52 ? -30.844 -13.117 2.582 1 93.25 52 VAL B C 1
ATOM 2779 O O . VAL B 1 52 ? -30.938 -12.25 3.461 1 93.25 52 VAL B O 1
ATOM 2782 N N . SER B 1 53 ? -30.062 -13 1.495 1 93.94 53 SER B N 1
ATOM 2783 C CA . SER B 1 53 ? -29.297 -11.773 1.3 1 93.94 53 SER B CA 1
ATOM 2784 C C . SER B 1 53 ? -30.219 -10.578 1.107 1 93.94 53 SER B C 1
ATOM 2786 O O . SER B 1 53 ? -29.984 -9.5 1.662 1 93.94 53 SER B O 1
ATOM 2788 N N . THR B 1 54 ? -31.25 -10.742 0.344 1 95.19 54 THR B N 1
ATOM 2789 C CA . THR B 1 54 ? -32.219 -9.672 0.124 1 95.19 54 THR B CA 1
ATOM 2790 C C . THR B 1 54 ? -32.938 -9.312 1.421 1 95.19 54 THR B C 1
ATOM 2792 O O . THR B 1 54 ? -33.156 -8.141 1.716 1 95.19 54 THR B O 1
ATOM 2795 N N . ALA B 1 55 ? -33.281 -10.305 2.166 1 95.44 55 ALA B N 1
ATOM 2796 C CA . ALA B 1 55 ? -33.938 -10.07 3.455 1 95.44 55 ALA B CA 1
ATOM 2797 C C . ALA B 1 55 ? -33 -9.344 4.414 1 95.44 55 ALA B C 1
ATOM 2799 O O . ALA B 1 55 ? -33.406 -8.453 5.148 1 95.44 55 ALA B O 1
ATOM 2800 N N . TYR B 1 56 ? -31.781 -9.727 4.398 1 95.12 56 TYR B N 1
ATOM 2801 C CA . TYR B 1 56 ? -30.797 -9.109 5.27 1 95.12 56 TYR B CA 1
ATOM 2802 C C . TYR B 1 56 ? -30.594 -7.641 4.91 1 95.12 56 TYR B C 1
ATOM 2804 O O . TYR B 1 56 ? -30.656 -6.766 5.777 1 95.12 56 TYR B O 1
ATOM 2812 N N . VAL B 1 57 ? -30.328 -7.355 3.637 1 94.5 57 VAL B N 1
ATOM 2813 C CA . VAL B 1 57 ? -30.078 -5.992 3.186 1 94.5 57 VAL B CA 1
ATOM 2814 C C . VAL B 1 57 ? -31.297 -5.117 3.451 1 94.5 57 VAL B C 1
ATOM 2816 O O . VAL B 1 57 ? -31.172 -3.971 3.883 1 94.5 57 VAL B O 1
ATOM 2819 N N . THR B 1 58 ? -32.469 -5.656 3.209 1 94.88 58 THR B N 1
ATOM 2820 C CA . THR B 1 58 ? -33.688 -4.891 3.42 1 94.88 58 THR B CA 1
ATOM 2821 C C . THR B 1 58 ? -33.906 -4.609 4.906 1 94.88 58 THR B C 1
ATOM 2823 O O . THR B 1 58 ? -34.219 -3.48 5.293 1 94.88 58 THR B O 1
ATOM 2826 N N . SER B 1 59 ? -33.75 -5.59 5.719 1 94.81 59 SER B N 1
ATOM 2827 C CA . SER B 1 59 ? -33.906 -5.41 7.152 1 94.81 59 SER B CA 1
ATOM 2828 C C . SER B 1 59 ? -32.844 -4.473 7.73 1 94.81 59 SER B C 1
ATOM 2830 O O . SER B 1 59 ? -33.188 -3.57 8.5 1 94.81 59 SER B O 1
ATOM 2832 N N . ALA B 1 60 ? -31.594 -4.664 7.34 1 94.06 60 ALA B N 1
ATOM 2833 C CA . ALA B 1 60 ? -30.5 -3.818 7.816 1 94.06 60 ALA B CA 1
ATOM 2834 C C . ALA B 1 60 ? -30.688 -2.373 7.359 1 94.06 60 ALA B C 1
ATOM 2836 O O . ALA B 1 60 ? -30.375 -1.438 8.102 1 94.06 60 ALA B O 1
ATOM 2837 N N . SER B 1 61 ? -31.156 -2.176 6.156 1 93.19 61 SER B N 1
ATOM 2838 C CA . SER B 1 61 ? -31.375 -0.83 5.633 1 93.19 61 SER B CA 1
ATOM 2839 C C . SER B 1 61 ? -32.531 -0.137 6.344 1 93.19 61 SER B C 1
ATOM 2841 O O . SER B 1 61 ? -32.406 1.019 6.758 1 93.19 61 SER B O 1
ATOM 2843 N N . LEU B 1 62 ? -33.625 -0.851 6.562 1 93.19 62 LEU B N 1
ATOM 2844 C CA . LEU B 1 62 ? -34.844 -0.227 7.09 1 93.19 62 LEU B CA 1
ATOM 2845 C C . LEU B 1 62 ? -34.75 -0.089 8.609 1 93.19 62 LEU B C 1
ATOM 2847 O O . LEU B 1 62 ? -35.25 0.892 9.172 1 93.19 62 LEU B O 1
ATOM 2851 N N . LEU B 1 63 ? -34.125 -0.981 9.289 1 92.88 63 LEU B N 1
ATOM 2852 C CA . LEU B 1 63 ? -34.156 -0.998 10.75 1 92.88 63 LEU B CA 1
ATOM 2853 C C . LEU B 1 63 ? -32.969 -0.241 11.328 1 92.88 63 LEU B C 1
ATOM 2855 O O . LEU B 1 63 ? -33.031 0.278 12.445 1 92.88 63 LEU B O 1
ATOM 2859 N N . VAL B 1 64 ? -31.922 -0.224 10.617 1 91.5 64 VAL B N 1
ATOM 2860 C CA . VAL B 1 64 ? -30.719 0.336 11.242 1 91.5 64 VAL B CA 1
ATOM 2861 C C . VAL B 1 64 ? -30.234 1.528 10.422 1 91.5 64 VAL B C 1
ATOM 2863 O O . VAL B 1 64 ? -30.172 2.652 10.93 1 91.5 64 VAL B O 1
ATOM 2866 N N . TRP B 1 65 ? -29.953 1.35 9.078 1 90.19 65 TRP B N 1
ATOM 2867 C CA . TRP B 1 65 ? -29.281 2.355 8.258 1 90.19 65 TRP B CA 1
ATOM 2868 C C . TRP B 1 65 ? -30.141 3.613 8.133 1 90.19 65 TRP B C 1
ATOM 2870 O O . TRP B 1 65 ? -29.672 4.719 8.406 1 90.19 65 TRP B O 1
ATOM 2880 N N . VAL B 1 66 ? -31.391 3.545 7.855 1 88.69 66 VAL B N 1
ATOM 2881 C CA . VAL B 1 66 ? -32.25 4.691 7.594 1 88.69 66 VAL B CA 1
ATOM 2882 C C . VAL B 1 66 ? -32.531 5.426 8.898 1 88.69 66 VAL B C 1
ATOM 2884 O O . VAL B 1 66 ? -32.406 6.648 8.977 1 88.69 66 VAL B O 1
ATOM 2887 N N . PRO B 1 67 ? -32.938 4.758 9.953 1 89.12 67 PRO B N 1
ATOM 2888 C CA . PRO B 1 67 ? -33.156 5.48 11.203 1 89.12 67 PRO B CA 1
ATOM 2889 C C . PRO B 1 67 ? -31.922 6.184 11.719 1 89.12 67 PRO B C 1
ATOM 2891 O O . PRO B 1 67 ? -32 7.277 12.281 1 89.12 67 PRO B O 1
ATOM 2894 N N . LEU B 1 68 ? -30.859 5.531 11.57 1 86.19 68 LEU B N 1
ATOM 2895 C CA . LEU B 1 68 ? -29.609 6.148 12.016 1 86.19 68 LEU B CA 1
ATOM 2896 C C . LEU B 1 68 ? -29.328 7.422 11.227 1 86.19 68 LEU B C 1
ATOM 2898 O O . LEU B 1 68 ? -28.953 8.445 11.812 1 86.19 68 LEU B O 1
ATOM 2902 N N . LYS B 1 69 ? -29.453 7.375 9.961 1 84.06 69 LYS B N 1
ATOM 2903 C CA . LYS B 1 69 ? -29.188 8.547 9.125 1 84.06 69 LYS B CA 1
ATOM 2904 C C . LYS B 1 69 ? -30.203 9.656 9.414 1 84.06 69 LYS B C 1
ATOM 2906 O O . LYS B 1 69 ? -29.844 10.836 9.391 1 84.06 69 LYS B O 1
ATOM 2911 N N . TYR B 1 70 ? -31.344 9.305 9.703 1 83.5 70 TYR B N 1
ATOM 2912 C CA . TYR B 1 70 ? -32.375 10.281 10.055 1 83.5 70 TYR B CA 1
ATOM 2913 C C . TYR B 1 70 ? -32.031 10.984 11.367 1 83.5 70 TYR B C 1
ATOM 2915 O O . TYR B 1 70 ? -32.188 12.203 11.477 1 83.5 70 TYR B O 1
ATOM 2923 N N . MET B 1 71 ? -31.594 10.234 12.273 1 82.88 71 MET B N 1
ATOM 2924 C CA . MET B 1 71 ? -31.219 10.781 13.57 1 82.88 71 MET B CA 1
ATOM 2925 C C . MET B 1 71 ? -30.031 11.727 13.445 1 82.88 71 MET B C 1
ATOM 2927 O O . MET B 1 71 ? -29.984 12.766 14.109 1 82.88 71 MET B O 1
ATOM 2931 N N . ILE B 1 72 ? -29.078 11.391 12.594 1 77.75 72 ILE B N 1
ATOM 2932 C CA . ILE B 1 72 ? -27.891 12.211 12.398 1 77.75 72 ILE B CA 1
ATOM 2933 C C . ILE B 1 72 ? -28.266 13.508 11.688 1 77.75 72 ILE B C 1
ATOM 2935 O O . ILE B 1 72 ? -27.75 14.578 12.016 1 77.75 72 ILE B O 1
ATOM 2939 N N . LEU B 1 73 ? -29.078 13.469 10.742 1 75.06 73 LEU B N 1
ATOM 2940 C CA . LEU B 1 73 ? -29.5 14.656 10 1 75.06 73 LEU B CA 1
ATOM 2941 C C . LEU B 1 73 ? -30.344 15.57 10.875 1 75.06 73 LEU B C 1
ATOM 2943 O O . LEU B 1 73 ? -30.266 16.797 10.766 1 75.06 73 LEU B O 1
ATOM 2947 N N . LYS B 1 74 ? -31.156 14.977 11.609 1 72.12 74 LYS B N 1
ATOM 2948 C CA . LYS B 1 74 ? -32 15.781 12.484 1 72.12 74 LYS B CA 1
ATOM 2949 C C . LYS B 1 74 ? -31.203 16.359 13.648 1 72.12 74 LYS B C 1
ATOM 2951 O O . LYS B 1 74 ? -31.406 17.516 14.039 1 72.12 74 LYS B O 1
ATOM 2956 N N . ARG B 1 75 ? -30.516 15.602 14.258 1 61.19 75 ARG B N 1
ATOM 2957 C CA . ARG B 1 75 ? -29.797 16.062 15.438 1 61.19 75 ARG B CA 1
ATOM 2958 C C . ARG B 1 75 ? -28.484 16.734 15.047 1 61.19 75 ARG B C 1
ATOM 2960 O O . ARG B 1 75 ? -27.453 16.062 14.922 1 61.19 75 ARG B O 1
ATOM 2967 N N . ARG B 1 76 ? -28.531 17.719 14.133 1 52.94 76 ARG B N 1
ATOM 2968 C CA . ARG B 1 76 ? -27.328 18.531 13.938 1 52.94 76 ARG B CA 1
ATOM 2969 C C . ARG B 1 76 ? -26.406 18.453 15.148 1 52.94 76 ARG B C 1
ATOM 2971 O O . ARG B 1 76 ? -25.203 18.703 15.031 1 52.94 76 ARG B O 1
ATOM 2978 N N . PHE B 1 77 ? -27 18.625 16.328 1 40.94 77 PHE B N 1
ATOM 2979 C CA . PHE B 1 77 ? -26.297 18.922 17.578 1 40.94 77 PHE B CA 1
ATOM 2980 C C . PHE B 1 77 ? -25.281 17.828 17.906 1 40.94 77 PHE B C 1
ATOM 2982 O O . PHE B 1 77 ? -24.438 18.016 18.781 1 40.94 77 PHE B O 1
ATOM 2989 N N . LEU B 1 78 ? -25.594 16.703 17.641 1 40.91 78 LEU B N 1
ATOM 2990 C CA . LEU B 1 78 ? -24.625 15.711 18.078 1 40.91 78 LEU B CA 1
ATOM 2991 C C . LEU B 1 78 ? -23.359 15.781 17.219 1 40.91 78 LEU B C 1
ATOM 2993 O O . LEU B 1 78 ? -22.938 14.766 16.641 1 40.91 78 LEU B O 1
ATOM 2997 N N . THR B 1 79 ? -23.25 16.781 16.469 1 42.03 79 THR B N 1
ATOM 2998 C CA . THR B 1 79 ? -22.094 17.141 15.664 1 42.03 79 THR B CA 1
ATOM 2999 C C . THR B 1 79 ? -20.797 16.859 16.422 1 42.03 79 THR B C 1
ATOM 3001 O O . THR B 1 79 ? -19.719 16.828 15.82 1 42.03 79 THR B O 1
ATOM 3004 N N . GLU B 1 80 ? -21 17.328 17.719 1 42.56 80 GLU B N 1
ATOM 3005 C CA . GLU B 1 80 ? -19.719 17.328 18.438 1 42.56 80 GLU B CA 1
ATOM 3006 C C . GLU B 1 80 ? -19.109 15.938 18.5 1 42.56 80 GLU B C 1
ATOM 3008 O O . GLU B 1 80 ? -18.109 15.727 19.172 1 42.56 80 GLU B O 1
ATOM 3013 N N . ILE B 1 81 ? -19.969 14.914 18.312 1 44.12 81 ILE B N 1
ATOM 3014 C CA . ILE B 1 81 ? -19.391 13.625 18.688 1 44.12 81 ILE B CA 1
ATOM 3015 C C . ILE B 1 81 ? -18.203 13.305 17.797 1 44.12 81 ILE B C 1
ATOM 3017 O O . ILE B 1 81 ? -18.328 13.281 16.578 1 44.12 81 ILE B O 1
ATOM 3021 N N . THR B 1 82 ? -17.031 13.469 18.234 1 49.16 82 THR B N 1
ATOM 3022 C CA . THR B 1 82 ? -15.695 12.984 17.906 1 49.16 82 THR B CA 1
ATOM 3023 C C . THR B 1 82 ? -15.758 11.656 17.156 1 49.16 82 THR B C 1
ATOM 3025 O O . THR B 1 82 ? -14.773 11.219 16.562 1 49.16 82 THR B O 1
ATOM 3028 N N . GLN B 1 83 ? -17 10.789 17.297 1 60.62 83 GLN B N 1
ATOM 3029 C CA . GLN B 1 83 ? -17.016 9.445 16.719 1 60.62 83 GLN B CA 1
ATOM 3030 C C . GLN B 1 83 ? -17.781 9.422 15.406 1 60.62 83 GLN B C 1
ATOM 3032 O O . GLN B 1 83 ? -18.625 10.281 15.148 1 60.62 83 GLN B O 1
ATOM 3037 N N . ARG B 1 84 ? -17.391 8.758 14.406 1 76.06 84 ARG B N 1
ATOM 3038 C CA . ARG B 1 84 ? -18 8.477 13.109 1 76.06 84 ARG B CA 1
ATOM 3039 C C . ARG B 1 84 ? -18.953 7.297 13.195 1 76.06 84 ARG B C 1
ATOM 3041 O O . ARG B 1 84 ? -18.625 6.191 12.766 1 76.06 84 ARG B O 1
ATOM 3048 N N . PRO B 1 85 ? -20.203 7.52 13.742 1 79.62 85 PRO B N 1
ATOM 3049 C CA . PRO B 1 85 ? -21.141 6.398 13.891 1 79.62 85 PRO B CA 1
ATOM 3050 C C . PRO B 1 85 ? -21.5 5.754 12.555 1 79.62 85 PRO B C 1
ATOM 3052 O O . PRO B 1 85 ? -21.734 4.547 12.492 1 79.62 85 PRO B O 1
ATOM 3055 N N . THR B 1 86 ? -21.625 6.48 11.5 1 83.56 86 THR B N 1
ATOM 3056 C CA . THR B 1 86 ? -21.969 5.938 10.195 1 83.56 86 THR B CA 1
ATOM 3057 C C . THR B 1 86 ? -20.953 4.887 9.758 1 83.56 86 THR B C 1
ATOM 3059 O O . THR B 1 86 ? -21.328 3.836 9.234 1 83.56 86 THR B O 1
ATOM 3062 N N . VAL B 1 87 ? -19.781 5.152 10.102 1 86.81 87 VAL B N 1
ATOM 3063 C CA . VAL B 1 87 ? -18.719 4.238 9.68 1 86.81 87 VAL B CA 1
ATOM 3064 C C . VAL B 1 87 ? -18.781 2.967 10.523 1 86.81 87 VAL B C 1
ATOM 3066 O O . VAL B 1 87 ? -18.531 1.869 10.016 1 86.81 87 VAL B O 1
ATOM 3069 N N . LEU B 1 88 ? -19.125 3.119 11.766 1 87.19 88 LEU B N 1
ATOM 3070 C CA . LEU B 1 88 ? -19.219 1.959 12.641 1 87.19 88 LEU B CA 1
ATOM 3071 C C . LEU B 1 88 ? -20.359 1.045 12.227 1 87.19 88 LEU B C 1
ATOM 3073 O O . LEU B 1 88 ? -20.219 -0.18 12.227 1 87.19 88 LEU B O 1
ATOM 3077 N N . VAL B 1 89 ? -21.422 1.645 11.953 1 89.5 89 VAL B N 1
ATOM 3078 C CA . VAL B 1 89 ? -22.578 0.857 11.531 1 89.5 89 VAL B CA 1
ATOM 3079 C C . VAL B 1 89 ? -22.281 0.19 10.188 1 89.5 89 VAL B C 1
ATOM 3081 O O . VAL B 1 89 ? -22.672 -0.958 9.961 1 89.5 89 VAL B O 1
ATOM 3084 N N . TYR B 1 90 ? -21.594 0.873 9.312 1 91.38 90 TYR B N 1
ATOM 3085 C CA . TYR B 1 90 ? -21.188 0.296 8.031 1 91.38 90 TYR B CA 1
ATOM 3086 C C . TYR B 1 90 ? -20.312 -0.933 8.25 1 91.38 90 TYR B C 1
ATOM 3088 O O . TYR B 1 90 ? -20.516 -1.961 7.594 1 91.38 90 TYR B O 1
ATOM 3096 N N . LEU B 1 91 ? -19.406 -0.815 9.164 1 91.75 91 LEU B N 1
ATOM 3097 C CA . LEU B 1 91 ? -18.5 -1.93 9.453 1 91.75 91 LEU B CA 1
ATOM 3098 C C . LEU B 1 91 ? -19.281 -3.131 9.977 1 91.75 91 LEU B C 1
ATOM 3100 O O . LEU B 1 91 ? -19.031 -4.266 9.57 1 91.75 91 LEU B O 1
ATOM 3104 N N . MET B 1 92 ? -20.266 -2.869 10.781 1 92.06 92 MET B N 1
ATOM 3105 C CA . MET B 1 92 ? -21.016 -3.941 11.414 1 92.06 92 MET B CA 1
ATOM 3106 C C . MET B 1 92 ? -22.016 -4.57 10.438 1 92.06 92 MET B C 1
ATOM 3108 O O . MET B 1 92 ? -22.25 -5.777 10.477 1 92.06 92 MET B O 1
ATOM 3112 N N . LEU B 1 93 ? -22.453 -3.762 9.539 1 93.44 93 LEU B N 1
ATOM 3113 C CA . LEU B 1 93 ? -23.547 -4.25 8.703 1 93.44 93 LEU B CA 1
ATOM 3114 C C . LEU B 1 93 ? -23.016 -4.723 7.348 1 93.44 93 LEU B C 1
ATOM 3116 O O . LEU B 1 93 ? -23.688 -5.508 6.664 1 93.44 93 LEU B O 1
ATOM 3120 N N . CYS B 1 94 ? -21.875 -4.281 6.941 1 93.88 94 CYS B N 1
ATOM 3121 C CA . CYS B 1 94 ? -21.406 -4.645 5.609 1 93.88 94 CYS B CA 1
ATOM 3122 C C . CYS B 1 94 ? -20.094 -5.418 5.688 1 93.88 94 CYS B C 1
ATOM 3124 O O . CYS B 1 94 ? -20.031 -6.57 5.262 1 93.88 94 CYS B O 1
ATOM 3126 N N . THR B 1 95 ? -19.125 -4.875 6.32 1 93.12 95 THR B N 1
ATOM 3127 C CA . THR B 1 95 ? -17.797 -5.488 6.309 1 93.12 95 THR B CA 1
ATOM 3128 C C . THR B 1 95 ? -17.797 -6.785 7.113 1 93.12 95 THR B C 1
ATOM 3130 O O . THR B 1 95 ? -17.25 -7.801 6.668 1 93.12 95 THR B O 1
ATOM 3133 N N . PHE B 1 96 ? -18.469 -6.781 8.227 1 94 96 PHE B N 1
ATOM 3134 C CA . PHE B 1 96 ? -18.453 -7.945 9.102 1 94 96 PHE B CA 1
ATOM 3135 C C . PHE B 1 96 ? -19.141 -9.133 8.438 1 94 96 PHE B C 1
ATOM 3137 O O . PHE B 1 96 ? -18.562 -10.211 8.312 1 94 96 PHE B O 1
ATOM 3144 N N . PRO B 1 97 ? -20.297 -9.008 8.008 1 93.81 97 PRO B N 1
ATOM 3145 C CA . PRO B 1 97 ? -20.938 -10.156 7.367 1 93.81 97 PRO B CA 1
ATOM 3146 C C . PRO B 1 97 ? -20.203 -10.594 6.094 1 93.81 97 PRO B C 1
ATOM 3148 O O . PRO B 1 97 ? -20.172 -11.789 5.785 1 93.81 97 PRO B O 1
ATOM 3151 N N . CYS B 1 98 ? -19.688 -9.68 5.352 1 94 98 CYS B N 1
ATOM 3152 C CA . CYS B 1 98 ? -18.953 -10.047 4.145 1 94 98 CYS B CA 1
ATOM 3153 C C . CYS B 1 98 ? -17.734 -10.906 4.488 1 94 98 CYS B C 1
ATOM 3155 O O . CYS B 1 98 ? -17.484 -11.93 3.85 1 94 98 CYS B O 1
ATOM 3157 N N . PHE B 1 99 ? -17.016 -10.547 5.48 1 93.75 99 PHE B N 1
ATOM 3158 C CA . PHE B 1 99 ? -15.859 -11.328 5.891 1 93.75 99 PHE B CA 1
ATOM 3159 C C . PHE B 1 99 ? -16.297 -12.672 6.473 1 93.75 99 PHE B C 1
ATOM 3161 O O . PHE B 1 99 ? -15.609 -13.68 6.277 1 93.75 99 PHE B O 1
ATOM 3168 N N . ALA B 1 100 ? -17.391 -12.664 7.141 1 93.56 100 ALA B N 1
ATOM 3169 C CA . ALA B 1 100 ? -17.906 -13.914 7.691 1 93.56 100 ALA B CA 1
ATOM 3170 C C . ALA B 1 100 ? -18.281 -14.898 6.578 1 93.56 100 ALA B C 1
ATOM 3172 O O . ALA B 1 100 ? -18 -16.094 6.676 1 93.56 100 ALA B O 1
ATOM 3173 N N . ILE B 1 101 ? -18.859 -14.383 5.574 1 93.81 101 ILE B N 1
ATOM 3174 C CA . ILE B 1 101 ? -19.266 -15.242 4.465 1 93.81 101 ILE B CA 1
ATOM 3175 C C . ILE B 1 101 ? -18.016 -15.734 3.725 1 93.81 101 ILE B C 1
ATOM 3177 O O . ILE B 1 101 ? -17.984 -16.875 3.258 1 93.81 101 ILE B O 1
ATOM 3181 N N . LEU B 1 102 ? -17.016 -14.953 3.658 1 92.56 102 LEU B N 1
ATOM 3182 C CA . LEU B 1 102 ? -15.773 -15.375 3.012 1 92.56 102 LEU B CA 1
ATOM 3183 C C . LEU B 1 102 ? -15.109 -16.5 3.799 1 92.56 102 LEU B C 1
ATOM 3185 O O . LEU B 1 102 ? -14.641 -17.469 3.215 1 92.56 102 LEU B O 1
ATOM 3189 N N . ILE B 1 103 ? -15.125 -16.312 5.113 1 92.69 103 ILE B N 1
ATOM 3190 C CA . ILE B 1 103 ? -14.555 -17.359 5.973 1 92.69 103 ILE B CA 1
ATOM 3191 C C . ILE B 1 103 ? -15.367 -18.641 5.84 1 92.69 103 ILE B C 1
ATOM 3193 O O . ILE B 1 103 ? -14.805 -19.734 5.715 1 92.69 103 ILE B O 1
ATOM 3197 N N . THR B 1 104 ? -16.641 -18.531 5.828 1 92.25 104 THR B N 1
ATOM 3198 C CA . THR B 1 104 ? -17.516 -19.703 5.719 1 92.25 104 THR B CA 1
ATOM 3199 C C . THR B 1 104 ? -17.359 -20.375 4.359 1 92.25 104 THR B C 1
ATOM 3201 O O . THR B 1 104 ? -17.391 -21.594 4.262 1 92.25 104 THR B O 1
ATOM 3204 N N . SER B 1 105 ? -17.219 -19.578 3.35 1 91.75 105 SER B N 1
ATOM 3205 C CA . SER B 1 105 ? -17.031 -20.125 2.01 1 91.75 105 SER B CA 1
ATOM 3206 C C . SER B 1 105 ? -15.75 -20.938 1.924 1 91.75 105 SER B C 1
ATOM 3208 O O . SER B 1 105 ? -15.703 -21.969 1.245 1 91.75 105 SER B O 1
ATOM 3210 N N . SER B 1 106 ? -14.711 -20.469 2.531 1 90.75 106 SER B N 1
ATOM 3211 C CA . SER B 1 106 ? -13.461 -21.234 2.553 1 90.75 106 SER B CA 1
ATOM 3212 C C . SER B 1 106 ? -13.617 -22.531 3.342 1 90.75 106 SER B C 1
ATOM 3214 O O . SER B 1 106 ? -13.164 -23.578 2.898 1 90.75 106 SER B O 1
ATOM 3216 N N . LYS B 1 107 ? -14.328 -22.453 4.445 1 91.31 107 LYS B N 1
ATOM 3217 C CA . LYS B 1 107 ? -14.5 -23.625 5.301 1 91.31 107 LYS B CA 1
ATOM 3218 C C . LYS B 1 107 ? -15.328 -24.703 4.602 1 91.31 107 LYS B C 1
ATOM 3220 O O . LYS B 1 107 ? -15.016 -25.891 4.691 1 91.31 107 LYS B O 1
ATOM 3225 N N . VAL B 1 108 ? -16.281 -24.328 3.93 1 89.44 108 VAL B N 1
ATOM 3226 C CA . VAL B 1 108 ? -17.156 -25.281 3.246 1 89.44 108 VAL B CA 1
ATOM 3227 C C . VAL B 1 108 ? -16.375 -26 2.15 1 89.44 108 VAL B C 1
ATOM 3229 O O . VAL B 1 108 ? -16.562 -27.203 1.936 1 89.44 108 VAL B O 1
ATOM 3232 N N . GLN B 1 109 ? -15.531 -25.312 1.555 1 89.69 109 GLN B N 1
ATOM 3233 C CA . GLN B 1 109 ? -14.766 -25.922 0.471 1 89.69 109 GLN B CA 1
ATOM 3234 C C . GLN B 1 109 ? -13.672 -26.828 1.016 1 89.69 109 GLN B C 1
ATOM 3236 O O . GLN B 1 109 ? -13.438 -27.922 0.476 1 89.69 109 GLN B O 1
ATOM 3241 N N . VAL B 1 110 ? -13.039 -26.391 2.018 1 88.12 110 VAL B N 1
ATOM 3242 C CA . VAL B 1 110 ? -11.977 -27.188 2.615 1 88.12 110 VAL B CA 1
ATOM 3243 C C . VAL B 1 110 ? -12.562 -28.469 3.217 1 88.12 110 VAL B C 1
ATOM 3245 O O . VAL B 1 110 ? -11.992 -29.547 3.068 1 88.12 110 VAL B O 1
ATOM 3248 N N . ASP B 1 111 ? -13.656 -28.312 3.883 1 88.25 111 ASP B N 1
ATOM 3249 C CA . ASP B 1 111 ? -14.312 -29.453 4.492 1 88.25 111 ASP B CA 1
ATOM 3250 C C . ASP B 1 111 ? -14.852 -30.422 3.43 1 88.25 111 ASP B C 1
ATOM 3252 O O . ASP B 1 111 ? -14.852 -31.625 3.629 1 88.25 111 ASP B O 1
ATOM 3256 N N . GLY B 1 112 ? -15.266 -29.938 2.34 1 86.81 112 GLY B N 1
ATOM 3257 C CA . GLY B 1 112 ? -15.812 -30.766 1.276 1 86.81 112 GLY B CA 1
ATOM 3258 C C . GLY B 1 112 ? -14.758 -31.281 0.318 1 86.81 112 GLY B C 1
ATOM 3259 O O . GLY B 1 112 ? -15.047 -32.156 -0.513 1 86.81 112 GLY B O 1
ATOM 3260 N N . GLY B 1 113 ? -13.578 -30.766 0.431 1 83.69 113 GLY B N 1
ATOM 3261 C CA . GLY B 1 113 ? -12.5 -31.203 -0.443 1 83.69 113 GLY B CA 1
ATOM 3262 C C . GLY B 1 113 ? -12.633 -30.672 -1.859 1 83.69 113 GLY B C 1
ATOM 3263 O O . GLY B 1 113 ? -12.281 -31.359 -2.818 1 83.69 113 GLY B O 1
ATOM 3264 N N . HIS B 1 114 ? -13.398 -29.547 -1.941 1 83 114 HIS B N 1
ATOM 3265 C CA . HIS B 1 114 ? -13.602 -28.938 -3.254 1 83 114 HIS B CA 1
ATOM 3266 C C . HIS B 1 114 ? -12.867 -27.609 -3.367 1 83 114 HIS B C 1
ATOM 3268 O O . HIS B 1 114 ? -12.648 -26.922 -2.363 1 83 114 HIS B O 1
ATOM 3274 N N . CYS B 1 115 ? -12.297 -27.375 -4.535 1 81.31 115 CYS B N 1
ATOM 3275 C CA . CYS B 1 115 ? -11.68 -26.094 -4.848 1 81.31 115 CYS B CA 1
ATOM 3276 C C . CYS B 1 115 ? -12.375 -25.422 -6.023 1 81.31 115 CYS B C 1
ATOM 3278 O O . CYS B 1 115 ? -11.867 -25.438 -7.145 1 81.31 115 CYS B O 1
ATOM 3280 N N . TYR B 1 116 ? -13.562 -24.859 -5.645 1 78.31 116 TYR B N 1
ATOM 3281 C CA . TYR B 1 116 ? -14.367 -24.312 -6.727 1 78.31 116 TYR B CA 1
ATOM 3282 C C . TYR B 1 116 ? -13.992 -22.859 -6.992 1 78.31 116 TYR B C 1
ATOM 3284 O O . TYR B 1 116 ? -13.781 -22.469 -8.141 1 78.31 116 TYR B O 1
ATOM 3292 N N . ASP B 1 117 ? -14.133 -22.156 -5.949 1 78.31 117 ASP B N 1
ATOM 3293 C CA . ASP B 1 117 ? -13.93 -20.719 -6.121 1 78.31 117 ASP B CA 1
ATOM 3294 C C . ASP B 1 117 ? -13.148 -20.125 -4.949 1 78.31 117 ASP B C 1
ATOM 3296 O O . ASP B 1 117 ? -13.508 -20.328 -3.791 1 78.31 117 ASP B O 1
ATOM 3300 N N . HIS B 1 118 ? -12.047 -19.516 -5.234 1 72.75 118 HIS B N 1
ATOM 3301 C CA . HIS B 1 118 ? -11.297 -18.875 -4.16 1 72.75 118 HIS B CA 1
ATOM 3302 C C . HIS B 1 118 ? -11.57 -17.375 -4.125 1 72.75 118 HIS B C 1
ATOM 3304 O O . HIS B 1 118 ? -10.773 -16.609 -3.582 1 72.75 118 HIS B O 1
ATOM 3310 N N . PHE B 1 119 ? -12.883 -17.062 -4.508 1 69.19 119 PHE B N 1
ATOM 3311 C CA . PHE B 1 119 ? -13.344 -15.68 -4.441 1 69.19 119 PHE B CA 1
ATOM 3312 C C . PHE B 1 119 ? -12.32 -14.742 -5.066 1 69.19 119 PHE B C 1
ATOM 3314 O O . PHE B 1 119 ? -11.695 -13.938 -4.367 1 69.19 119 PHE B O 1
ATOM 3321 N N . ALA B 1 120 ? -12.234 -14.961 -6.285 1 66.56 120 ALA B N 1
ATOM 3322 C CA . ALA B 1 120 ? -11.328 -14.117 -7.059 1 66.56 120 ALA B CA 1
ATOM 3323 C C . ALA B 1 120 ? -11.25 -12.711 -6.469 1 66.56 120 ALA B C 1
ATOM 3325 O O . ALA B 1 120 ? -12.07 -12.336 -5.629 1 66.56 120 ALA B O 1
ATOM 3326 N N . GLU B 1 121 ? -10.242 -11.844 -6.625 1 78 121 GLU B N 1
ATOM 3327 C CA . GLU B 1 121 ? -9.82 -10.516 -6.199 1 78 121 GLU B CA 1
ATOM 3328 C C . GLU B 1 121 ? -10.945 -9.492 -6.375 1 78 121 GLU B C 1
ATOM 3330 O O . GLU B 1 121 ? -11.055 -8.547 -5.598 1 78 121 GLU B O 1
ATOM 3335 N N . LEU B 1 122 ? -12.148 -9.836 -6.988 1 80 122 LEU B N 1
ATOM 3336 C CA . LEU B 1 122 ? -13.125 -8.805 -7.301 1 80 122 LEU B CA 1
ATOM 3337 C C . LEU B 1 122 ? -14.055 -8.555 -6.117 1 80 122 LEU B C 1
ATOM 3339 O O . LEU B 1 122 ? -14.203 -7.418 -5.664 1 80 122 LEU B O 1
ATOM 3343 N N . PRO B 1 123 ? -14.594 -9.656 -5.539 1 85.69 123 PRO B N 1
ATOM 3344 C CA . PRO B 1 123 ? -15.523 -9.391 -4.441 1 85.69 123 PRO B CA 1
ATOM 3345 C C . PRO B 1 123 ? -14.828 -8.789 -3.221 1 85.69 123 PRO B C 1
ATOM 3347 O O . PRO B 1 123 ? -15.375 -7.879 -2.586 1 85.69 123 PRO B O 1
ATOM 3350 N N . VAL B 1 124 ? -13.703 -9.266 -2.92 1 87.75 124 VAL B N 1
ATOM 3351 C CA . VAL B 1 124 ? -12.984 -8.773 -1.747 1 87.75 124 VAL B CA 1
ATOM 3352 C C . VAL B 1 124 ? -12.539 -7.332 -1.981 1 87.75 124 VAL B C 1
ATOM 3354 O O . VAL B 1 124 ? -12.625 -6.496 -1.08 1 87.75 124 VAL B O 1
ATOM 3357 N N . SER B 1 125 ? -12.102 -7.043 -3.184 1 88.81 125 SER B N 1
ATOM 3358 C CA . SER B 1 125 ? -11.688 -5.684 -3.521 1 88.81 125 SER B CA 1
ATOM 3359 C C . SER B 1 125 ? -12.875 -4.723 -3.484 1 88.81 125 SER B C 1
ATOM 3361 O O . SER B 1 125 ? -12.719 -3.553 -3.135 1 88.81 125 SER B O 1
ATOM 3363 N N . LEU B 1 126 ? -13.961 -5.25 -3.807 1 90.62 126 LEU B N 1
ATOM 3364 C CA . LEU B 1 126 ? -15.156 -4.414 -3.793 1 90.62 126 LEU B CA 1
ATOM 3365 C C . LEU B 1 126 ? -15.531 -4.016 -2.369 1 90.62 126 LEU B C 1
ATOM 3367 O O . LEU B 1 126 ? -15.93 -2.879 -2.121 1 90.62 126 LEU B O 1
ATOM 3371 N N . VAL B 1 127 ? -15.422 -4.93 -1.478 1 92.38 127 VAL B N 1
ATOM 3372 C CA . VAL B 1 127 ? -15.734 -4.656 -0.08 1 92.38 127 VAL B CA 1
ATOM 3373 C C . VAL B 1 127 ? -14.797 -3.58 0.461 1 92.38 127 VAL B C 1
ATOM 3375 O O . VAL B 1 127 ? -15.242 -2.621 1.099 1 92.38 127 VAL B O 1
ATOM 3378 N N . LEU B 1 128 ? -13.523 -3.703 0.171 1 91.5 128 LEU B N 1
ATOM 3379 C CA . LEU B 1 128 ? -12.539 -2.748 0.665 1 91.5 128 LEU B CA 1
ATOM 3380 C C . LEU B 1 128 ? -12.688 -1.402 -0.037 1 91.5 128 LEU B C 1
ATOM 3382 O O . LEU B 1 128 ? -12.523 -0.351 0.586 1 91.5 128 LEU B O 1
ATOM 3386 N N . PHE B 1 129 ? -13 -1.475 -1.27 1 91.56 129 PHE B N 1
ATOM 3387 C CA . PHE B 1 129 ? -13.219 -0.239 -2.012 1 91.56 129 PHE B CA 1
ATOM 3388 C C . PHE B 1 129 ? -14.414 0.527 -1.455 1 91.56 129 PHE B C 1
ATOM 3390 O O . PHE B 1 129 ? -14.367 1.754 -1.341 1 91.56 129 PHE B O 1
ATOM 3397 N N . SER B 1 130 ? -15.391 -0.154 -1.191 1 93.06 130 SER B N 1
ATOM 3398 C CA . SER B 1 130 ? -16.578 0.484 -0.625 1 93.06 130 SER B CA 1
ATOM 3399 C C . SER B 1 130 ? -16.266 1.091 0.742 1 93.06 130 SER B C 1
ATOM 3401 O O . SER B 1 130 ? -16.766 2.172 1.068 1 93.06 130 SER B O 1
ATOM 3403 N N . LEU B 1 131 ? -15.523 0.37 1.48 1 91.31 131 LEU B N 1
ATOM 3404 C CA . LEU B 1 131 ? -15.117 0.895 2.781 1 91.31 131 LEU B CA 1
ATOM 3405 C C . LEU B 1 131 ? -14.328 2.191 2.625 1 91.31 131 LEU B C 1
ATOM 3407 O O . LEU B 1 131 ? -14.562 3.156 3.355 1 91.31 131 LEU B O 1
ATOM 3411 N N . ILE B 1 132 ? -13.453 2.246 1.704 1 89.81 132 ILE B N 1
ATOM 3412 C CA . ILE B 1 132 ? -12.633 3.428 1.454 1 89.81 132 ILE B CA 1
ATOM 3413 C C . ILE B 1 132 ? -13.516 4.578 0.985 1 89.81 132 ILE B C 1
ATOM 3415 O O . ILE B 1 132 ? -13.328 5.723 1.407 1 89.81 132 ILE B O 1
ATOM 3419 N N . CYS B 1 133 ? -14.453 4.223 0.208 1 88.81 133 CYS B N 1
ATOM 3420 C CA . CYS B 1 133 ? -15.352 5.25 -0.306 1 88.81 133 CYS B CA 1
ATOM 3421 C C . CYS B 1 133 ? -16.156 5.879 0.821 1 88.81 133 CYS B C 1
ATOM 3423 O O . CYS B 1 133 ? -16.312 7.098 0.874 1 88.81 133 CYS B O 1
ATOM 3425 N N . VAL B 1 134 ? -16.656 5.074 1.641 1 89.19 134 VAL B N 1
ATOM 3426 C CA . VAL B 1 134 ? -17.438 5.586 2.758 1 89.19 134 VAL B CA 1
ATOM 3427 C C . VAL B 1 134 ? -16.562 6.457 3.654 1 89.19 134 VAL B C 1
ATOM 3429 O O . VAL B 1 134 ? -17 7.5 4.141 1 89.19 134 VAL B O 1
ATOM 3432 N N . ASP B 1 135 ? -15.336 6.066 3.797 1 86.44 135 ASP B N 1
ATOM 3433 C CA . ASP B 1 135 ? -14.406 6.848 4.609 1 86.44 135 ASP B CA 1
ATOM 3434 C C . ASP B 1 135 ? -14.125 8.203 3.971 1 86.44 135 ASP B C 1
ATOM 3436 O O . ASP B 1 135 ? -14.125 9.227 4.656 1 86.44 135 ASP B O 1
ATOM 3440 N N . ILE B 1 136 ? -13.922 8.164 2.738 1 84.94 136 ILE B N 1
ATOM 3441 C CA . ILE B 1 136 ? -13.633 9.398 2.021 1 84.94 136 ILE B CA 1
ATOM 3442 C C . ILE B 1 136 ? -14.836 10.336 2.094 1 84.94 136 ILE B C 1
ATOM 3444 O O . ILE B 1 136 ? -14.68 11.539 2.332 1 84.94 136 ILE B O 1
ATOM 3448 N N . ILE B 1 137 ? -16.016 9.82 1.934 1 84.5 137 ILE B N 1
ATOM 3449 C CA . ILE B 1 137 ? -17.234 10.625 1.931 1 84.5 137 ILE B CA 1
ATOM 3450 C C . ILE B 1 137 ? -17.422 11.273 3.301 1 84.5 137 ILE B C 1
ATOM 3452 O O . ILE B 1 137 ? -17.812 12.438 3.396 1 84.5 137 ILE B O 1
ATOM 3456 N N . GLU B 1 138 ? -17.172 10.562 4.289 1 82.56 138 GLU B N 1
ATOM 3457 C CA . GLU B 1 138 ? -17.344 11.094 5.641 1 82.56 138 GLU B CA 1
ATOM 3458 C C . GLU B 1 138 ? -16.328 12.188 5.93 1 82.56 138 GLU B C 1
ATOM 3460 O O . GLU B 1 138 ? -16.609 13.125 6.68 1 82.56 138 GLU B O 1
ATOM 3465 N N . GLN B 1 139 ? -15.188 12.094 5.316 1 78.56 139 GLN B N 1
ATOM 3466 C CA . GLN B 1 139 ? -14.148 13.086 5.555 1 78.56 139 GLN B CA 1
ATOM 3467 C C . GLN B 1 139 ? -14.391 14.344 4.719 1 78.56 139 GLN B C 1
ATOM 3469 O O . GLN B 1 139 ? -14.031 15.445 5.133 1 78.56 139 GLN B O 1
ATOM 3474 N N . ILE B 1 140 ? -14.984 14.141 3.576 1 77.06 140 ILE B N 1
ATOM 3475 C CA . ILE B 1 140 ? -15.148 15.266 2.662 1 77.06 140 ILE B CA 1
ATOM 3476 C C . ILE B 1 140 ? -16.5 15.922 2.887 1 77.06 140 ILE B C 1
ATOM 3478 O O . ILE B 1 140 ? -16.734 17.047 2.445 1 77.06 140 ILE B O 1
ATOM 3482 N N . ARG B 1 141 ? -17.312 15.32 3.613 1 74.5 141 ARG B N 1
ATOM 3483 C CA . ARG B 1 141 ? -18.656 15.812 3.838 1 74.5 141 ARG B CA 1
ATOM 3484 C C . ARG B 1 141 ? -18.641 17.25 4.344 1 74.5 141 ARG B C 1
ATOM 3486 O O . ARG B 1 141 ? -19.375 18.109 3.846 1 74.5 141 ARG B O 1
ATOM 3493 N N . PRO B 1 142 ? -17.719 17.516 5.246 1 69.19 142 PRO B N 1
ATOM 3494 C CA . PRO B 1 142 ? -17.734 18.906 5.711 1 69.19 142 PRO B CA 1
ATOM 3495 C C . PRO B 1 142 ? -17.062 19.859 4.727 1 69.19 142 PRO B C 1
ATOM 3497 O O . PRO B 1 142 ? -17.234 21.078 4.828 1 69.19 142 PRO B O 1
ATOM 3500 N N . CYS B 1 143 ? -16.344 19.328 3.729 1 64.12 143 CYS B N 1
ATOM 3501 C CA . CYS B 1 143 ? -15.602 20.156 2.791 1 64.12 143 CYS B CA 1
ATOM 3502 C C . CYS B 1 143 ? -16.484 20.594 1.619 1 64.12 143 CYS B C 1
ATOM 3504 O O . CYS B 1 143 ? -17.391 19.859 1.219 1 64.12 143 CYS B O 1
ATOM 3506 N N . ARG B 1 144 ? -16.359 21.922 1.292 1 59.91 144 ARG B N 1
ATOM 3507 C CA . ARG B 1 144 ? -17.078 22.391 0.115 1 59.91 144 ARG B CA 1
ATOM 3508 C C . ARG B 1 144 ? -16.438 21.875 -1.166 1 59.91 144 ARG B C 1
ATOM 3510 O O . ARG B 1 144 ? -15.219 21.875 -1.298 1 59.91 144 ARG B O 1
ATOM 3517 N N . LEU B 1 145 ? -17.047 20.984 -1.706 1 57.75 145 LEU B N 1
ATOM 3518 C CA . LEU B 1 145 ? -16.531 20.422 -2.945 1 57.75 145 LEU B CA 1
ATOM 3519 C C . LEU B 1 145 ? -16.156 21.516 -3.939 1 57.75 145 LEU B C 1
ATOM 3521 O O . LEU B 1 145 ? -15.477 21.25 -4.934 1 57.75 145 LEU B O 1
ATOM 3525 N N . THR B 1 146 ? -16.766 22.703 -3.666 1 53.38 146 THR B N 1
ATOM 3526 C CA . THR B 1 146 ? -16.438 23.781 -4.598 1 53.38 146 THR B CA 1
ATOM 3527 C C . THR B 1 146 ? -15.102 24.406 -4.25 1 53.38 146 THR B C 1
ATOM 3529 O O . THR B 1 146 ? -14.633 24.312 -3.113 1 53.38 146 THR B O 1
ATOM 3532 N N . GLY B 1 147 ? -14.195 24.828 -5.098 1 46.66 147 GLY B N 1
ATOM 3533 C CA . GLY B 1 147 ? -12.867 25.406 -5.238 1 46.66 147 GLY B CA 1
ATOM 3534 C C . GLY B 1 147 ? -12.461 26.266 -4.062 1 46.66 147 GLY B C 1
ATOM 3535 O O . GLY B 1 147 ? -11.297 26.656 -3.941 1 46.66 147 GLY B O 1
ATOM 3536 N N . GLN B 1 148 ? -13.328 27.312 -3.664 1 40.72 148 GLN B N 1
ATOM 3537 C CA . GLN B 1 148 ? -12.789 28.328 -2.768 1 40.72 148 GLN B CA 1
ATOM 3538 C C . GLN B 1 148 ? -12.664 27.797 -1.344 1 40.72 148 GLN B C 1
ATOM 3540 O O . GLN B 1 148 ? -13.641 27.344 -0.753 1 40.72 148 GLN B O 1
ATOM 3545 N N . PRO B 1 149 ? -11.539 27.266 -1.085 1 42.62 149 PRO B N 1
ATOM 3546 C CA . PRO B 1 149 ? -11.297 26.75 0.265 1 42.62 149 PRO B CA 1
ATOM 3547 C C . PRO B 1 149 ? -11.945 27.609 1.349 1 42.62 149 PRO B C 1
ATOM 3549 O O . PRO B 1 149 ? -11.789 28.844 1.352 1 42.62 149 PRO B O 1
ATOM 3552 N N . SER B 1 150 ? -13.086 27.594 1.684 1 37.72 150 SER B N 1
ATOM 3553 C CA . SER B 1 150 ? -13.258 28.344 2.922 1 37.72 150 SER B CA 1
ATOM 3554 C C . SER B 1 150 ? -12.031 28.219 3.818 1 37.72 150 SER B C 1
ATOM 3556 O O . SER B 1 150 ? -11.352 27.188 3.82 1 37.72 150 SER B O 1
ATOM 3558 N N . ALA B 1 151 ? -11.32 29.25 4.328 1 35.44 151 ALA B N 1
ATOM 3559 C CA . ALA B 1 151 ? -10.094 29.703 4.984 1 35.44 151 ALA B CA 1
ATOM 3560 C C . ALA B 1 151 ? -9.617 28.672 6.016 1 35.44 151 ALA B C 1
ATOM 3562 O O . ALA B 1 151 ? -8.414 28.438 6.148 1 35.44 151 ALA B O 1
ATOM 3563 N N . ALA B 1 152 ? -10.383 28.234 6.867 1 37 152 ALA B N 1
ATOM 3564 C CA . ALA B 1 152 ? -9.992 27.781 8.203 1 37 152 ALA B CA 1
ATOM 3565 C C . ALA B 1 152 ? -9.391 26.375 8.156 1 37 152 ALA B C 1
ATOM 3567 O O . ALA B 1 152 ? -8.344 26.125 8.75 1 37 152 ALA B O 1
ATOM 3568 N N . TYR B 1 153 ? -10.156 25.344 7.73 1 35.59 153 TYR B N 1
ATOM 3569 C CA . TYR B 1 153 ? -9.719 23.969 7.969 1 35.59 153 TYR B CA 1
ATOM 3570 C C . TYR B 1 153 ? -8.602 23.578 7.008 1 35.59 153 TYR B C 1
ATOM 3572 O O . TYR B 1 153 ? -7.703 22.828 7.371 1 35.59 153 TYR B O 1
ATOM 3580 N N . LEU B 1 154 ? -8.625 23.906 5.715 1 38.59 154 LEU B N 1
ATOM 3581 C CA . LEU B 1 154 ? -7.586 23.719 4.707 1 38.59 154 LEU B CA 1
ATOM 3582 C C . LEU B 1 154 ? -6.328 24.5 5.086 1 38.59 154 LEU B C 1
ATOM 3584 O O . LEU B 1 154 ? -5.254 24.25 4.539 1 38.59 154 LEU B O 1
ATOM 3588 N N . TYR B 1 155 ? -6.395 25.703 5.602 1 34.44 155 TYR B N 1
ATOM 3589 C CA . TYR B 1 155 ? -5.352 26.562 6.148 1 34.44 155 TYR B CA 1
ATOM 3590 C C . TYR B 1 155 ? -4.441 25.781 7.09 1 34.44 155 TYR B C 1
ATOM 3592 O O . TYR B 1 155 ? -3.242 26.062 7.176 1 34.44 155 TYR B O 1
ATOM 3600 N N . SER B 1 156 ? -5.004 25.047 8.023 1 39.25 156 SER B N 1
ATOM 3601 C CA . SER B 1 156 ? -4.133 24.406 9 1 39.25 156 SER B CA 1
ATOM 3602 C C . SER B 1 156 ? -3.242 23.359 8.336 1 39.25 156 SER B C 1
ATOM 3604 O O . SER B 1 156 ? -2.152 23.062 8.828 1 39.25 156 SER B O 1
ATOM 3606 N N . LEU B 1 157 ? -3.711 22.5 7.496 1 40.06 157 LEU B N 1
ATOM 3607 C CA . LEU B 1 157 ? -2.891 21.5 6.82 1 40.06 157 LEU B CA 1
ATOM 3608 C C . LEU B 1 157 ? -1.95 22.156 5.816 1 40.06 157 LEU B C 1
ATOM 3610 O O . LEU B 1 157 ? -0.839 21.672 5.59 1 40.06 157 LEU B O 1
ATOM 3614 N N . SER B 1 158 ? -2.43 22.922 4.785 1 40.34 158 SER B N 1
ATOM 3615 C CA . SER B 1 158 ? -1.666 23.609 3.748 1 40.34 158 SER B CA 1
ATOM 3616 C C . SER B 1 158 ? -1.002 24.875 4.293 1 40.34 158 SER B C 1
ATOM 3618 O O . SER B 1 158 ? -1.614 25.938 4.32 1 40.34 158 SER B O 1
ATOM 3620 N N . ALA B 1 159 ? -0.438 25 5.387 1 39.84 159 ALA B N 1
ATOM 3621 C CA . ALA B 1 159 ? 0.17 26.281 5.727 1 39.84 159 ALA B CA 1
ATOM 3622 C C . ALA B 1 159 ? 0.588 27.047 4.469 1 39.84 159 ALA B C 1
ATOM 3624 O O . ALA B 1 159 ? 0.271 28.219 4.316 1 39.84 159 ALA B O 1
ATOM 3625 N N . HIS B 1 160 ? 1.887 26.859 3.875 1 37.72 160 HIS B N 1
ATOM 3626 C CA . HIS B 1 160 ? 2.518 27.938 3.109 1 37.72 160 HIS B CA 1
ATOM 3627 C C . HIS B 1 160 ? 2.049 27.922 1.657 1 37.72 160 HIS B C 1
ATOM 3629 O O . HIS B 1 160 ? 2.389 27 0.899 1 37.72 160 HIS B O 1
ATOM 3635 N N . PRO B 1 161 ? 0.822 28.375 1.324 1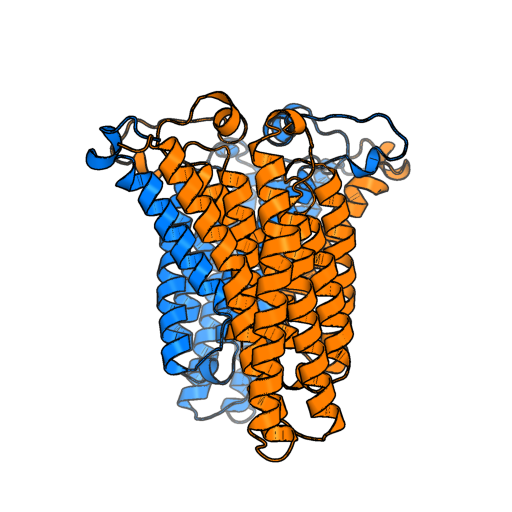 42.44 161 PRO B N 1
ATOM 3636 C CA . PRO B 1 161 ? 0.537 28.719 -0.073 1 42.44 161 PRO B CA 1
ATOM 3637 C C . PRO B 1 161 ? 1.714 29.391 -0.768 1 42.44 161 PRO B C 1
ATOM 3639 O O . PRO B 1 161 ? 2.059 30.531 -0.436 1 42.44 161 PRO B O 1
ATOM 3642 N N . GLN B 1 162 ? 2.936 28.953 -0.818 1 40.09 162 GLN B N 1
ATOM 3643 C CA . GLN B 1 162 ? 3.746 29.812 -1.665 1 40.09 162 GLN B CA 1
ATOM 3644 C C . GLN B 1 162 ? 3.17 29.906 -3.076 1 40.09 162 GLN B C 1
ATOM 3646 O O . GLN B 1 162 ? 3.139 28.906 -3.801 1 40.09 162 GLN B O 1
ATOM 3651 N N . SER B 1 163 ? 2.023 30.578 -3.32 1 41.09 163 SER B N 1
ATOM 3652 C CA . SER B 1 163 ? 1.5 31.094 -4.582 1 41.09 163 SER B CA 1
ATOM 3653 C C . SER B 1 163 ? 2.629 31.438 -5.547 1 41.09 163 SER B C 1
ATOM 3655 O O . SER B 1 163 ? 3.377 32.406 -5.312 1 41.09 163 SER B O 1
ATOM 3657 N N . HIS B 1 164 ? 3.49 30.625 -5.965 1 39.88 164 HIS B N 1
ATOM 3658 C CA . HIS B 1 164 ? 4.266 31.188 -7.07 1 39.88 164 HIS B CA 1
ATOM 3659 C C . HIS B 1 164 ? 3.367 31.516 -8.258 1 39.88 164 HIS B C 1
ATOM 3661 O O . HIS B 1 164 ? 2.508 30.719 -8.633 1 39.88 164 HIS B O 1
ATOM 3667 N N . SER B 1 165 ? 3.016 32.719 -8.469 1 44 165 SER B N 1
ATOM 3668 C CA . SER B 1 165 ? 2.289 33.469 -9.484 1 44 165 SER B CA 1
ATOM 3669 C C . SER B 1 165 ? 2.59 32.969 -10.883 1 44 165 SER B C 1
ATOM 3671 O O . SER B 1 165 ? 2.1 33.5 -11.875 1 44 165 SER B O 1
ATOM 3673 N N . GLY B 1 166 ? 3.518 32.156 -11.266 1 45.44 166 GLY B N 1
ATOM 3674 C CA . GLY B 1 166 ? 3.797 31.984 -12.688 1 45.44 166 GLY B CA 1
ATOM 3675 C C . GLY B 1 166 ? 2.854 31 -13.367 1 45.44 166 GLY B C 1
ATOM 3676 O O . GLY B 1 166 ? 1.956 30.453 -12.734 1 45.44 166 GLY B O 1
ATOM 3677 N N . PRO B 1 167 ? 2.879 30.922 -14.75 1 49.53 167 PRO B N 1
ATOM 3678 C CA . PRO B 1 167 ? 2.014 30.094 -15.586 1 49.53 167 PRO B CA 1
ATOM 3679 C C . PRO B 1 167 ? 1.935 28.656 -15.109 1 49.53 167 PRO B C 1
ATOM 3681 O O . PRO B 1 167 ? 0.961 27.953 -15.398 1 49.53 167 PRO B O 1
ATOM 3684 N N . LEU B 1 168 ? 2.924 28.344 -14.477 1 48.88 168 LEU B N 1
ATOM 3685 C CA . LEU B 1 168 ? 2.945 26.953 -14.016 1 48.88 168 LEU B CA 1
ATOM 3686 C C . LEU B 1 168 ? 2.541 26.859 -12.547 1 48.88 168 LEU B C 1
ATOM 3688 O O . LEU B 1 168 ? 2.818 25.859 -11.891 1 48.88 168 LEU B O 1
ATOM 3692 N N . GLY B 1 169 ? 1.921 27.828 -12.156 1 52.69 169 GLY B N 1
ATOM 3693 C CA . GLY B 1 169 ? 1.514 27.938 -10.766 1 52.69 169 GLY B CA 1
ATOM 3694 C C . GLY B 1 169 ? 0.529 26.859 -10.344 1 52.69 169 GLY B C 1
ATOM 3695 O O . GLY B 1 169 ? 0.466 26.484 -9.172 1 52.69 169 GLY B O 1
ATOM 3696 N N . PHE B 1 170 ? -0.085 26.469 -11.461 1 53.81 170 PHE B N 1
ATOM 3697 C CA . PHE B 1 170 ? -1.146 25.516 -11.164 1 53.81 170 PHE B CA 1
ATOM 3698 C C . PHE B 1 170 ? -0.564 24.203 -10.664 1 53.81 170 PHE B C 1
ATOM 3700 O O . PHE B 1 170 ? -1.21 23.469 -9.906 1 53.81 170 PHE B O 1
ATOM 3707 N N . LEU B 1 171 ? 0.589 23.969 -11.094 1 54.28 171 LEU B N 1
ATOM 3708 C CA . LEU B 1 171 ? 1.232 22.719 -10.711 1 54.28 171 LEU B CA 1
ATOM 3709 C C . LEU B 1 171 ? 1.653 22.734 -9.25 1 54.28 171 LEU B C 1
ATOM 3711 O O . LEU B 1 171 ? 1.935 21.703 -8.656 1 54.28 171 LEU B O 1
ATOM 3715 N N . TRP B 1 172 ? 1.53 23.953 -8.75 1 52.41 172 TRP B N 1
ATOM 3716 C CA . TRP B 1 172 ? 2.066 24.172 -7.41 1 52.41 172 TRP B CA 1
ATOM 3717 C C . TRP B 1 172 ? 0.955 24.141 -6.367 1 52.41 172 TRP B C 1
ATOM 3719 O O . TRP B 1 172 ? 1.209 24.328 -5.176 1 52.41 172 TRP B O 1
ATOM 3729 N N . ARG B 1 173 ? -0.216 24.047 -6.918 1 54.66 173 ARG B N 1
ATOM 3730 C CA . ARG B 1 173 ? -1.286 24.156 -5.93 1 54.66 173 ARG B CA 1
ATOM 3731 C C . ARG B 1 173 ? -1.582 22.812 -5.289 1 54.66 173 ARG B C 1
ATOM 3733 O O . ARG B 1 173 ? -1.728 21.797 -5.984 1 54.66 173 ARG B O 1
ATOM 3740 N N . ARG B 1 174 ? -1.186 22.75 -4.043 1 58.12 174 ARG B N 1
ATOM 3741 C CA . ARG B 1 174 ? -1.541 21.578 -3.246 1 58.12 174 ARG B CA 1
ATOM 3742 C C . ARG B 1 174 ? -2.986 21.656 -2.766 1 58.12 174 ARG B C 1
ATOM 3744 O O . ARG B 1 174 ? -3.354 22.594 -2.047 1 58.12 174 ARG B O 1
ATOM 3751 N N . ASP B 1 175 ? -3.891 20.969 -3.59 1 60 175 ASP B N 1
ATOM 3752 C CA . ASP B 1 175 ? -5.254 20.953 -3.072 1 60 175 ASP B CA 1
ATOM 3753 C C . ASP B 1 175 ? -5.402 19.938 -1.942 1 60 175 ASP B C 1
ATOM 3755 O O . ASP B 1 175 ? -4.969 18.781 -2.07 1 60 175 ASP B O 1
ATOM 3759 N N . GLY B 1 176 ? -5.688 20.281 -0.815 1 64.12 176 GLY B N 1
ATOM 3760 C CA . GLY B 1 176 ? -5.883 19.5 0.396 1 64.12 176 GLY B CA 1
ATOM 3761 C C . GLY B 1 176 ? -6.824 18.328 0.204 1 64.12 176 GLY B C 1
ATOM 3762 O O . GLY B 1 176 ? -6.664 17.297 0.843 1 64.12 176 GLY B O 1
ATOM 3763 N N . ARG B 1 177 ? -7.734 18.469 -0.747 1 68.25 177 ARG B N 1
ATOM 3764 C CA . ARG B 1 177 ? -8.719 17.406 -0.923 1 68.25 177 ARG B CA 1
ATOM 3765 C C . ARG B 1 177 ? -8.102 16.203 -1.622 1 68.25 177 ARG B C 1
ATOM 3767 O O . ARG B 1 177 ? -8.367 15.055 -1.252 1 68.25 177 ARG B O 1
ATOM 3774 N N . SER B 1 178 ? -7.344 16.484 -2.568 1 71.5 178 SER B N 1
ATOM 3775 C CA . SER B 1 178 ? -6.672 15.391 -3.25 1 71.5 178 SER B CA 1
ATOM 3776 C C . SER B 1 178 ? -5.73 14.648 -2.305 1 71.5 178 SER B C 1
ATOM 3778 O O . SER B 1 178 ? -5.566 13.43 -2.412 1 71.5 178 SER B O 1
ATOM 3780 N N . GLN B 1 179 ? -5.25 15.336 -1.406 1 72.25 179 GLN B N 1
ATOM 3781 C CA . GLN B 1 179 ? -4.348 14.711 -0.447 1 72.25 179 GLN B CA 1
ATOM 3782 C C . GLN B 1 179 ? -5.109 13.797 0.509 1 72.25 179 GLN B C 1
ATOM 3784 O O . GLN B 1 179 ? -4.602 12.742 0.91 1 72.25 179 GLN B O 1
ATOM 3789 N N . VAL B 1 180 ? -6.281 14.211 0.743 1 72.56 180 VAL B N 1
ATOM 3790 C CA . VAL B 1 180 ? -7.094 13.367 1.615 1 72.56 180 VAL B CA 1
ATOM 3791 C C . VAL B 1 180 ? -7.406 12.047 0.913 1 72.56 180 VAL B C 1
ATOM 3793 O O . VAL B 1 180 ? -7.355 10.984 1.53 1 72.56 180 VAL B O 1
ATOM 3796 N N . PHE B 1 181 ? -7.707 12.117 -0.343 1 76.62 181 PHE B N 1
ATOM 3797 C CA . PHE B 1 181 ? -7.984 10.922 -1.128 1 76.62 181 PHE B CA 1
ATOM 3798 C C . PHE B 1 181 ? -6.773 9.992 -1.158 1 76.62 181 PHE B C 1
ATOM 3800 O O . PHE B 1 181 ? -6.895 8.789 -0.92 1 76.62 181 PHE B O 1
ATOM 3807 N N . MET B 1 182 ? -5.672 10.602 -1.346 1 75.5 182 MET B N 1
ATOM 3808 C CA . MET B 1 182 ? -4.445 9.812 -1.414 1 75.5 182 MET B CA 1
ATOM 3809 C C . MET B 1 182 ? -4.109 9.211 -0.053 1 75.5 182 MET B C 1
ATOM 3811 O O . MET B 1 182 ? -3.797 8.023 0.047 1 75.5 182 MET B O 1
ATOM 3815 N N . ASP B 1 183 ? -4.285 10 0.904 1 76.69 183 ASP B N 1
ATOM 3816 C CA . ASP B 1 183 ? -3.93 9.547 2.246 1 76.69 183 ASP B CA 1
ATOM 3817 C C . ASP B 1 183 ? -4.855 8.43 2.713 1 76.69 183 ASP B C 1
ATOM 3819 O O . ASP B 1 183 ? -4.414 7.488 3.381 1 76.69 183 ASP B O 1
ATOM 3823 N N . THR B 1 184 ? -6.051 8.523 2.312 1 80.56 184 THR B N 1
ATOM 3824 C CA . THR B 1 184 ? -6.996 7.492 2.727 1 80.56 184 THR B CA 1
ATOM 3825 C C . THR B 1 184 ? -6.699 6.172 2.023 1 80.56 184 THR B C 1
ATOM 3827 O O . THR B 1 184 ? -6.723 5.109 2.648 1 80.56 184 THR B O 1
ATOM 3830 N N . PHE B 1 185 ? -6.379 6.242 0.854 1 80.81 185 PHE B N 1
ATOM 3831 C CA . PHE B 1 185 ? -6.039 5.027 0.124 1 80.81 185 PHE B CA 1
ATOM 3832 C C . PHE B 1 185 ? -4.773 4.391 0.691 1 80.81 185 PHE B C 1
ATOM 3834 O O . PHE B 1 185 ? -4.719 3.176 0.881 1 80.81 185 PHE B O 1
ATOM 3841 N N . LEU B 1 186 ? -3.852 5.277 0.921 1 77.06 186 LEU B N 1
ATOM 3842 C CA . LEU B 1 186 ? -2.59 4.762 1.438 1 77.06 186 LEU B CA 1
ATOM 3843 C C . LEU B 1 186 ? -2.779 4.133 2.814 1 77.06 186 LEU B C 1
ATOM 3845 O O . LEU B 1 186 ? -2.117 3.148 3.15 1 77.06 186 LEU B O 1
ATOM 3849 N N . PHE B 1 187 ? -3.758 4.664 3.451 1 79.19 187 PHE B N 1
ATOM 3850 C CA . PHE B 1 187 ? -4.055 4.18 4.793 1 79.19 187 PHE B CA 1
ATOM 3851 C C . PHE B 1 187 ? -4.551 2.74 4.754 1 79.19 187 PHE B C 1
ATOM 3853 O O . PHE B 1 187 ? -4.258 1.951 5.652 1 79.19 187 PHE B O 1
ATOM 3860 N N . TRP B 1 188 ? -5.133 2.4 3.674 1 86.38 188 TRP B N 1
ATOM 3861 C CA . TRP B 1 188 ? -5.789 1.099 3.627 1 86.38 188 TRP B CA 1
ATOM 3862 C C . TRP B 1 188 ? -4.969 0.108 2.803 1 86.38 188 TRP B C 1
ATOM 3864 O O . TRP B 1 188 ? -5.324 -1.069 2.705 1 86.38 188 TRP B O 1
ATOM 3874 N N . LEU B 1 189 ? -3.869 0.472 2.275 1 83.69 189 LEU B N 1
ATOM 3875 C CA . LEU B 1 189 ? -3.123 -0.394 1.368 1 83.69 189 LEU B CA 1
ATOM 3876 C C . LEU B 1 189 ? -2.549 -1.595 2.111 1 83.69 189 LEU B C 1
ATOM 3878 O O . LEU B 1 189 ? -2.477 -2.695 1.561 1 83.69 189 LEU B O 1
ATOM 3882 N N . ASP B 1 190 ? -2.23 -1.317 3.348 1 86.75 190 ASP B N 1
ATOM 3883 C CA . ASP B 1 190 ? -1.703 -2.434 4.125 1 86.75 190 ASP B CA 1
ATOM 3884 C C . ASP B 1 190 ? -2.775 -3.496 4.359 1 86.75 190 ASP B C 1
ATOM 3886 O O . ASP B 1 190 ? -2.5 -4.695 4.258 1 86.75 190 ASP B O 1
ATOM 3890 N N . THR B 1 191 ? -3.941 -3.068 4.656 1 89.31 191 THR B N 1
ATOM 3891 C CA . THR B 1 191 ? -5.051 -3.992 4.863 1 89.31 191 THR B CA 1
ATOM 3892 C C . THR B 1 191 ? -5.422 -4.695 3.562 1 89.31 191 THR B C 1
ATOM 3894 O O . THR B 1 191 ? -5.75 -5.883 3.564 1 89.31 191 THR B O 1
ATOM 3897 N N . VAL B 1 192 ? -5.371 -3.971 2.502 1 87.94 192 VAL B N 1
ATOM 3898 C CA . VAL B 1 192 ? -5.684 -4.543 1.195 1 87.94 192 VAL B CA 1
ATOM 3899 C C . VAL B 1 192 ? -4.703 -5.664 0.871 1 87.94 192 VAL B C 1
ATOM 3901 O O . VAL B 1 192 ? -5.094 -6.711 0.353 1 87.94 192 VAL B O 1
ATOM 3904 N N . GLU B 1 193 ? -3.475 -5.445 1.234 1 87.94 193 GLU B N 1
ATOM 3905 C CA . GLU B 1 193 ? -2.479 -6.48 0.965 1 87.94 193 GLU B CA 1
ATOM 3906 C C . GLU B 1 193 ? -2.719 -7.715 1.826 1 87.94 193 GLU B C 1
ATOM 3908 O O . GLU B 1 193 ? -2.506 -8.844 1.376 1 87.94 193 GLU B O 1
ATOM 3913 N N . MET B 1 194 ? -3.117 -7.48 3.029 1 90.75 194 MET B N 1
ATOM 3914 C CA . MET B 1 194 ? -3.391 -8.617 3.904 1 90.75 194 MET B CA 1
ATOM 3915 C C . MET B 1 194 ? -4.543 -9.453 3.361 1 90.75 194 MET B C 1
ATOM 3917 O O . MET B 1 194 ? -4.484 -10.688 3.385 1 90.75 194 MET B O 1
ATOM 3921 N N . VAL B 1 195 ? -5.543 -8.797 2.893 1 90.12 195 VAL B N 1
ATOM 3922 C CA . VAL B 1 195 ? -6.711 -9.5 2.373 1 90.12 195 VAL B CA 1
ATOM 3923 C C . VAL B 1 195 ? -6.363 -10.164 1.041 1 90.12 195 VAL B C 1
ATOM 3925 O O . VAL B 1 195 ? -6.891 -11.227 0.717 1 90.12 195 VAL B O 1
ATOM 3928 N N . ARG B 1 196 ? -5.469 -9.602 0.305 1 87.62 196 ARG B N 1
ATOM 3929 C CA . ARG B 1 196 ? -4.996 -10.219 -0.929 1 87.62 196 ARG B CA 1
ATOM 3930 C C . ARG B 1 196 ? -4.27 -11.531 -0.642 1 87.62 196 ARG B C 1
ATOM 3932 O O . ARG B 1 196 ? -4.414 -12.5 -1.391 1 87.62 196 ARG B O 1
ATOM 3939 N N . VAL B 1 197 ? -3.514 -11.516 0.415 1 88.38 197 VAL B N 1
ATOM 3940 C CA . VAL B 1 197 ? -2.793 -12.727 0.801 1 88.38 197 VAL B CA 1
ATOM 3941 C C . VAL B 1 197 ? -3.785 -13.836 1.127 1 88.38 197 VAL B C 1
ATOM 3943 O O . VAL B 1 197 ? -3.533 -15.008 0.837 1 88.38 197 VAL B O 1
ATOM 3946 N N . ALA B 1 198 ? -4.922 -13.445 1.686 1 89.62 198 ALA B N 1
ATOM 3947 C CA . ALA B 1 198 ? -5.953 -14.422 2.01 1 89.62 198 ALA B CA 1
ATOM 3948 C C . ALA B 1 198 ? -6.57 -15.008 0.744 1 89.62 198 ALA B C 1
ATOM 3950 O O . ALA B 1 198 ? -7.129 -16.109 0.768 1 89.62 198 ALA B O 1
ATOM 3951 N N . GLY B 1 199 ? -6.477 -14.258 -0.333 1 86 199 GLY B N 1
ATOM 3952 C CA . GLY B 1 199 ? -7.051 -14.703 -1.593 1 86 199 GLY B CA 1
ATOM 3953 C C . GLY B 1 199 ? -6.148 -15.664 -2.348 1 86 199 GLY B C 1
ATOM 3954 O O . GLY B 1 199 ? -6.574 -16.281 -3.328 1 86 199 GLY B O 1
ATOM 3955 N N . GLU B 1 200 ? -4.941 -15.852 -1.93 1 84.31 200 GLU B N 1
ATOM 3956 C CA . GLU B 1 200 ? -4.051 -16.844 -2.531 1 84.31 200 GLU B CA 1
ATOM 3957 C C . GLU B 1 200 ? -4.551 -18.266 -2.277 1 84.31 200 GLU B C 1
ATOM 3959 O O . GLU B 1 200 ? -4.922 -18.609 -1.153 1 84.31 200 GLU B O 1
ATOM 3964 N N . PRO B 1 201 ? -4.586 -19.031 -3.324 1 86.75 201 PRO B N 1
ATOM 3965 C CA . PRO B 1 201 ? -5.145 -20.391 -3.197 1 86.75 201 PRO B CA 1
ATOM 3966 C C . PRO B 1 201 ? -4.473 -21.203 -2.094 1 86.75 201 PRO B C 1
ATOM 3968 O O . PRO B 1 201 ? -5.141 -21.969 -1.394 1 86.75 201 PRO B O 1
ATOM 3971 N N . SER B 1 202 ? -3.182 -21.047 -1.875 1 87.88 202 SER B N 1
ATOM 3972 C CA . SER B 1 202 ? -2.482 -21.812 -0.847 1 87.88 202 SER B CA 1
ATOM 3973 C C . SER B 1 202 ? -2.953 -21.422 0.55 1 87.88 202 SER B C 1
ATOM 3975 O O . SER B 1 202 ? -3.049 -22.266 1.439 1 87.88 202 SER B O 1
ATOM 3977 N N . VAL B 1 203 ? -3.32 -20.203 0.695 1 89.69 203 VAL B N 1
ATOM 3978 C CA . VAL B 1 203 ? -3.748 -19.703 1.997 1 89.69 203 VAL B CA 1
ATOM 3979 C C . VAL B 1 203 ? -5.258 -19.859 2.145 1 89.69 203 VAL B C 1
ATOM 3981 O O . VAL B 1 203 ? -5.746 -20.25 3.209 1 89.69 203 VAL B O 1
ATOM 3984 N N . TYR B 1 204 ? -5.969 -19.703 1.038 1 89.25 204 TYR B N 1
ATOM 3985 C CA . TYR B 1 204 ? -7.43 -19.719 1.062 1 89.25 204 TYR B CA 1
ATOM 3986 C C . TYR B 1 204 ? -7.953 -21.109 1.435 1 89.25 204 TYR B C 1
ATOM 3988 O O . TYR B 1 204 ? -8.945 -21.219 2.154 1 89.25 204 TYR B O 1
ATOM 3996 N N . TYR B 1 205 ? -7.32 -22.109 0.949 1 89.75 205 TYR B N 1
ATOM 3997 C CA . TYR B 1 205 ? -7.785 -23.469 1.213 1 89.75 205 TYR B CA 1
ATOM 3998 C C . TYR B 1 205 ? -7.074 -24.062 2.42 1 89.75 205 TYR B C 1
ATOM 4000 O O . TYR B 1 205 ? -6.949 -25.281 2.533 1 89.75 205 TYR B O 1
ATOM 4008 N N . SER B 1 206 ? -6.578 -23.219 3.248 1 88.56 206 SER B N 1
ATOM 4009 C CA . SER B 1 206 ? -5.973 -23.641 4.508 1 88.56 206 SER B CA 1
ATOM 4010 C C . SER B 1 206 ? -6.672 -23 5.699 1 88.56 206 SER B C 1
ATOM 4012 O O . SER B 1 206 ? -7.578 -22.172 5.531 1 88.56 206 SER B O 1
ATOM 4014 N N . GLY B 1 207 ? -6.391 -23.391 6.879 1 88.44 207 GLY B N 1
ATOM 4015 C CA . GLY B 1 207 ? -6.98 -22.844 8.094 1 88.44 207 GLY B CA 1
ATOM 4016 C C . GLY B 1 207 ? -6.453 -21.469 8.438 1 88.44 207 GLY B C 1
ATOM 4017 O O . GLY B 1 207 ? -6.98 -20.797 9.336 1 88.44 207 GLY B O 1
ATOM 4018 N N . TRP B 1 208 ? -5.527 -20.984 7.625 1 91.75 208 TRP B N 1
ATOM 4019 C CA . TRP B 1 208 ? -4.902 -19.703 7.941 1 91.75 208 TRP B CA 1
ATOM 4020 C C . TRP B 1 208 ? -5.773 -18.547 7.484 1 91.75 208 TRP B C 1
ATOM 4022 O O . TRP B 1 208 ? -5.523 -17.391 7.848 1 91.75 208 TRP B O 1
ATOM 4032 N N . VAL B 1 209 ? -6.82 -18.875 6.754 1 91.19 209 VAL B N 1
ATOM 4033 C CA . VAL B 1 209 ? -7.727 -17.828 6.277 1 91.19 209 VAL B CA 1
ATOM 4034 C C . VAL B 1 209 ? -8.484 -17.219 7.453 1 91.19 209 VAL B C 1
ATOM 4036 O O . VAL B 1 209 ? -8.828 -16.047 7.434 1 91.19 209 VAL B O 1
ATOM 4039 N N . PHE B 1 210 ? -8.648 -17.875 8.609 1 93.56 210 PHE B N 1
ATOM 4040 C CA . PHE B 1 210 ? -9.414 -17.438 9.766 1 93.56 210 PHE B CA 1
ATOM 4041 C C . PHE B 1 210 ? -8.711 -16.281 10.469 1 93.56 210 PHE B C 1
ATOM 4043 O O . PHE B 1 210 ? -9.258 -15.18 10.562 1 93.56 210 PHE B O 1
ATOM 4050 N N . PRO B 1 211 ? -7.496 -16.547 10.828 1 93.88 211 PRO B N 1
ATOM 4051 C CA . PRO B 1 211 ? -6.832 -15.43 11.508 1 93.88 211 PRO B CA 1
ATOM 4052 C C . PRO B 1 211 ? -6.582 -14.234 10.594 1 93.88 211 PRO B C 1
ATOM 4054 O O . PRO B 1 211 ? -6.605 -13.086 11.047 1 93.88 211 PRO B O 1
ATOM 4057 N N . VAL B 1 212 ? -6.359 -14.43 9.352 1 94.12 212 VAL B N 1
ATOM 4058 C CA . VAL B 1 212 ? -6.082 -13.328 8.438 1 94.12 212 VAL B CA 1
ATOM 4059 C C . VAL B 1 212 ? -7.309 -12.422 8.328 1 94.12 212 VAL B C 1
ATOM 4061 O O . VAL B 1 212 ? -7.199 -11.203 8.477 1 94.12 212 VAL B O 1
ATOM 4064 N N . TYR B 1 213 ? -8.508 -12.984 8.18 1 93.88 213 TYR B N 1
ATOM 4065 C CA . TYR B 1 213 ? -9.719 -12.18 8.047 1 93.88 213 TYR B CA 1
ATOM 4066 C C . TYR B 1 213 ? -10.125 -11.578 9.383 1 93.88 213 TYR B C 1
ATOM 4068 O O . TYR B 1 213 ? -10.656 -10.461 9.438 1 93.88 213 TYR B O 1
ATOM 4076 N N . ILE B 1 214 ? -9.852 -12.219 10.43 1 93.88 214 ILE B N 1
ATOM 4077 C CA . ILE B 1 214 ? -10.164 -11.688 11.742 1 93.88 214 ILE B CA 1
ATOM 4078 C C . ILE B 1 214 ? -9.297 -10.461 12.031 1 93.88 214 ILE B C 1
ATOM 4080 O O . ILE B 1 214 ? -9.797 -9.422 12.461 1 93.88 214 ILE B O 1
ATOM 4084 N N . LEU B 1 215 ? -8.047 -10.609 11.742 1 94.81 215 LEU B N 1
ATOM 4085 C CA . LEU B 1 215 ? -7.133 -9.5 11.984 1 94.81 215 LEU B CA 1
ATOM 4086 C C . LEU B 1 215 ? -7.398 -8.352 11.008 1 94.81 215 LEU B C 1
ATOM 4088 O O . LEU B 1 215 ? -7.254 -7.184 11.367 1 94.81 215 LEU B O 1
ATOM 4092 N N . ALA B 1 216 ? -7.719 -8.742 9.797 1 93.69 216 ALA B N 1
ATOM 4093 C CA . ALA B 1 216 ? -8.078 -7.703 8.836 1 93.69 216 ALA B CA 1
ATOM 4094 C C . ALA B 1 216 ? -9.305 -6.922 9.312 1 93.69 216 ALA B C 1
ATOM 4096 O O . ALA B 1 216 ? -9.352 -5.695 9.188 1 93.69 216 ALA B O 1
ATOM 4097 N N . PHE B 1 217 ? -10.25 -7.602 9.883 1 93 217 PHE B N 1
ATOM 4098 C CA . PHE B 1 217 ? -11.445 -6.934 10.391 1 93 217 PHE B CA 1
ATOM 4099 C C . PHE B 1 217 ? -11.094 -6.02 11.555 1 93 217 PHE B C 1
ATOM 4101 O O . PHE B 1 217 ? -11.586 -4.891 11.641 1 93 217 PHE B O 1
ATOM 4108 N N . LEU B 1 218 ? -10.273 -6.504 12.383 1 91.94 218 LEU B N 1
ATOM 4109 C CA . LEU B 1 218 ? -9.852 -5.707 13.531 1 91.94 218 LEU B CA 1
ATOM 4110 C C . LEU B 1 218 ? -9.141 -4.434 13.078 1 91.94 218 LEU B C 1
ATOM 4112 O O . LEU B 1 218 ? -9.297 -3.377 13.695 1 91.94 218 LEU B O 1
ATOM 4116 N N . SER B 1 219 ? -8.422 -4.582 12.039 1 91.56 219 SER B N 1
ATOM 4117 C CA . SER B 1 219 ? -7.699 -3.418 11.531 1 91.56 219 SER B CA 1
ATOM 4118 C C . SER B 1 219 ? -8.664 -2.367 10.984 1 91.56 219 SER B C 1
ATOM 4120 O O . SER B 1 219 ? -8.367 -1.171 11.023 1 91.56 219 SER B O 1
ATOM 4122 N N . THR B 1 220 ? -9.82 -2.783 10.469 1 91.44 220 THR B N 1
ATOM 4123 C CA . THR B 1 220 ? -10.766 -1.836 9.898 1 91.44 220 THR B CA 1
ATOM 4124 C C . THR B 1 220 ? -11.469 -1.041 10.992 1 91.44 220 THR B C 1
ATOM 4126 O O . THR B 1 220 ? -12.039 0.017 10.734 1 91.44 220 THR B O 1
ATOM 4129 N N . LEU B 1 221 ? -11.359 -1.435 12.219 1 88.12 221 LEU B N 1
ATOM 4130 C CA . LEU B 1 221 ? -12 -0.741 13.328 1 88.12 221 LEU B CA 1
ATOM 4131 C C . LEU B 1 221 ? -11.328 0.603 13.594 1 88.12 221 LEU B C 1
ATOM 4133 O O . LEU B 1 221 ? -11.922 1.485 14.219 1 88.12 221 LEU B O 1
ATOM 4137 N N . ARG B 1 222 ? -10.18 0.776 12.992 1 86.75 222 ARG B N 1
ATOM 4138 C CA . ARG B 1 222 ? -9.461 2.031 13.172 1 86.75 222 ARG B CA 1
ATOM 4139 C C . ARG B 1 222 ? -10.188 3.186 12.5 1 86.75 222 ARG B C 1
ATOM 4141 O O . ARG B 1 222 ? -10 4.348 12.867 1 86.75 222 ARG B O 1
ATOM 4148 N N . ILE B 1 223 ? -10.938 2.816 11.578 1 81.81 223 ILE B N 1
ATOM 4149 C CA . ILE B 1 223 ? -11.633 3.855 10.828 1 81.81 223 ILE B CA 1
ATOM 4150 C C . ILE B 1 223 ? -12.609 4.586 11.742 1 81.81 223 ILE B C 1
ATOM 4152 O O . ILE B 1 223 ? -13.008 5.719 11.453 1 81.81 223 ILE B O 1
ATOM 4156 N N . ALA B 1 224 ? -13 3.936 12.82 1 78.81 224 ALA B N 1
ATOM 4157 C CA . ALA B 1 224 ? -13.984 4.516 13.734 1 78.81 224 ALA B CA 1
ATOM 4158 C C . ALA B 1 224 ? -13.359 5.645 14.555 1 78.81 224 ALA B C 1
ATOM 4160 O O . ALA B 1 224 ? -14.078 6.473 15.125 1 78.81 224 ALA B O 1
ATOM 4161 N N . ILE B 1 225 ? -11.953 5.664 14.453 1 77.06 225 ILE B N 1
ATOM 4162 C CA . ILE B 1 225 ? -11.266 6.711 15.195 1 77.06 225 ILE B CA 1
ATOM 4163 C C . ILE B 1 225 ? -11.023 7.918 14.289 1 77.06 225 ILE B C 1
ATOM 4165 O O . ILE B 1 225 ? -10.609 7.766 13.141 1 77.06 225 ILE B O 1
ATOM 4169 N N . THR B 1 226 ? -11.289 9.016 14.648 1 66.06 226 THR B N 1
ATOM 4170 C CA . THR B 1 226 ? -11.141 10.234 13.867 1 66.06 226 THR B CA 1
ATOM 4171 C C . THR B 1 226 ? -9.688 10.453 13.453 1 66.06 226 THR B C 1
ATOM 4173 O O . THR B 1 226 ? -8.773 10.141 14.219 1 66.06 226 THR B O 1
ATOM 4176 N N . PRO B 1 227 ? -9.336 10.867 12.133 1 64.75 227 PRO B N 1
ATOM 4177 C CA . PRO B 1 227 ? -7.992 10.977 11.562 1 64.75 227 PRO B CA 1
ATOM 4178 C C . PRO B 1 227 ? -7.109 11.969 12.32 1 64.75 227 PRO B C 1
ATOM 4180 O O . PRO B 1 227 ? -5.879 11.844 12.305 1 64.75 227 PRO B O 1
ATOM 4183 N N . HIS B 1 228 ? -7.57 12.672 13.422 1 60.28 228 HIS B N 1
ATOM 4184 C CA . HIS B 1 228 ? -6.766 13.641 14.156 1 60.28 228 HIS B CA 1
ATOM 4185 C C . HIS B 1 228 ? -6.734 13.312 15.641 1 60.28 228 HIS B C 1
ATOM 4187 O O . HIS B 1 228 ? -6.203 14.086 16.438 1 60.28 228 HIS B O 1
ATOM 4193 N N . ASN B 1 229 ? -7.215 12.148 15.82 1 67.44 229 ASN B N 1
ATOM 4194 C CA . ASN B 1 229 ? -7.148 11.672 17.203 1 67.44 229 ASN B CA 1
ATOM 4195 C C . ASN B 1 229 ? -5.824 10.969 17.484 1 67.44 229 ASN B C 1
ATOM 4197 O O . ASN B 1 229 ? -5.383 10.125 16.703 1 67.44 229 ASN B O 1
ATOM 4201 N N . PRO B 1 230 ? -5.086 11.453 18.406 1 67.06 230 PRO B N 1
ATOM 4202 C CA . PRO B 1 230 ? -3.816 10.797 18.734 1 67.06 230 PRO B CA 1
ATOM 4203 C C . PRO B 1 230 ? -3.975 9.305 19.016 1 67.06 230 PRO B C 1
ATOM 4205 O O . PRO B 1 230 ? -3.006 8.555 18.922 1 67.06 230 PRO B O 1
ATOM 4208 N N . LEU B 1 231 ? -5.215 8.953 19.297 1 71.94 231 LEU B N 1
ATOM 4209 C CA . LEU B 1 231 ? -5.461 7.543 19.547 1 71.94 231 LEU B CA 1
ATOM 4210 C C . LEU B 1 231 ? -5.309 6.727 18.266 1 71.94 231 LEU B C 1
ATOM 4212 O O . LEU B 1 231 ? -5.16 5.5 18.328 1 71.94 231 LEU B O 1
ATOM 4216 N N . LEU B 1 232 ? -5.309 7.418 17.219 1 75.44 232 LEU B N 1
ATOM 4217 C CA . LEU B 1 232 ? -5.219 6.723 15.945 1 75.44 232 LEU B CA 1
ATOM 4218 C C . LEU B 1 232 ? -3.844 6.086 15.766 1 75.44 232 LEU B C 1
ATOM 4220 O O . LEU B 1 232 ? -3.73 4.977 15.234 1 75.44 232 LEU B O 1
ATOM 4224 N N . SER B 1 233 ? -2.883 6.715 16.281 1 75.62 233 SER B N 1
ATOM 4225 C CA . SER B 1 233 ? -1.535 6.172 16.141 1 75.62 233 SER B CA 1
ATOM 4226 C C . SER B 1 233 ? -1.352 4.926 17 1 75.62 233 SER B C 1
ATOM 4228 O O . SER B 1 233 ? -0.807 3.92 16.531 1 75.62 233 SER B O 1
ATOM 4230 N N . SER B 1 234 ? -1.882 5.031 18.141 1 79.19 234 SER B N 1
ATOM 4231 C CA . SER B 1 234 ? -1.792 3.867 19.031 1 79.19 234 SER B CA 1
ATOM 4232 C C . SER B 1 234 ? -2.678 2.73 18.531 1 79.19 234 SER B C 1
ATOM 4234 O O . SER B 1 234 ? -2.285 1.562 18.578 1 79.19 234 SER B O 1
ATOM 4236 N N . ALA B 1 235 ? -3.805 3.092 18.078 1 82.88 235 ALA B N 1
ATOM 4237 C CA . ALA B 1 235 ? -4.711 2.076 17.547 1 82.88 235 ALA B CA 1
ATOM 4238 C C . ALA B 1 235 ? -4.148 1.45 16.281 1 82.88 235 ALA B C 1
ATOM 4240 O O . ALA B 1 235 ? -4.348 0.26 16.016 1 82.88 235 ALA B O 1
ATOM 4241 N N . GLY B 1 236 ? -3.445 2.205 15.547 1 84 236 GLY B N 1
ATOM 4242 C CA . GLY B 1 236 ? -2.822 1.686 14.336 1 84 236 GLY B CA 1
ATOM 4243 C C . GLY B 1 236 ? -1.74 0.659 14.617 1 84 236 GLY B C 1
ATOM 4244 O O . GLY B 1 236 ? -1.667 -0.373 13.945 1 84 236 GLY B O 1
ATOM 4245 N N . VAL B 1 237 ? -1.015 0.916 15.602 1 85.19 237 VAL B N 1
ATOM 4246 C CA . VAL B 1 237 ? 0.069 -0.002 15.938 1 85.19 237 VAL B CA 1
ATOM 4247 C C . VAL B 1 237 ? -0.499 -1.246 16.609 1 85.19 237 VAL B C 1
ATOM 4249 O O . VAL B 1 237 ? -0.09 -2.369 16.312 1 85.19 237 VAL B O 1
ATOM 4252 N N . ALA B 1 238 ? -1.502 -1.059 17.375 1 86.62 238 ALA B N 1
ATOM 4253 C CA . ALA B 1 238 ? -2.031 -2.16 18.172 1 86.62 238 ALA B CA 1
ATOM 4254 C C . ALA B 1 238 ? -2.965 -3.039 17.344 1 86.62 238 ALA B C 1
ATOM 4256 O O . ALA B 1 238 ? -2.969 -4.266 17.5 1 86.62 238 ALA B O 1
ATOM 4257 N N . LEU B 1 239 ? -3.678 -2.434 16.438 1 89.12 239 LEU B N 1
ATOM 4258 C CA . LEU B 1 239 ? -4.715 -3.189 15.75 1 89.12 239 LEU B CA 1
ATOM 4259 C C . LEU B 1 239 ? -4.238 -3.621 14.367 1 89.12 239 LEU B C 1
ATOM 4261 O O . LEU B 1 239 ? -4.793 -4.551 13.773 1 89.12 239 LEU B O 1
ATOM 4265 N N . GLN B 1 240 ? -3.227 -3.014 13.891 1 89.94 240 GLN B N 1
ATOM 4266 C CA . GLN B 1 240 ? -2.848 -3.326 12.516 1 89.94 240 GLN B CA 1
ATOM 4267 C C . GLN B 1 240 ? -1.377 -3.721 12.43 1 89.94 240 GLN B C 1
ATOM 4269 O O . GLN B 1 240 ? -1.055 -4.855 12.07 1 89.94 240 GLN B O 1
ATOM 4274 N N . ASP B 1 241 ? -0.488 -2.926 12.898 1 89.69 241 ASP B N 1
ATOM 4275 C CA . ASP B 1 241 ? 0.925 -3.137 12.602 1 89.69 241 ASP B CA 1
ATOM 4276 C C . ASP B 1 241 ? 1.479 -4.328 13.375 1 89.69 241 ASP B C 1
ATOM 4278 O O . ASP B 1 241 ? 2.137 -5.199 12.797 1 89.69 241 ASP B O 1
ATOM 4282 N N . LEU B 1 242 ? 1.173 -4.449 14.555 1 91.94 242 LEU B N 1
ATOM 4283 C CA . LEU B 1 242 ? 1.713 -5.543 15.352 1 91.94 242 LEU B CA 1
ATOM 4284 C C . LEU B 1 242 ? 1.073 -6.871 14.961 1 91.94 242 LEU B C 1
ATOM 4286 O O . LEU B 1 242 ? 1.776 -7.832 14.641 1 91.94 242 LEU B O 1
ATOM 4290 N N . PRO B 1 243 ? -0.185 -6.898 14.961 1 93.56 243 PRO B N 1
ATOM 4291 C CA . PRO B 1 243 ? -0.8 -8.164 14.555 1 93.56 243 PRO B CA 1
ATOM 4292 C C . PRO B 1 243 ? -0.455 -8.555 13.117 1 93.56 243 PRO B C 1
ATOM 4294 O O . PRO B 1 243 ? -0.248 -9.734 12.828 1 93.56 243 PRO B O 1
ATOM 4297 N N . PHE B 1 244 ? -0.406 -7.621 12.211 1 94.31 244 PHE B N 1
ATOM 4298 C CA . PHE B 1 244 ? -0.07 -7.906 10.828 1 94.31 244 PHE B CA 1
ATOM 4299 C C . PHE B 1 244 ? 1.358 -8.422 10.711 1 94.31 244 PHE B C 1
ATOM 4301 O O . PHE B 1 244 ? 1.648 -9.281 9.867 1 94.31 244 PHE B O 1
ATOM 4308 N N . PHE B 1 245 ? 2.211 -7.898 11.547 1 94.81 245 PHE B N 1
ATOM 4309 C CA . PHE B 1 245 ? 3.59 -8.367 11.516 1 94.81 245 PHE B CA 1
ATOM 4310 C C . PHE B 1 245 ? 3.672 -9.828 11.93 1 94.81 245 PHE B C 1
ATOM 4312 O O . PHE B 1 245 ? 4.305 -10.641 11.242 1 94.81 245 PHE B O 1
ATOM 4319 N N . ILE B 1 246 ? 2.99 -10.133 12.93 1 94.81 246 ILE B N 1
ATOM 4320 C CA . ILE B 1 246 ? 3.035 -11.484 13.469 1 94.81 246 ILE B CA 1
ATOM 4321 C C . ILE B 1 246 ? 2.432 -12.461 12.461 1 94.81 246 ILE B C 1
ATOM 4323 O O . ILE B 1 246 ? 3.02 -13.508 12.172 1 94.81 246 ILE B O 1
ATOM 4327 N N . ILE B 1 247 ? 1.373 -12.078 11.898 1 95 247 ILE B N 1
ATOM 4328 C CA . ILE B 1 247 ? 0.695 -12.992 10.984 1 95 247 ILE B CA 1
ATOM 4329 C C . ILE B 1 247 ? 1.481 -13.094 9.68 1 95 247 ILE B C 1
ATOM 4331 O O . ILE B 1 247 ? 1.561 -14.172 9.078 1 95 247 ILE B O 1
ATOM 4335 N N . ARG B 1 248 ? 2.057 -12.062 9.234 1 94.31 248 ARG B N 1
ATOM 4336 C CA . ARG B 1 248 ? 2.826 -12.102 7.996 1 94.31 248 ARG B CA 1
ATOM 4337 C C . ARG B 1 248 ? 4.066 -12.969 8.148 1 94.31 248 ARG B C 1
ATOM 4339 O O . ARG B 1 248 ? 4.406 -13.734 7.242 1 94.31 248 ARG B O 1
ATOM 4346 N N . VAL B 1 249 ? 4.703 -12.852 9.242 1 93.94 249 VAL B N 1
ATOM 4347 C CA . VAL B 1 249 ? 5.883 -13.68 9.492 1 93.94 249 VAL B CA 1
ATOM 4348 C C . VAL B 1 249 ? 5.484 -15.148 9.555 1 93.94 249 VAL B C 1
ATOM 4350 O O . VAL B 1 249 ? 6.16 -16 8.984 1 93.94 249 VAL B O 1
ATOM 4353 N N . ALA B 1 250 ? 4.367 -15.367 10.156 1 95 250 ALA B N 1
ATOM 4354 C CA . ALA B 1 250 ? 3.869 -16.734 10.234 1 95 250 ALA B CA 1
ATOM 4355 C C . ALA B 1 250 ? 3.529 -17.281 8.844 1 95 250 ALA B C 1
ATOM 4357 O O . ALA B 1 250 ? 3.863 -18.422 8.523 1 95 250 ALA B O 1
ATOM 4358 N N . LEU B 1 251 ? 2.965 -16.5 8.07 1 93.81 251 LEU B N 1
ATOM 4359 C CA . LEU B 1 251 ? 2.572 -16.938 6.73 1 93.81 251 LEU B CA 1
ATOM 4360 C C . LEU B 1 251 ? 3.797 -17.172 5.855 1 93.81 251 LEU B C 1
ATOM 4362 O O . LEU B 1 251 ? 3.814 -18.109 5.047 1 93.81 251 LEU B O 1
ATOM 4366 N N . ILE B 1 252 ? 4.801 -16.359 6.008 1 90.69 252 ILE B N 1
ATOM 4367 C CA . ILE B 1 252 ? 6.02 -16.516 5.223 1 90.69 252 ILE B CA 1
ATOM 4368 C C . ILE B 1 252 ? 6.727 -17.812 5.617 1 90.69 252 ILE B C 1
ATOM 4370 O O . ILE B 1 252 ? 7.273 -18.516 4.766 1 90.69 252 ILE B O 1
ATOM 4374 N N . ILE B 1 253 ? 6.656 -18.141 6.891 1 92.38 253 ILE B N 1
ATOM 4375 C CA . ILE B 1 253 ? 7.312 -19.344 7.379 1 92.38 253 ILE B CA 1
ATOM 4376 C C . ILE B 1 253 ? 6.574 -20.578 6.867 1 92.38 253 ILE B C 1
ATOM 4378 O O . ILE B 1 253 ? 7.199 -21.562 6.484 1 92.38 253 ILE B O 1
ATOM 4382 N N . VAL B 1 254 ? 5.281 -20.547 6.738 1 92.31 254 VAL B N 1
ATOM 4383 C CA . VAL B 1 254 ? 4.48 -21.719 6.391 1 92.31 254 VAL B CA 1
ATOM 4384 C C . VAL B 1 254 ? 4.352 -21.828 4.875 1 92.31 254 VAL B C 1
ATOM 4386 O O . VAL B 1 254 ? 4.477 -22.922 4.312 1 92.31 254 VAL B O 1
ATOM 4389 N N . PHE B 1 255 ? 4.055 -20.734 4.176 1 91.5 255 PHE B N 1
ATOM 4390 C CA . PHE B 1 255 ? 3.686 -20.812 2.768 1 91.5 255 PHE B CA 1
ATOM 4391 C C . PHE B 1 255 ? 4.789 -20.234 1.883 1 91.5 255 PHE B C 1
ATOM 4393 O O . PHE B 1 255 ? 4.746 -20.375 0.659 1 91.5 255 PHE B O 1
ATOM 4400 N N . GLY B 1 256 ? 5.766 -19.578 2.455 1 83.75 256 GLY B N 1
ATOM 4401 C CA . GLY B 1 256 ? 6.793 -18.922 1.652 1 83.75 256 GLY B CA 1
ATOM 4402 C C . GLY B 1 256 ? 6.5 -17.469 1.38 1 83.75 256 GLY B C 1
ATOM 4403 O O . GLY B 1 256 ? 5.809 -16.812 2.158 1 83.75 256 GLY B O 1
ATOM 4404 N N . TYR B 1 257 ? 6.961 -16.875 0.245 1 78.5 257 TYR B N 1
ATOM 4405 C CA . TYR B 1 257 ? 6.875 -15.445 -0.028 1 78.5 257 TYR B CA 1
ATOM 4406 C C . TYR B 1 257 ? 5.547 -15.094 -0.686 1 78.5 257 TYR B C 1
ATOM 4408 O O . TYR B 1 257 ? 5.512 -14.688 -1.852 1 78.5 257 TYR B O 1
ATOM 4416 N N . VAL B 1 258 ? 4.469 -15.242 0.191 1 80.56 258 VAL B N 1
ATOM 4417 C CA . VAL B 1 258 ? 3.139 -14.875 -0.283 1 80.56 258 VAL B CA 1
ATOM 4418 C C . VAL B 1 258 ? 2.973 -13.359 -0.231 1 80.56 258 VAL B C 1
ATOM 4420 O O . VAL B 1 258 ? 2.197 -12.789 -0.999 1 80.56 258 VAL B O 1
ATOM 4423 N N . THR B 1 259 ? 3.709 -12.734 0.664 1 84 259 THR B N 1
ATOM 4424 C CA . THR B 1 259 ? 3.719 -11.281 0.794 1 84 259 THR B CA 1
ATOM 4425 C C . THR B 1 259 ? 5.141 -10.734 0.668 1 84 259 THR B C 1
ATOM 4427 O O . THR B 1 259 ? 6.102 -11.391 1.076 1 84 259 THR B O 1
ATOM 4430 N N . PRO B 1 260 ? 5.176 -9.609 0.049 1 84.25 260 PRO B N 1
ATOM 4431 C CA . PRO B 1 260 ? 6.516 -9.023 -0.018 1 84.25 260 PRO B CA 1
ATOM 4432 C C . PRO B 1 260 ? 7.102 -8.727 1.361 1 84.25 260 PRO B C 1
ATOM 4434 O O . PRO B 1 260 ? 6.371 -8.32 2.271 1 84.25 260 PRO B O 1
ATOM 4437 N N . LEU B 1 261 ? 8.367 -8.938 1.504 1 87.69 261 LEU B N 1
ATOM 4438 C CA . LEU B 1 261 ? 9.07 -8.781 2.771 1 87.69 261 LEU B CA 1
ATOM 4439 C C . LEU B 1 261 ? 9.023 -7.324 3.234 1 87.69 261 LEU B C 1
ATOM 4441 O O . LEU B 1 261 ? 9.211 -7.043 4.422 1 87.69 261 LEU B O 1
ATOM 4445 N N . LEU B 1 262 ? 8.711 -6.48 2.326 1 85.94 262 LEU B N 1
ATOM 4446 C CA . LEU B 1 262 ? 8.695 -5.062 2.67 1 85.94 262 LEU B CA 1
ATOM 4447 C C . LEU B 1 262 ? 7.535 -4.734 3.6 1 85.94 262 LEU B C 1
ATOM 4449 O O . LEU B 1 262 ? 7.629 -3.816 4.414 1 85.94 262 LEU B O 1
ATOM 4453 N N . TYR B 1 263 ? 6.484 -5.52 3.506 1 88 263 TYR B N 1
ATOM 4454 C CA . TYR B 1 263 ? 5.309 -5.227 4.32 1 88 263 TYR B CA 1
ATOM 4455 C C . TYR B 1 263 ? 5.559 -5.582 5.781 1 88 263 TYR B C 1
ATOM 4457 O O . TYR B 1 263 ? 5.316 -4.77 6.676 1 88 263 TYR B O 1
ATOM 4465 N N . PRO B 1 264 ? 6.113 -6.777 6.023 1 90.06 264 PRO B N 1
ATOM 4466 C CA . PRO B 1 264 ? 6.441 -7.062 7.422 1 90.06 264 PRO B CA 1
ATOM 4467 C C . PRO B 1 264 ? 7.539 -6.156 7.965 1 90.06 264 PRO B C 1
ATOM 4469 O O . PRO B 1 264 ? 7.539 -5.82 9.156 1 90.06 264 PRO B O 1
ATOM 4472 N N . LEU B 1 265 ? 8.414 -5.77 7.148 1 86.75 265 LEU B N 1
ATOM 4473 C CA . LEU B 1 265 ? 9.469 -4.859 7.586 1 86.75 265 LEU B CA 1
ATOM 4474 C C . LEU B 1 265 ? 8.883 -3.496 7.945 1 86.75 265 LEU B C 1
ATOM 4476 O O . LEU B 1 265 ? 9.297 -2.883 8.93 1 86.75 265 LEU B O 1
ATOM 4480 N N . LYS B 1 266 ? 7.977 -3.027 7.164 1 86.75 266 LYS B N 1
ATOM 4481 C CA . LYS B 1 266 ? 7.301 -1.77 7.469 1 86.75 266 LYS B CA 1
ATOM 4482 C C . LYS B 1 266 ? 6.559 -1.853 8.797 1 86.75 266 LYS B C 1
ATOM 4484 O O . LYS B 1 266 ? 6.656 -0.943 9.625 1 86.75 266 LYS B O 1
ATOM 4489 N N . ASN B 1 267 ? 5.883 -2.982 8.969 1 89.56 267 ASN B N 1
ATOM 4490 C CA . ASN B 1 267 ? 5.086 -3.137 10.18 1 89.56 267 ASN B CA 1
ATOM 4491 C C . ASN B 1 267 ? 5.965 -3.17 11.43 1 89.56 267 ASN B C 1
ATOM 4493 O O . ASN B 1 267 ? 5.633 -2.561 12.445 1 89.56 267 ASN B O 1
ATOM 4497 N N . VAL B 1 268 ? 7.086 -3.76 11.297 1 88.75 268 VAL B N 1
ATOM 4498 C CA . VAL B 1 268 ? 7.949 -3.879 12.469 1 88.75 268 VAL B CA 1
ATOM 4499 C C . VAL B 1 268 ? 8.656 -2.551 12.727 1 88.75 268 VAL B C 1
ATOM 4501 O O . VAL B 1 268 ? 8.805 -2.129 13.883 1 88.75 268 VAL B O 1
ATOM 4504 N N . LEU B 1 269 ? 9.055 -1.892 11.727 1 85.25 269 LEU B N 1
ATOM 4505 C CA . LEU B 1 269 ? 9.766 -0.631 11.898 1 85.25 269 LEU B CA 1
ATOM 4506 C C . LEU B 1 269 ? 8.844 0.45 12.438 1 85.25 269 LEU B C 1
ATOM 4508 O O . LEU B 1 269 ? 9.227 1.223 13.32 1 85.25 269 LEU B O 1
ATOM 4512 N N . VAL B 1 270 ? 7.66 0.469 11.945 1 83.38 270 VAL B N 1
ATOM 4513 C CA . VAL B 1 270 ? 6.691 1.452 12.414 1 83.38 270 VAL B CA 1
ATOM 4514 C C . VAL B 1 270 ? 6.34 1.169 13.875 1 83.38 270 VAL B C 1
ATOM 4516 O O . VAL B 1 270 ? 6.227 2.094 14.688 1 83.38 270 VAL B O 1
ATOM 4519 N N . SER B 1 271 ? 6.223 -0.071 14.18 1 85.38 271 SER B N 1
ATOM 4520 C CA . SER B 1 271 ? 5.898 -0.433 15.555 1 85.38 271 SER B CA 1
ATOM 4521 C C . SER B 1 271 ? 7.059 -0.124 16.5 1 85.38 271 SER B C 1
ATOM 4523 O O . SER B 1 271 ? 6.855 0.402 17.594 1 85.38 271 SER B O 1
ATOM 4525 N N . LEU B 1 272 ? 8.203 -0.424 16.031 1 83.25 272 LEU B N 1
ATOM 4526 C CA . LEU B 1 272 ? 9.383 -0.191 16.859 1 83.25 272 LEU B CA 1
ATOM 4527 C C . LEU B 1 272 ? 9.609 1.303 17.078 1 83.25 272 LEU B C 1
ATOM 4529 O O . LEU B 1 272 ? 9.977 1.73 18.172 1 83.25 272 LEU B O 1
ATOM 4533 N N . THR B 1 273 ? 9.438 2.045 16.047 1 78.88 273 THR B N 1
ATOM 4534 C CA . THR B 1 273 ? 9.641 3.484 16.172 1 78.88 273 THR B CA 1
ATOM 4535 C C . THR B 1 273 ? 8.578 4.098 17.094 1 78.88 273 THR B C 1
ATOM 4537 O O . THR B 1 273 ? 8.883 4.992 17.891 1 78.88 273 THR B O 1
ATOM 4540 N N . TYR B 1 274 ? 7.43 3.582 16.938 1 77.88 274 TYR B N 1
ATOM 4541 C CA . TYR B 1 274 ? 6.363 4.074 17.797 1 77.88 274 TYR B CA 1
ATOM 4542 C C . TYR B 1 274 ? 6.66 3.766 19.266 1 77.88 274 TYR B C 1
ATOM 4544 O O . TYR B 1 274 ? 6.516 4.633 20.125 1 77.88 274 TYR B O 1
ATOM 4552 N N . ILE B 1 275 ? 7.039 2.578 19.5 1 77.06 275 ILE B N 1
ATOM 4553 C CA . ILE B 1 275 ? 7.324 2.156 20.875 1 77.06 275 ILE B CA 1
ATOM 4554 C C . ILE B 1 275 ? 8.547 2.9 21.391 1 77.06 275 ILE B C 1
ATOM 4556 O O . ILE B 1 275 ? 8.586 3.307 22.562 1 77.06 275 ILE B O 1
ATOM 4560 N N . TYR B 1 276 ? 9.445 3.086 20.531 1 74.69 276 TYR B N 1
ATOM 4561 C CA . TYR B 1 276 ? 10.672 3.771 20.938 1 74.69 276 TYR B CA 1
ATOM 4562 C C . TYR B 1 276 ? 10.391 5.223 21.312 1 74.69 276 TYR B C 1
ATOM 4564 O O . TYR B 1 276 ? 10.789 5.68 22.375 1 74.69 276 TYR B O 1
ATOM 4572 N N . PHE B 1 277 ? 9.672 5.926 20.562 1 71.38 277 PHE B N 1
ATOM 4573 C CA . PHE B 1 277 ? 9.469 7.348 20.797 1 71.38 277 PHE B CA 1
ATOM 4574 C C . PHE B 1 277 ? 8.422 7.578 21.875 1 71.38 277 PHE B C 1
ATOM 4576 O O . PHE B 1 277 ? 8.469 8.578 22.594 1 71.38 277 PHE B O 1
ATOM 4583 N N . THR B 1 278 ? 7.555 6.66 21.922 1 70.56 278 THR B N 1
ATOM 4584 C CA . THR B 1 278 ? 6.496 6.828 22.906 1 70.56 278 THR B CA 1
ATOM 4585 C C . THR B 1 278 ? 6.949 6.316 24.281 1 70.56 278 THR B C 1
ATOM 4587 O O . THR B 1 278 ? 6.621 6.91 25.312 1 70.56 278 THR B O 1
ATOM 4590 N N . PHE B 1 279 ? 7.691 5.207 24.281 1 66.12 279 PHE B N 1
ATOM 4591 C CA . PHE B 1 279 ? 8.008 4.582 25.547 1 66.12 279 PHE B CA 1
ATOM 4592 C C . PHE B 1 279 ? 9.461 4.824 25.938 1 66.12 279 PHE B C 1
ATOM 4594 O O . PHE B 1 279 ? 9.766 5.121 27.094 1 66.12 279 PHE B O 1
ATOM 4601 N N . LEU B 1 280 ? 10.312 4.613 24.922 1 60.72 280 LEU B N 1
ATOM 4602 C CA . LEU B 1 280 ? 11.727 4.594 25.281 1 60.72 280 LEU B CA 1
ATOM 4603 C C . LEU B 1 280 ? 12.242 6.004 25.531 1 60.72 280 LEU B C 1
ATOM 4605 O O . LEU B 1 280 ? 13.117 6.207 26.375 1 60.72 280 LEU B O 1
ATOM 4609 N N . THR B 1 281 ? 11.758 6.941 24.656 1 59.34 281 THR B N 1
ATOM 4610 C CA . THR B 1 281 ? 12.266 8.281 24.906 1 59.34 281 THR B CA 1
ATOM 4611 C C . THR B 1 281 ? 11.852 8.773 26.297 1 59.34 281 THR B C 1
ATOM 4613 O O . THR B 1 281 ? 12.492 9.648 26.859 1 59.34 281 THR B O 1
ATOM 4616 N N . LYS B 1 282 ? 10.82 8.266 26.719 1 56.16 282 LYS B N 1
ATOM 4617 C CA . LYS B 1 282 ? 10.43 8.648 28.078 1 56.16 282 LYS B CA 1
ATOM 4618 C C . LYS B 1 282 ? 11.203 7.855 29.125 1 56.16 282 LYS B C 1
ATOM 4620 O O . LYS B 1 282 ? 11.164 8.18 30.312 1 56.16 282 LYS B O 1
ATOM 4625 N N . LEU B 1 283 ? 11.719 6.738 28.656 1 50.25 283 LEU B N 1
ATOM 4626 C CA . LEU B 1 283 ? 12.5 5.98 29.625 1 50.25 283 LEU B CA 1
ATOM 4627 C C . LEU B 1 283 ? 13.75 6.754 30.047 1 50.25 283 LEU B C 1
ATOM 4629 O O . LEU B 1 283 ? 14.336 7.477 29.234 1 50.25 283 LEU B O 1
ATOM 4633 N N . ARG B 1 284 ? 13.82 7.027 31.25 1 51.12 284 ARG B N 1
ATOM 4634 C CA . ARG B 1 284 ? 14.859 7.715 32 1 51.12 284 ARG B CA 1
ATOM 4635 C C . ARG B 1 284 ? 16.234 7.484 31.391 1 51.12 284 ARG B C 1
ATOM 4637 O O . ARG B 1 284 ? 17.125 8.328 31.5 1 51.12 284 ARG B O 1
ATOM 4644 N N . ILE B 1 285 ? 16.438 6.371 30.969 1 47.62 285 ILE B N 1
ATOM 4645 C CA . ILE B 1 285 ? 17.797 6.098 30.516 1 47.62 285 ILE B CA 1
ATOM 4646 C C . ILE B 1 285 ? 18.141 7.031 29.359 1 47.62 285 ILE B C 1
ATOM 4648 O O . ILE B 1 285 ? 19.297 7.465 29.219 1 47.62 285 ILE B O 1
ATOM 4652 N N . PHE B 1 286 ? 17.188 7.375 28.547 1 46.94 286 PHE B N 1
ATOM 4653 C CA . PHE B 1 286 ? 17.484 8.266 27.422 1 46.94 286 PHE B CA 1
ATOM 4654 C C . PHE B 1 286 ? 17.266 9.719 27.828 1 46.94 286 PHE B C 1
ATOM 4656 O O . PHE B 1 286 ? 17.531 10.625 27.031 1 46.94 286 PHE B O 1
ATOM 4663 N N . ARG B 1 287 ? 16.422 10.008 28.859 1 46.72 287 ARG B N 1
ATOM 4664 C CA . ARG B 1 287 ? 16.328 11.359 29.406 1 46.72 287 ARG B CA 1
ATOM 4665 C C . ARG B 1 287 ? 17.719 11.891 29.781 1 46.72 287 ARG B C 1
ATOM 4667 O O . ARG B 1 287 ? 17.938 13.102 29.812 1 46.72 287 ARG B O 1
ATOM 4674 N N . SER B 1 288 ? 18.453 10.984 30.578 1 40 288 SER B N 1
ATOM 4675 C CA . SER B 1 288 ? 19.656 11.633 31.078 1 40 288 SER B CA 1
ATOM 4676 C C . SER B 1 288 ? 20.5 12.211 29.938 1 40 288 SER B C 1
ATOM 4678 O O . SER B 1 288 ? 21.125 13.258 30.094 1 40 288 SER B O 1
ATOM 4680 N N . HIS B 1 289 ? 21.172 11.352 29.172 1 37.66 289 HIS B N 1
ATOM 4681 C CA . HIS B 1 289 ? 22.297 11.906 28.422 1 37.66 289 HIS B CA 1
ATOM 4682 C C . HIS B 1 289 ? 21.812 12.773 27.266 1 37.66 289 HIS B C 1
ATOM 4684 O O . HIS B 1 289 ? 20.953 12.367 26.484 1 37.66 289 HIS B O 1
ATOM 4690 N N . SER B 1 290 ? 21.812 14.148 27.469 1 39.94 290 SER B N 1
ATOM 4691 C CA . SER B 1 290 ? 22.109 15.266 26.562 1 39.94 290 SER B CA 1
ATOM 4692 C C . SER B 1 290 ? 22.75 14.773 25.266 1 39.94 290 SER B C 1
ATOM 4694 O O . SER B 1 290 ? 23.922 15.016 25.016 1 39.94 290 SER B O 1
ATOM 4696 N N . MET B 1 291 ? 22.875 13.555 25.266 1 36.22 291 MET B N 1
ATOM 4697 C CA . MET B 1 291 ? 23.875 13.305 24.234 1 36.22 291 MET B CA 1
ATOM 4698 C C . MET B 1 291 ? 23.562 14.102 22.969 1 36.22 291 MET B C 1
ATOM 4700 O O . MET B 1 291 ? 24.469 14.633 22.328 1 36.22 291 MET B O 1
ATOM 4704 N N . PHE B 1 292 ? 22.609 13.531 21.938 1 33.59 292 PHE B N 1
ATOM 4705 C CA . PHE B 1 292 ? 22.75 14.18 20.641 1 33.59 292 PHE B CA 1
ATOM 4706 C C . PHE B 1 292 ? 21.844 15.406 20.547 1 33.59 292 PHE B C 1
ATOM 4708 O O . PHE B 1 292 ? 20.703 15.391 21.031 1 33.59 292 PHE B O 1
#

Foldseek 3Di:
DPPPLVVLVVVLVVLLLCLLLVLLQVLLQVLLVLVCVLVPNDVVSSVVSNVVSVVLSVCLCVPPVVVVVVCCVVPVPCVVPQWDVNLVSSLVRGVVVSLVSLLVSLVSCLVSVHDDDLPPLVSVVSNVVSSLSNLLSVVCVVPDPDDDGPCPPQCVVPVPLPQPVDPCSVVVDDDPSVVSSVVSVVLCVLLSLLVVLCSDPVNSNDPLNVLSSVLSSQQSCLSRRHDPPPVSLVSNLVRPLVSVLVSCVVCCVPPNPSDPPVSSVVSVVSNVVCCCVVPVCPPPVVVPDPPD/DPPPLVVLVVVLVVLLLCLLLVLLQVLLQVLLVLVCVLVPNDVVSSVVSNVVSVVLSVCLCPPPVVVVVVCCVVCVPVVPPLWDVNLVSSLVRGVVVSLVSLLVSLVSCLVSVHDDDLPPLPSVVSNVVSSLSNLLSVVCVVPDPDDDGPCPPQCVVPVPLPQPVDPCSVVVDDDPSVVSSVVSVVLCVLLSLLVVLCSDPVNSNDPLNVLSSVLSSQQSCLSRRRPPDPVSLVSNLVRPLVSVLVSCVVCCVPPNPSDPPVSSVVSVVSNVVCCCVVPVCPPPVVVPDPPD